Protein AF-A0A2H3KA25-F1 (afdb_monomer)

Structure (mmCIF, N/CA/C/O backbone):
data_AF-A0A2H3KA25-F1
#
_entry.id   AF-A0A2H3KA25-F1
#
loop_
_atom_site.group_PDB
_atom_site.id
_atom_site.type_symbol
_atom_site.label_atom_id
_atom_site.label_alt_id
_atom_site.label_comp_id
_atom_site.label_asym_id
_atom_site.label_entity_id
_atom_site.label_seq_id
_atom_site.pdbx_PDB_ins_code
_atom_site.Cartn_x
_atom_site.Cartn_y
_atom_site.Cartn_z
_atom_site.occupancy
_atom_site.B_iso_or_equiv
_atom_site.auth_seq_id
_atom_site.auth_comp_id
_atom_site.auth_asym_id
_atom_site.auth_atom_id
_atom_site.pdbx_PDB_model_num
ATOM 1 N N . MET A 1 1 ? 50.163 -12.123 65.342 1.00 26.95 1 MET A N 1
ATOM 2 C CA . MET A 1 1 ? 49.185 -12.701 64.394 1.00 26.95 1 MET A CA 1
ATOM 3 C C . MET A 1 1 ? 48.150 -13.406 65.258 1.00 26.95 1 MET A C 1
ATOM 5 O O . MET A 1 1 ? 48.529 -14.337 65.944 1.00 26.95 1 MET A O 1
ATOM 9 N N . SER A 1 2 ? 47.033 -12.755 65.606 1.00 26.22 2 SER A N 1
ATOM 10 C CA . SER A 1 2 ? 45.746 -12.767 64.872 1.00 26.22 2 SER A CA 1
ATOM 11 C C . SER A 1 2 ? 45.255 -14.187 64.590 1.00 26.22 2 SER A C 1
ATOM 13 O O . SER A 1 2 ? 46.005 -14.960 64.013 1.00 26.22 2 SER A O 1
ATOM 15 N N . LYS A 1 3 ? 44.013 -14.583 64.832 1.00 28.20 3 LYS A N 1
ATOM 16 C CA . LYS A 1 3 ? 42.799 -13.978 65.399 1.00 28.20 3 LYS A CA 1
ATOM 17 C C . LYS A 1 3 ? 41.888 -15.204 65.544 1.00 28.20 3 LYS A C 1
ATOM 19 O O . LYS A 1 3 ? 41.709 -15.907 64.551 1.00 28.20 3 LYS A O 1
ATOM 24 N N . GLU A 1 4 ? 41.353 -15.476 66.726 1.00 30.05 4 GLU A N 1
ATOM 25 C CA . GLU A 1 4 ? 40.310 -16.492 66.870 1.00 30.05 4 GLU A CA 1
ATOM 26 C C . GLU A 1 4 ? 38.924 -15.903 66.588 1.00 30.05 4 GLU A C 1
ATOM 28 O O . GLU A 1 4 ? 38.622 -14.763 66.935 1.00 30.05 4 GLU A O 1
ATOM 33 N N . SER A 1 5 ? 38.129 -16.751 65.930 1.00 29.91 5 SER A N 1
ATOM 34 C CA . SER A 1 5 ? 36.672 -16.906 65.995 1.00 29.91 5 SER A CA 1
ATOM 35 C C . SER A 1 5 ? 35.763 -15.701 65.728 1.00 29.91 5 SER A C 1
ATOM 37 O O . SER A 1 5 ? 35.548 -14.826 66.562 1.00 29.91 5 SER A O 1
ATOM 39 N N . TYR A 1 6 ? 35.092 -15.778 64.578 1.00 36.84 6 TYR A N 1
ATOM 40 C CA . TYR A 1 6 ? 33.730 -15.277 64.382 1.00 36.84 6 TYR A CA 1
ATOM 41 C C . TYR A 1 6 ? 32.750 -16.011 65.315 1.00 36.84 6 TYR A C 1
ATOM 43 O O . TYR A 1 6 ? 32.912 -17.214 65.486 1.00 36.84 6 TYR A O 1
ATOM 51 N N . ILE A 1 7 ? 31.722 -15.314 65.818 1.00 37.09 7 ILE A N 1
ATOM 52 C CA . ILE A 1 7 ? 30.284 -15.673 65.793 1.00 37.09 7 ILE A CA 1
ATOM 53 C C . ILE A 1 7 ? 29.523 -14.403 66.222 1.00 37.09 7 ILE A C 1
ATOM 55 O O . ILE A 1 7 ? 29.558 -13.995 67.378 1.00 37.09 7 ILE A O 1
ATOM 59 N N . GLY A 1 8 ? 28.849 -13.758 65.275 1.00 41.22 8 GLY A N 1
ATOM 60 C CA . GLY A 1 8 ? 27.829 -12.743 65.525 1.00 41.22 8 GLY A CA 1
ATOM 61 C C . GLY A 1 8 ? 26.686 -13.039 64.566 1.00 41.22 8 GLY A C 1
ATOM 62 O O . GLY A 1 8 ? 26.916 -13.096 63.360 1.00 41.22 8 GLY A O 1
ATOM 63 N N . GLY A 1 9 ? 25.503 -13.331 65.099 1.00 50.56 9 GLY A N 1
ATOM 64 C CA . GLY A 1 9 ? 24.301 -13.634 64.325 1.00 50.56 9 GLY A CA 1
ATOM 65 C C . GLY A 1 9 ? 23.227 -12.586 64.585 1.00 50.56 9 GLY A C 1
ATOM 66 O O . GLY A 1 9 ? 23.148 -12.036 65.684 1.00 50.56 9 GLY A O 1
ATOM 67 N N . ASP A 1 10 ? 22.413 -12.310 63.570 1.00 48.19 10 ASP A N 1
ATOM 68 C CA . ASP A 1 10 ? 21.216 -11.488 63.716 1.00 48.19 10 ASP A CA 1
ATOM 69 C C . ASP A 1 10 ? 20.107 -12.362 64.344 1.00 48.19 10 ASP A C 1
ATOM 71 O O . ASP A 1 10 ? 19.799 -13.438 63.829 1.00 48.19 10 ASP A O 1
ATOM 75 N N . TYR A 1 11 ? 19.536 -11.936 65.478 1.00 46.44 11 TYR A N 1
ATOM 76 C CA . TYR A 1 11 ? 18.377 -12.591 66.096 1.00 46.44 11 TYR A CA 1
ATOM 77 C C . TYR A 1 11 ? 17.110 -11.866 65.642 1.00 46.44 11 TYR A C 1
ATOM 79 O O . TYR A 1 11 ? 17.004 -10.648 65.802 1.00 46.44 11 TYR A O 1
ATOM 87 N N . ILE A 1 12 ? 16.168 -12.604 65.053 1.00 50.41 12 ILE A N 1
ATOM 88 C CA . ILE A 1 12 ? 14.887 -12.064 64.589 1.00 50.41 12 ILE A CA 1
ATOM 89 C C . ILE A 1 12 ? 13.797 -12.599 65.507 1.00 50.41 12 ILE A C 1
ATOM 91 O O . ILE A 1 12 ? 13.547 -13.803 65.548 1.00 50.41 12 ILE A O 1
ATOM 95 N N . GLU A 1 13 ? 13.156 -11.695 66.236 1.00 47.66 13 GLU A N 1
ATOM 96 C CA . GLU A 1 13 ? 11.988 -11.993 67.052 1.00 47.66 13 GLU A CA 1
ATOM 97 C C . GLU A 1 13 ? 10.739 -11.528 66.298 1.00 47.66 13 GLU A C 1
ATOM 99 O O . GLU A 1 13 ? 10.594 -10.345 65.980 1.00 47.66 13 GLU A O 1
ATOM 104 N N . TRP A 1 14 ? 9.856 -12.469 65.974 1.00 50.34 14 TRP A N 1
ATOM 105 C CA . TRP A 1 14 ? 8.558 -12.176 65.375 1.00 50.34 14 TRP A CA 1
ATOM 106 C C . TRP A 1 14 ? 7.535 -12.037 66.494 1.00 50.34 14 TRP A C 1
ATOM 108 O O . TRP A 1 14 ? 7.349 -12.960 67.287 1.00 50.34 14 TRP A O 1
ATOM 118 N N . THR A 1 15 ? 6.881 -10.883 66.572 1.00 54.34 15 THR A N 1
ATOM 119 C CA . THR A 1 15 ? 5.815 -10.642 67.551 1.00 54.34 15 THR A CA 1
ATOM 120 C C . THR A 1 15 ? 4.643 -9.973 66.855 1.00 54.34 15 THR A C 1
ATOM 122 O O . THR A 1 15 ? 4.823 -8.991 66.137 1.00 54.34 15 THR A O 1
ATOM 125 N N . GLY A 1 16 ? 3.451 -10.539 67.032 1.00 52.28 16 GLY A N 1
ATOM 126 C CA . GLY A 1 16 ? 2.266 -10.106 66.305 1.00 52.28 16 GLY A CA 1
ATOM 127 C C . GLY A 1 16 ? 1.125 -11.118 66.352 1.00 52.28 16 GLY A C 1
ATOM 128 O O . GLY A 1 16 ? 1.355 -12.317 66.501 1.00 52.28 16 GLY A O 1
ATOM 129 N N . GLY A 1 17 ? -0.113 -10.628 66.291 1.00 49.31 17 GLY A N 1
ATOM 130 C CA . GLY A 1 17 ? -1.318 -11.453 66.165 1.00 49.31 17 GLY A CA 1
ATOM 131 C C . GLY A 1 17 ? -1.694 -11.664 64.696 1.00 49.31 17 GLY A C 1
ATOM 132 O O . GLY A 1 17 ? -1.091 -11.068 63.815 1.00 49.31 17 GLY A O 1
ATOM 133 N N . LYS A 1 18 ? -2.737 -12.466 64.435 1.00 45.09 18 LYS A N 1
ATOM 134 C CA . LYS A 1 18 ? -3.166 -12.943 63.097 1.00 45.09 18 LYS A CA 1
ATOM 135 C C . LYS A 1 18 ? -3.265 -11.903 61.960 1.00 45.09 18 LYS A C 1
ATOM 137 O O . LYS A 1 18 ? -3.329 -12.332 60.816 1.00 45.09 18 LYS A O 1
ATOM 142 N N . ASN A 1 19 ? -3.291 -10.602 62.259 1.00 44.28 19 ASN A N 1
ATOM 143 C CA . ASN A 1 19 ? -3.457 -9.525 61.279 1.00 44.28 19 ASN A CA 1
ATOM 144 C C . ASN A 1 19 ? -2.358 -8.441 61.333 1.00 44.28 19 ASN A C 1
ATOM 146 O O . ASN A 1 19 ? -2.439 -7.488 60.570 1.00 44.28 19 ASN A O 1
ATOM 150 N N . GLU A 1 20 ? -1.352 -8.559 62.206 1.00 42.34 20 GLU A N 1
ATOM 151 C CA . GLU A 1 20 ? -0.220 -7.622 62.275 1.00 42.34 20 GLU A CA 1
ATOM 152 C C . GLU A 1 20 ? 1.018 -8.378 62.772 1.00 42.34 20 GLU A C 1
ATOM 154 O O . GLU A 1 20 ? 1.111 -8.682 63.962 1.00 42.34 20 GLU A O 1
ATOM 159 N N . GLU A 1 21 ? 1.958 -8.702 61.880 1.00 43.41 21 GLU A N 1
ATOM 160 C CA . GLU A 1 21 ? 3.262 -9.260 62.255 1.00 43.41 21 GLU A CA 1
ATOM 161 C C . GLU A 1 21 ? 4.353 -8.195 62.141 1.00 43.41 21 GLU A C 1
ATOM 163 O O . GLU A 1 21 ? 4.548 -7.588 61.088 1.00 43.41 21 GLU A O 1
ATOM 168 N N . TYR A 1 22 ? 5.103 -8.005 63.228 1.00 48.56 22 TYR A N 1
ATOM 169 C CA . TYR A 1 22 ? 6.274 -7.139 63.257 1.00 48.56 22 TYR A CA 1
ATOM 170 C C . TYR A 1 22 ? 7.535 -7.989 63.426 1.00 48.56 22 TYR A C 1
ATOM 172 O O . TYR A 1 22 ? 7.617 -8.842 64.317 1.00 48.56 22 TYR A O 1
ATOM 180 N N . ALA A 1 23 ? 8.542 -7.726 62.594 1.00 45.34 23 ALA A N 1
ATOM 181 C CA . ALA A 1 23 ? 9.869 -8.311 62.738 1.00 45.34 23 ALA A CA 1
ATOM 182 C C . ALA A 1 23 ? 10.763 -7.376 63.558 1.00 45.34 23 ALA A C 1
ATOM 184 O O . ALA A 1 23 ? 11.104 -6.277 63.109 1.00 45.34 23 ALA A O 1
ATOM 185 N N . LYS A 1 24 ? 11.187 -7.820 64.744 1.00 49.66 24 LYS A N 1
ATOM 186 C CA . LYS A 1 24 ? 12.211 -7.135 65.534 1.00 49.66 24 LYS A CA 1
ATOM 187 C C . LYS A 1 24 ? 13.562 -7.791 65.274 1.00 49.66 24 LYS A C 1
ATOM 189 O O . LYS A 1 24 ? 13.793 -8.932 65.663 1.00 49.66 24 LYS A O 1
ATOM 194 N N . VAL A 1 25 ? 14.472 -7.067 64.624 1.00 46.41 25 VAL A N 1
ATOM 195 C CA . VAL A 1 25 ? 15.845 -7.542 64.388 1.00 46.41 25 VAL A CA 1
ATOM 196 C C . VAL A 1 25 ? 16.764 -6.963 65.458 1.00 46.41 25 VAL A C 1
ATOM 198 O O . VAL A 1 25 ? 16.952 -5.749 65.529 1.00 46.41 25 VAL A O 1
ATOM 201 N N . ILE A 1 26 ? 17.350 -7.828 66.286 1.00 51.41 26 ILE A N 1
ATOM 202 C CA . ILE A 1 26 ? 18.306 -7.448 67.329 1.00 51.41 26 ILE A CA 1
ATOM 203 C C . ILE A 1 26 ? 19.692 -7.925 66.900 1.00 51.41 26 ILE A C 1
ATOM 205 O O . ILE A 1 26 ? 19.977 -9.123 66.859 1.00 51.41 26 ILE A O 1
ATOM 209 N N . ARG A 1 27 ? 20.576 -6.973 66.589 1.00 47.59 27 ARG A N 1
ATOM 210 C CA . ARG A 1 27 ? 21.976 -7.263 66.264 1.00 47.59 27 ARG A CA 1
ATOM 211 C C . ARG A 1 27 ? 22.815 -7.245 67.539 1.00 47.59 27 ARG A C 1
ATOM 213 O O . ARG A 1 27 ? 22.934 -6.207 68.193 1.00 47.59 27 ARG A O 1
ATOM 220 N N . ILE A 1 28 ? 23.403 -8.389 67.876 1.00 50.66 28 ILE A N 1
ATOM 221 C CA . ILE A 1 28 ? 24.228 -8.566 69.074 1.00 50.66 28 ILE A CA 1
ATOM 222 C C . ILE A 1 28 ? 25.700 -8.627 68.657 1.00 50.66 28 ILE A C 1
ATOM 224 O O . ILE A 1 28 ? 26.088 -9.463 67.844 1.00 50.66 28 ILE A O 1
ATOM 228 N N . SER A 1 29 ? 26.535 -7.759 69.230 1.00 48.84 29 SER A N 1
ATOM 229 C CA . SER A 1 29 ? 27.995 -7.829 69.096 1.00 48.84 29 SER A CA 1
ATOM 230 C C . SER A 1 29 ? 28.632 -8.024 70.467 1.00 48.84 29 SER A C 1
ATOM 232 O O . SER A 1 29 ? 28.323 -7.260 71.382 1.00 48.84 29 SER A O 1
ATOM 234 N N . SER A 1 30 ? 29.533 -8.998 70.611 1.00 44.59 30 SER A N 1
ATOM 235 C CA . SER A 1 30 ? 30.358 -9.136 71.813 1.00 44.59 30 SER A CA 1
ATOM 236 C C . SER A 1 30 ? 31.691 -8.404 71.642 1.00 44.59 30 SER A C 1
ATOM 238 O O . SER A 1 30 ? 32.256 -8.324 70.551 1.00 44.59 30 SER A O 1
ATOM 240 N N . ASN A 1 31 ? 32.205 -7.859 72.740 1.00 50.41 31 ASN A N 1
ATOM 241 C CA . ASN A 1 31 ? 33.616 -7.513 72.890 1.00 50.41 31 ASN A CA 1
ATOM 242 C C . ASN A 1 31 ? 34.270 -8.483 73.894 1.00 50.41 31 ASN A C 1
ATOM 244 O O . ASN A 1 31 ? 33.566 -9.223 74.581 1.00 50.41 31 ASN A O 1
ATOM 248 N N . GLU A 1 32 ? 35.609 -8.493 73.976 1.00 48.03 32 GLU A N 1
ATOM 249 C CA . GLU A 1 32 ? 36.456 -9.495 74.675 1.00 48.03 32 GLU A CA 1
ATOM 250 C C . GLU A 1 32 ? 36.167 -9.713 76.183 1.00 48.03 32 GLU A C 1
ATOM 252 O O . GLU A 1 32 ? 36.852 -10.487 76.845 1.00 48.03 32 GLU A O 1
ATOM 257 N N . LYS A 1 33 ? 35.149 -9.054 76.749 1.00 47.16 33 LYS A N 1
ATOM 258 C CA . LYS A 1 33 ? 34.696 -9.211 78.138 1.00 47.16 33 LYS A CA 1
ATOM 259 C C . LYS A 1 33 ? 33.272 -9.774 78.290 1.00 47.16 33 LYS A C 1
ATOM 261 O O . LYS A 1 33 ? 32.744 -9.720 79.393 1.00 47.16 33 LYS A O 1
ATOM 266 N N . ASN A 1 34 ? 32.653 -10.319 77.234 1.00 46.69 34 ASN A N 1
ATOM 267 C CA . ASN A 1 34 ? 31.312 -10.939 77.273 1.00 46.69 34 ASN A CA 1
ATOM 268 C C . ASN A 1 34 ? 30.188 -10.041 77.838 1.00 46.69 34 ASN A C 1
ATOM 270 O O . ASN A 1 34 ? 29.225 -10.535 78.423 1.00 46.69 34 ASN A O 1
ATOM 274 N N . ASN A 1 35 ? 30.267 -8.725 77.628 1.00 43.03 35 ASN A N 1
ATOM 275 C CA . ASN A 1 35 ? 29.150 -7.825 77.914 1.00 43.03 35 ASN A CA 1
ATOM 276 C C . ASN A 1 35 ? 28.329 -7.606 76.638 1.00 43.03 35 ASN A C 1
ATOM 278 O O . ASN A 1 35 ? 28.864 -7.173 75.618 1.00 43.03 35 ASN A O 1
ATOM 282 N N . PHE A 1 36 ? 27.031 -7.908 76.701 1.00 47.28 36 PHE A N 1
ATOM 283 C CA . PHE A 1 36 ? 26.095 -7.727 75.594 1.00 47.28 36 PHE A CA 1
ATOM 284 C C . PHE A 1 36 ? 25.434 -6.350 75.685 1.00 47.28 36 PHE A C 1
ATOM 286 O O . PHE A 1 36 ? 24.754 -6.048 76.664 1.00 47.28 36 PHE A O 1
ATOM 293 N N . THR A 1 37 ? 25.592 -5.527 74.652 1.00 46.28 37 THR A N 1
ATOM 294 C CA . THR A 1 37 ? 24.884 -4.245 74.523 1.00 46.28 37 THR A CA 1
ATOM 295 C C . THR A 1 37 ? 24.139 -4.213 73.193 1.00 46.28 37 THR A C 1
ATOM 297 O O . THR A 1 37 ? 24.719 -4.512 72.152 1.00 46.28 37 THR A O 1
ATOM 300 N N . ALA A 1 38 ? 22.849 -3.867 73.216 1.00 44.22 38 ALA A N 1
ATOM 301 C CA . ALA A 1 38 ? 22.039 -3.694 72.011 1.00 44.22 38 ALA A CA 1
ATOM 302 C C . ALA A 1 38 ? 22.422 -2.376 71.317 1.00 44.22 38 ALA A C 1
ATOM 304 O O . ALA A 1 38 ? 22.365 -1.319 71.942 1.00 44.22 38 ALA A O 1
ATOM 305 N N . VAL A 1 39 ? 22.845 -2.427 70.047 1.00 46.81 39 VAL A N 1
ATOM 306 C CA . VAL A 1 39 ? 23.446 -1.256 69.366 1.00 46.81 39 VAL A CA 1
ATOM 307 C C . VAL A 1 39 ? 22.511 -0.589 68.346 1.00 46.81 39 VAL A C 1
ATOM 309 O O . VAL A 1 39 ? 22.781 0.532 67.920 1.00 46.81 39 VAL A O 1
ATOM 312 N N . LYS A 1 40 ? 21.385 -1.199 67.954 1.00 44.75 40 LYS A N 1
ATOM 313 C CA . LYS A 1 40 ? 20.418 -0.524 67.071 1.00 44.75 40 LYS A CA 1
ATOM 314 C C . LYS A 1 40 ? 19.050 -1.192 67.092 1.00 44.75 40 LYS A C 1
ATOM 316 O O . LYS A 1 40 ? 18.955 -2.391 66.860 1.00 44.75 40 LYS A O 1
ATOM 321 N N . GLU A 1 41 ? 18.015 -0.395 67.324 1.00 42.94 41 GLU A N 1
ATOM 322 C CA . GLU A 1 41 ? 16.614 -0.792 67.197 1.00 42.94 41 GLU A CA 1
ATOM 323 C C . GLU A 1 41 ? 16.082 -0.166 65.900 1.00 42.94 41 GLU A C 1
ATOM 325 O O . GLU A 1 41 ? 16.221 1.040 65.687 1.00 42.94 41 GLU A O 1
ATOM 330 N N . GLN A 1 42 ? 15.578 -0.989 64.982 1.00 41.97 42 GLN A N 1
ATOM 331 C CA . GLN A 1 42 ? 15.063 -0.532 63.693 1.00 41.97 42 GLN A CA 1
ATOM 332 C C . GLN A 1 42 ? 13.723 -1.223 63.444 1.00 41.97 42 GLN A C 1
ATOM 334 O O . GLN A 1 42 ? 13.673 -2.426 63.201 1.00 41.97 42 GLN A O 1
ATOM 339 N N . THR A 1 43 ? 12.640 -0.459 63.562 1.00 40.88 43 THR A N 1
ATOM 340 C CA . THR A 1 43 ? 11.274 -0.932 63.322 1.00 40.88 43 THR A CA 1
ATOM 341 C C . THR A 1 43 ? 10.952 -0.741 61.845 1.00 40.88 43 THR A C 1
ATOM 343 O O . THR A 1 43 ? 10.989 0.386 61.349 1.00 40.88 43 THR A O 1
ATOM 346 N N . TYR A 1 44 ? 10.661 -1.827 61.131 1.00 44.56 44 TYR A N 1
ATOM 347 C CA . TYR A 1 44 ? 10.162 -1.761 59.758 1.00 44.56 44 TYR A CA 1
ATOM 348 C C . TYR A 1 44 ? 8.634 -1.655 59.802 1.00 44.56 44 TYR A C 1
ATOM 350 O O . TYR A 1 44 ? 7.973 -2.504 60.396 1.00 44.56 44 TYR A O 1
ATOM 358 N N . GLY A 1 45 ? 8.099 -0.566 59.246 1.00 41.59 45 GLY A N 1
ATOM 359 C CA . GLY A 1 45 ? 6.662 -0.305 59.168 1.00 41.59 45 GLY A CA 1
ATOM 360 C C . GLY A 1 45 ? 5.982 -1.090 58.045 1.00 41.59 45 GLY A C 1
ATOM 361 O O . GLY A 1 45 ? 6.603 -1.352 57.018 1.00 41.59 45 GLY A O 1
ATOM 362 N N . GLU A 1 46 ? 4.723 -1.448 58.308 1.00 39.50 46 GLU A N 1
ATOM 363 C CA . GLU A 1 46 ? 3.692 -2.048 57.446 1.00 39.50 46 GLU A CA 1
ATOM 364 C C . GLU A 1 46 ? 4.155 -2.631 56.100 1.00 39.50 46 GLU A C 1
ATOM 366 O O . GLU A 1 46 ? 4.213 -1.961 55.068 1.00 39.50 46 GLU A O 1
ATOM 371 N N . SER A 1 47 ? 4.357 -3.949 56.097 1.00 41.38 47 SER A N 1
ATOM 372 C CA . SER A 1 47 ? 4.134 -4.760 54.904 1.00 41.38 47 SER A CA 1
ATOM 373 C C . SER A 1 47 ? 2.638 -4.726 54.592 1.00 41.38 47 SER A C 1
ATOM 375 O O . SER A 1 47 ? 1.868 -5.459 55.212 1.00 41.38 47 SER A O 1
ATOM 377 N N . LYS A 1 48 ? 2.215 -3.882 53.645 1.00 38.34 48 LYS A N 1
ATOM 378 C CA . LYS A 1 48 ? 0.894 -4.043 53.031 1.00 38.34 48 LYS A CA 1
ATOM 379 C C . LYS A 1 48 ? 0.844 -5.416 52.367 1.00 38.34 48 LYS A C 1
ATOM 381 O O . LYS A 1 48 ? 1.710 -5.751 51.560 1.00 38.34 48 LYS A O 1
ATOM 386 N N . ASP A 1 49 ? -0.151 -6.197 52.757 1.00 35.97 49 ASP A N 1
ATOM 387 C CA . ASP A 1 49 ? -0.480 -7.479 52.149 1.00 35.97 49 ASP A CA 1
ATOM 388 C C . ASP A 1 49 ? -0.618 -7.294 50.617 1.00 35.97 49 ASP A C 1
ATOM 390 O O . ASP A 1 49 ? -1.260 -6.326 50.197 1.00 35.97 49 ASP A O 1
ATOM 394 N N . PRO A 1 50 ? -0.039 -8.147 49.747 1.00 40.88 50 PRO A N 1
ATOM 395 C CA . PRO A 1 50 ? -0.057 -7.950 48.291 1.00 40.88 50 PRO A CA 1
ATOM 396 C C . PRO A 1 50 ? -1.440 -8.160 47.646 1.00 40.88 50 PRO A C 1
ATOM 398 O O . PRO A 1 50 ? -1.533 -8.393 46.444 1.00 40.88 50 PRO A O 1
ATOM 401 N N . SER A 1 51 ? -2.517 -8.153 48.429 1.00 40.44 51 SER A N 1
ATOM 402 C CA . SER A 1 51 ? -3.822 -8.678 48.037 1.00 40.44 51 SER A CA 1
ATOM 403 C C . SER A 1 51 ? -4.846 -7.619 47.608 1.00 40.44 51 SER A C 1
ATOM 405 O O . SER A 1 51 ? -5.944 -7.998 47.212 1.00 40.44 51 SER A O 1
ATOM 407 N N . GLU A 1 52 ? -4.508 -6.323 47.585 1.00 41.81 52 GLU A N 1
ATOM 408 C CA . GLU A 1 52 ? -5.474 -5.263 47.223 1.00 41.81 52 GLU A CA 1
ATOM 409 C C . GLU A 1 52 ? -5.051 -4.308 46.089 1.00 41.81 52 GLU A C 1
ATOM 411 O O . GLU A 1 52 ? -5.792 -3.374 45.785 1.00 41.81 52 GLU A O 1
ATOM 416 N N . GLU A 1 53 ? -3.918 -4.524 45.404 1.00 44.00 53 GLU A N 1
ATOM 417 C CA . GLU A 1 53 ? -3.451 -3.582 44.362 1.00 44.00 53 GLU A CA 1
ATOM 418 C C . GLU A 1 53 ? -3.718 -3.984 42.897 1.00 44.00 53 GLU A C 1
ATOM 420 O O . GLU A 1 53 ? -3.384 -3.210 42.006 1.00 44.00 53 GLU A O 1
ATOM 425 N N . ASP A 1 54 ? -4.388 -5.108 42.601 1.00 44.84 54 ASP A N 1
ATOM 426 C CA . ASP A 1 54 ? -4.540 -5.559 41.198 1.00 44.84 54 ASP A CA 1
ATOM 427 C C . ASP A 1 54 ? -5.906 -6.142 40.793 1.00 44.84 54 ASP A C 1
ATOM 429 O O . ASP A 1 54 ? -6.021 -6.924 39.846 1.00 44.84 54 ASP A O 1
ATOM 433 N N . ASP A 1 55 ? -6.982 -5.677 41.426 1.00 43.91 55 ASP A N 1
ATOM 434 C CA . ASP A 1 55 ? -8.350 -5.902 40.937 1.00 43.91 55 ASP A CA 1
ATOM 435 C C . ASP A 1 55 ? -8.844 -4.722 40.080 1.00 43.91 55 ASP A C 1
ATOM 437 O O . ASP A 1 55 ? -9.967 -4.226 40.202 1.00 43.91 55 ASP A O 1
ATOM 441 N N . LYS A 1 56 ? -8.012 -4.271 39.125 1.00 52.38 56 LYS A N 1
ATOM 442 C CA . LYS A 1 56 ? -8.544 -3.527 37.973 1.00 52.38 56 LYS A CA 1
ATOM 443 C C . LYS A 1 56 ? -9.459 -4.473 37.198 1.00 52.38 56 LYS A C 1
ATOM 445 O O . LYS A 1 56 ? -9.001 -5.283 36.385 1.00 52.38 56 LYS A O 1
ATOM 450 N N . LEU A 1 57 ? -10.760 -4.354 37.475 1.00 57.16 57 LEU A N 1
ATOM 451 C CA . LEU A 1 57 ? -11.845 -5.022 36.766 1.00 57.16 57 LEU A CA 1
ATOM 452 C C . LEU A 1 57 ? -11.558 -4.952 35.256 1.00 57.16 57 LEU A C 1
ATOM 454 O O . LEU A 1 57 ? -11.421 -3.863 34.703 1.00 57.16 57 LEU A O 1
ATOM 458 N N . CYS A 1 58 ? -11.411 -6.105 34.600 1.00 66.62 58 CYS A N 1
ATOM 459 C CA . CYS A 1 58 ? -11.120 -6.208 33.166 1.00 66.62 58 CYS A CA 1
ATOM 460 C C . CYS A 1 58 ? -12.202 -5.454 32.369 1.00 66.62 58 CYS A C 1
ATOM 462 O O . CYS A 1 58 ? -13.318 -5.943 32.204 1.00 66.62 58 CYS A O 1
ATOM 464 N N . THR A 1 59 ? -11.879 -4.243 31.902 1.00 68.75 59 THR A N 1
ATOM 465 C CA . THR A 1 59 ? -12.808 -3.366 31.165 1.00 68.75 59 THR A CA 1
ATOM 466 C C . THR A 1 59 ? -12.944 -3.762 29.696 1.00 68.75 59 THR A C 1
ATOM 468 O O . THR A 1 59 ? -13.904 -3.377 29.030 1.00 68.75 59 THR A O 1
ATOM 471 N N . CYS A 1 60 ? -12.012 -4.567 29.186 1.00 73.12 60 CYS A N 1
ATOM 472 C CA . CYS A 1 60 ? -12.051 -5.082 27.826 1.00 73.12 60 CYS A CA 1
ATOM 473 C C . CYS A 1 60 ? -12.919 -6.324 27.696 1.00 73.12 60 CYS A C 1
ATOM 475 O O . CYS A 1 60 ? -12.827 -7.271 28.481 1.00 73.12 60 CYS A O 1
ATOM 477 N N . LYS A 1 61 ? -13.667 -6.390 26.596 1.00 79.31 61 LYS A N 1
ATOM 478 C CA . LYS A 1 61 ? -14.270 -7.646 26.157 1.00 79.31 61 LYS A CA 1
ATOM 479 C C . LYS A 1 61 ? -13.174 -8.581 25.648 1.00 79.31 61 LYS A C 1
ATOM 481 O O . LYS A 1 61 ? -12.172 -8.148 25.084 1.00 79.31 61 LYS A O 1
ATOM 486 N N . VAL A 1 62 ? -13.381 -9.887 25.805 1.00 80.06 62 VAL A N 1
ATOM 487 C CA . VAL A 1 62 ? -12.499 -10.882 25.183 1.00 80.06 62 VAL A CA 1
ATOM 488 C C . VAL A 1 62 ? -12.575 -10.723 23.665 1.00 80.06 62 VAL A C 1
ATOM 490 O O . VAL A 1 62 ? -13.625 -10.940 23.061 1.00 80.06 62 VAL A O 1
ATOM 493 N N . SER A 1 63 ? -11.454 -10.348 23.063 1.00 81.56 63 SER A N 1
ATOM 494 C CA . SER A 1 63 ? -11.295 -10.163 21.626 1.00 81.56 63 SER A CA 1
ATOM 495 C C . SER A 1 63 ? -10.674 -11.397 20.963 1.00 81.56 63 SER A C 1
ATOM 497 O O . SER A 1 63 ? -10.004 -12.215 21.598 1.00 81.56 63 SER A O 1
ATOM 499 N N . LYS A 1 64 ? -10.965 -11.559 19.670 1.00 88.06 64 LYS A N 1
ATOM 500 C CA . LYS A 1 64 ? -10.363 -12.548 18.766 1.00 88.06 64 LYS A CA 1
ATOM 501 C C . LYS A 1 64 ? -10.005 -11.842 17.460 1.00 88.06 64 LYS A C 1
ATOM 503 O O . LYS A 1 64 ? -10.459 -10.721 17.227 1.00 88.06 64 LYS A O 1
ATOM 508 N N . LYS A 1 65 ? -9.257 -12.532 16.593 1.00 94.25 65 LYS A N 1
ATOM 509 C CA . LYS A 1 65 ? -9.074 -12.134 15.191 1.00 94.25 65 LYS A CA 1
ATOM 510 C C . LYS A 1 65 ? -10.421 -11.745 14.566 1.00 94.25 65 LYS A C 1
ATOM 512 O O . LYS A 1 65 ? -11.383 -12.509 14.685 1.00 94.25 65 LYS A O 1
ATOM 517 N N . ALA A 1 66 ? -10.477 -10.600 13.889 1.00 96.12 66 ALA A N 1
ATOM 518 C CA . ALA A 1 66 ? -11.673 -10.211 13.152 1.00 96.12 66 ALA A CA 1
ATOM 519 C C . ALA A 1 66 ? -11.838 -11.073 11.892 1.00 96.12 66 ALA A C 1
ATOM 521 O O . ALA A 1 66 ? -10.874 -11.359 11.183 1.00 96.12 66 ALA A O 1
ATOM 522 N N . THR A 1 67 ? -13.071 -11.485 11.608 1.00 95.50 67 THR A N 1
ATOM 523 C CA . THR A 1 67 ? -13.405 -12.354 10.465 1.00 95.50 67 THR A CA 1
ATOM 524 C C . THR A 1 67 ? -14.323 -11.681 9.451 1.00 95.50 67 THR A C 1
ATOM 526 O O . THR A 1 67 ? -14.667 -12.300 8.458 1.00 95.50 67 THR A O 1
ATOM 529 N N . ASN A 1 68 ? -14.776 -10.462 9.735 1.00 97.50 68 ASN A N 1
ATOM 530 C CA . ASN A 1 68 ? -15.612 -9.623 8.875 1.00 97.50 68 ASN A CA 1
ATOM 531 C C . ASN A 1 68 ? -15.497 -8.155 9.319 1.00 97.50 68 ASN A C 1
ATOM 533 O O . ASN A 1 68 ? -14.968 -7.866 10.403 1.00 97.50 68 ASN A O 1
ATOM 537 N N . PHE A 1 69 ? -16.018 -7.223 8.526 1.00 97.94 69 PHE A N 1
ATOM 538 C CA . PHE A 1 69 ? -15.846 -5.787 8.762 1.00 97.94 69 PHE A CA 1
ATOM 539 C C . PHE A 1 69 ? -16.498 -5.319 10.062 1.00 97.94 69 PHE A C 1
ATOM 541 O O . PHE A 1 69 ? -15.920 -4.504 10.780 1.00 97.94 69 PHE A O 1
ATOM 548 N N . LYS A 1 70 ? -17.640 -5.899 10.449 1.00 97.69 70 LYS A N 1
ATOM 549 C CA . LYS A 1 70 ? -18.279 -5.598 11.739 1.00 97.69 70 LYS A CA 1
ATOM 550 C C . LYS A 1 70 ? -17.358 -5.928 12.918 1.00 97.69 70 LYS A C 1
ATOM 552 O O . LYS A 1 70 ? -17.221 -5.124 13.838 1.00 97.69 70 LYS A O 1
ATOM 557 N N . THR A 1 71 ? -16.732 -7.104 12.898 1.00 97.38 71 THR A N 1
ATOM 558 C CA . THR A 1 71 ? -15.796 -7.515 13.956 1.00 97.38 71 THR A CA 1
ATOM 559 C C . THR A 1 71 ? -14.492 -6.720 13.933 1.00 97.38 71 THR A C 1
ATOM 561 O O . THR A 1 71 ? -13.934 -6.481 14.999 1.00 97.38 71 THR A O 1
ATOM 564 N N . LEU A 1 72 ? -14.044 -6.246 12.762 1.00 98.31 72 LEU A N 1
ATOM 565 C CA . LEU A 1 72 ? -12.892 -5.346 12.652 1.00 98.31 72 LEU A CA 1
ATOM 566 C C . LEU A 1 72 ? -13.187 -3.991 13.304 1.00 98.31 72 LEU A C 1
ATOM 568 O O . LEU A 1 72 ? -12.401 -3.532 14.126 1.00 98.31 72 LEU A O 1
ATOM 572 N N . ILE A 1 73 ? -14.338 -3.385 12.991 1.00 98.38 73 ILE A N 1
ATOM 573 C CA . ILE A 1 73 ? -14.767 -2.106 13.579 1.00 98.38 73 ILE A CA 1
ATOM 574 C C . ILE A 1 73 ? -14.825 -2.211 15.108 1.00 98.38 73 ILE A C 1
ATOM 576 O O . ILE A 1 73 ? -14.295 -1.346 15.800 1.00 98.38 73 ILE A O 1
ATOM 580 N N . GLU A 1 74 ? -15.431 -3.272 15.649 1.00 96.75 74 GLU A N 1
ATOM 581 C CA . GLU A 1 74 ? -15.517 -3.476 17.103 1.00 96.75 74 GLU A CA 1
ATOM 582 C C . GLU A 1 74 ? -14.137 -3.715 17.737 1.00 96.75 74 GLU A C 1
ATOM 584 O O . GLU A 1 74 ? -13.870 -3.208 18.826 1.00 96.75 74 GLU A O 1
ATOM 589 N N . LEU A 1 75 ? -13.242 -4.450 17.068 1.00 96.56 75 LEU A N 1
ATOM 590 C CA . LEU A 1 75 ? -11.879 -4.674 17.556 1.00 96.56 75 LEU A CA 1
ATOM 591 C C . LEU A 1 75 ? -11.081 -3.364 17.616 1.00 96.56 75 LEU A C 1
ATOM 593 O O . LEU A 1 75 ? -10.433 -3.083 18.624 1.00 96.56 75 LEU A O 1
ATOM 597 N N . VAL A 1 76 ? -11.163 -2.545 16.564 1.00 97.62 76 VAL A N 1
ATOM 598 C CA . VAL A 1 76 ? -10.510 -1.230 16.511 1.00 97.62 76 VAL A CA 1
ATOM 599 C C . VAL A 1 76 ? -11.108 -0.287 17.549 1.00 97.62 76 VAL A C 1
ATOM 601 O O . VAL A 1 76 ? -10.357 0.404 18.227 1.00 97.62 76 VAL A O 1
ATOM 604 N N . LYS A 1 77 ? -12.431 -0.309 17.741 1.00 96.81 77 LYS A N 1
ATOM 605 C CA . LYS A 1 77 ? -13.103 0.464 18.790 1.00 96.81 77 LYS A CA 1
ATOM 606 C C . LYS A 1 77 ? -12.560 0.126 20.180 1.00 96.81 77 LYS A C 1
ATOM 608 O O . LYS A 1 77 ? -12.191 1.031 20.918 1.00 96.81 77 LYS A O 1
ATOM 613 N N . GLN A 1 78 ? -12.462 -1.159 20.522 1.00 94.75 78 GLN A N 1
ATOM 614 C CA . GLN A 1 78 ? -11.932 -1.580 21.825 1.00 94.75 78 GLN A CA 1
ATOM 615 C C . GLN A 1 78 ? -10.463 -1.186 22.010 1.00 94.75 78 GLN A C 1
ATOM 617 O O . GLN A 1 78 ? -10.074 -0.752 23.092 1.00 94.75 78 GLN A O 1
ATOM 622 N N . ALA A 1 79 ? -9.645 -1.314 20.960 1.00 95.69 79 ALA A N 1
ATOM 623 C CA . ALA A 1 79 ? -8.261 -0.854 20.996 1.00 95.69 79 ALA A CA 1
ATOM 624 C C . ALA A 1 79 ? -8.184 0.661 21.229 1.00 95.69 79 ALA A C 1
ATOM 626 O O . ALA A 1 79 ? -7.421 1.120 22.071 1.00 95.69 79 ALA A O 1
ATOM 627 N N . GLU A 1 80 ? -9.011 1.436 20.534 1.00 95.50 80 GLU A N 1
ATOM 628 C CA . GLU A 1 80 ? -9.063 2.887 20.661 1.00 95.50 80 GLU A CA 1
ATOM 629 C C . GLU A 1 80 ? -9.514 3.342 22.057 1.00 95.50 80 GLU A C 1
ATOM 631 O O . GLU A 1 80 ? -8.880 4.214 22.647 1.00 95.50 80 GLU A O 1
ATOM 636 N N . GLU A 1 81 ? -10.552 2.717 22.618 1.00 93.75 81 GLU A N 1
ATOM 637 C CA . GLU A 1 81 ? -11.017 2.962 23.990 1.00 93.75 81 GLU A CA 1
ATOM 638 C C . GLU A 1 81 ? -9.922 2.656 25.021 1.00 93.75 81 GLU A C 1
ATOM 640 O O . GLU A 1 81 ? -9.720 3.432 25.956 1.00 93.75 81 GLU A O 1
ATOM 645 N N . MET A 1 82 ? -9.170 1.568 24.828 1.00 92.94 82 MET A N 1
ATOM 646 C CA . MET A 1 82 ? -8.051 1.206 25.699 1.00 92.94 82 MET A CA 1
ATOM 647 C C . MET A 1 82 ? -6.906 2.215 25.624 1.00 92.94 82 MET A C 1
ATOM 649 O O . MET A 1 82 ? -6.336 2.586 26.646 1.00 92.94 82 MET A O 1
ATOM 653 N N . LEU A 1 83 ? -6.579 2.704 24.429 1.00 95.38 83 LEU A N 1
ATOM 654 C CA . LEU A 1 83 ? -5.542 3.720 24.270 1.00 95.38 83 LEU A CA 1
ATOM 655 C C . LEU A 1 83 ? -5.942 5.046 24.927 1.00 95.38 83 LEU A C 1
ATOM 657 O O . LEU A 1 83 ? -5.107 5.655 25.590 1.00 95.38 83 LEU A O 1
ATOM 661 N N . ILE A 1 84 ? -7.213 5.451 24.830 1.00 94.19 84 ILE A N 1
ATOM 662 C CA . ILE A 1 84 ? -7.731 6.632 25.543 1.00 94.19 84 ILE A CA 1
ATOM 663 C C . ILE A 1 84 ? -7.612 6.448 27.063 1.00 94.19 84 ILE A C 1
ATOM 665 O O . ILE A 1 84 ? -7.196 7.375 27.754 1.00 94.19 84 ILE A O 1
ATOM 669 N N . GLN A 1 85 ? -7.945 5.262 27.588 1.00 91.38 85 GLN A N 1
ATOM 670 C CA . GLN A 1 85 ? -7.791 4.947 29.017 1.00 91.38 85 GLN A CA 1
ATOM 671 C C . GLN A 1 85 ? -6.326 4.977 29.473 1.00 91.38 85 GLN A C 1
ATOM 673 O O . GLN A 1 85 ? -6.055 5.333 30.615 1.00 91.38 85 GLN A O 1
ATOM 678 N N . ASN A 1 86 ? -5.390 4.658 28.578 1.00 91.75 86 ASN A N 1
ATOM 679 C CA . ASN A 1 86 ? -3.948 4.778 28.798 1.00 91.75 86 ASN A CA 1
ATOM 680 C C . ASN A 1 86 ? -3.397 6.163 28.404 1.00 91.75 86 ASN A C 1
ATOM 682 O O . ASN A 1 86 ? -2.233 6.284 28.036 1.00 91.75 86 ASN A O 1
ATOM 686 N N . GLU A 1 87 ? -4.234 7.203 28.465 1.00 94.50 87 GLU A N 1
ATOM 687 C CA . GLU A 1 87 ? -3.876 8.618 28.276 1.00 94.50 87 GLU A CA 1
ATOM 688 C C . GLU A 1 87 ? -3.434 9.016 26.851 1.00 94.50 87 GLU A C 1
ATOM 690 O O . GLU A 1 87 ? -3.074 10.169 26.603 1.00 94.50 87 GLU A O 1
ATOM 695 N N . TYR A 1 88 ? -3.571 8.127 25.861 1.00 96.06 88 TYR A N 1
ATOM 696 C CA . TYR A 1 88 ? -3.360 8.443 24.443 1.00 96.06 88 TYR A CA 1
ATOM 697 C C . TYR A 1 88 ? -4.635 9.021 23.816 1.00 96.06 88 TYR A C 1
ATOM 699 O O . TYR A 1 88 ? -5.296 8.398 22.987 1.00 96.06 88 TYR A O 1
ATOM 707 N N . SER A 1 89 ? -5.003 10.230 24.241 1.00 93.12 89 SER A N 1
ATOM 708 C CA . SER A 1 89 ? -6.194 10.941 23.746 1.00 93.12 89 SER A CA 1
ATOM 709 C C . SER A 1 89 ? -6.027 11.511 22.329 1.00 93.12 89 SER A C 1
ATOM 711 O O . SER A 1 89 ? -7.006 11.600 21.578 1.00 93.12 89 SER A O 1
ATOM 713 N N . ASP A 1 90 ? -4.797 11.836 21.922 1.00 95.75 90 ASP A N 1
ATOM 714 C CA . ASP A 1 90 ? -4.497 12.297 20.567 1.00 95.75 90 ASP A CA 1
ATOM 715 C C . ASP A 1 90 ? -4.841 11.214 19.529 1.00 95.75 90 ASP A C 1
ATOM 717 O O . ASP A 1 90 ? -4.500 10.037 19.683 1.00 95.75 90 ASP A O 1
ATOM 721 N N . MET A 1 91 ? -5.560 11.592 18.466 1.00 96.25 91 MET A N 1
ATOM 722 C CA . MET A 1 91 ? -5.934 10.655 17.394 1.00 96.25 91 MET A CA 1
ATOM 723 C C . MET A 1 91 ? -4.697 10.080 16.712 1.00 96.25 91 MET A C 1
ATOM 725 O O . MET A 1 91 ? -4.630 8.912 16.328 1.00 96.25 91 MET A O 1
ATOM 729 N N . GLY A 1 92 ? -3.695 10.929 16.576 1.00 96.06 92 GLY A N 1
ATOM 730 C CA . GLY A 1 92 ? -2.474 10.592 15.919 1.00 96.06 92 GLY A CA 1
ATOM 731 C C . GLY A 1 92 ? -1.608 9.582 16.656 1.00 96.06 92 GLY A C 1
ATOM 732 O O . GLY A 1 92 ? -1.113 8.622 16.058 1.00 96.06 92 GLY A O 1
ATOM 733 N N . ASP A 1 93 ? -1.451 9.764 17.961 1.00 97.38 93 ASP A N 1
ATOM 734 C CA . ASP A 1 93 ? -0.798 8.784 18.818 1.00 97.38 93 ASP A CA 1
ATOM 735 C C . ASP A 1 93 ? -1.504 7.423 18.682 1.00 97.38 93 ASP A C 1
ATOM 737 O O . ASP A 1 93 ? -0.839 6.417 18.422 1.00 97.38 93 ASP A O 1
ATOM 741 N N . ARG A 1 94 ? -2.846 7.394 18.712 1.00 98.06 94 ARG A N 1
ATOM 742 C CA . ARG A 1 94 ? -3.642 6.162 18.551 1.00 98.06 94 ARG A CA 1
ATOM 743 C C . ARG A 1 94 ? -3.418 5.466 17.208 1.00 98.06 94 ARG A C 1
ATOM 745 O O . ARG A 1 94 ? -3.152 4.263 17.192 1.00 98.06 94 ARG A O 1
ATOM 752 N N . ILE A 1 95 ? -3.455 6.209 16.101 1.00 98.38 95 ILE A N 1
ATOM 753 C CA . ILE A 1 95 ? -3.155 5.680 14.759 1.00 98.38 95 ILE A CA 1
ATOM 754 C C . ILE A 1 95 ? -1.740 5.091 14.718 1.00 98.38 95 ILE A C 1
ATOM 756 O O . ILE A 1 95 ? -1.566 3.956 14.275 1.00 98.38 95 ILE A O 1
ATOM 760 N N . SER A 1 96 ? -0.739 5.817 15.225 1.00 98.00 96 SER A N 1
ATOM 761 C CA . SER A 1 96 ? 0.658 5.365 15.188 1.00 98.00 96 SER A CA 1
ATOM 762 C C . SER A 1 96 ? 0.899 4.106 16.034 1.00 98.00 96 SER A C 1
ATOM 764 O O . SER A 1 96 ? 1.663 3.229 15.629 1.00 98.00 96 SER A O 1
ATOM 766 N N . ILE A 1 97 ? 0.226 3.975 17.185 1.00 98.56 97 ILE A N 1
ATOM 767 C CA . ILE A 1 97 ? 0.331 2.803 18.066 1.00 98.56 97 ILE A CA 1
ATOM 768 C C . ILE A 1 97 ? -0.315 1.582 17.411 1.00 98.56 97 ILE A C 1
ATOM 770 O O . ILE A 1 97 ? 0.298 0.514 17.386 1.00 98.56 97 ILE A O 1
ATOM 774 N N . ILE A 1 98 ? -1.517 1.732 16.840 1.00 98.50 98 ILE A N 1
ATOM 775 C CA . ILE A 1 98 ? -2.200 0.639 16.131 1.00 98.50 98 ILE A CA 1
ATOM 776 C C . ILE A 1 98 ? -1.399 0.230 14.891 1.00 98.50 98 ILE A C 1
ATOM 778 O O . ILE A 1 98 ? -1.178 -0.962 14.682 1.00 98.50 98 ILE A O 1
ATOM 782 N N . ARG A 1 99 ? -0.875 1.190 14.115 1.00 98.19 99 ARG A N 1
ATOM 783 C CA . ARG A 1 99 ? 0.069 0.903 13.024 1.00 98.19 99 ARG A CA 1
ATOM 784 C C . ARG A 1 99 ? 1.267 0.097 13.518 1.00 98.19 99 ARG A C 1
ATOM 786 O O . ARG A 1 99 ? 1.681 -0.834 12.835 1.00 98.19 99 ARG A O 1
ATOM 793 N N . GLY A 1 100 ? 1.800 0.415 14.698 1.00 98.25 100 GLY A N 1
ATOM 794 C CA . GLY A 1 100 ? 2.937 -0.276 15.304 1.00 98.25 100 GLY A CA 1
ATOM 795 C C . GLY A 1 100 ? 2.735 -1.774 15.555 1.00 98.25 100 GLY A C 1
ATOM 796 O O . GLY A 1 100 ? 3.719 -2.472 15.800 1.00 98.25 100 GLY A O 1
ATOM 797 N N . VAL A 1 101 ? 1.499 -2.280 15.478 1.00 98.56 101 VAL A N 1
ATOM 798 C CA . VAL A 1 101 ? 1.188 -3.720 15.466 1.00 98.56 101 VAL A CA 1
ATOM 799 C C . VAL A 1 101 ? 1.581 -4.373 14.132 1.00 98.56 101 VAL A C 1
ATOM 801 O O . VAL A 1 101 ? 1.991 -5.530 14.121 1.00 98.56 101 VAL A O 1
ATOM 804 N N . TYR A 1 102 ? 1.517 -3.639 13.019 1.00 98.12 102 TYR A N 1
ATOM 805 C CA . TYR A 1 102 ? 1.735 -4.161 11.664 1.00 98.12 102 TYR A CA 1
ATOM 806 C C . TYR A 1 102 ? 3.068 -3.726 11.055 1.00 98.12 102 TYR A C 1
ATOM 808 O O . TYR A 1 102 ? 3.741 -4.555 10.448 1.00 98.12 102 TYR A O 1
ATOM 816 N N . TYR A 1 103 ? 3.501 -2.481 11.302 1.00 97.81 103 TYR A N 1
ATOM 817 C CA . TYR A 1 103 ? 4.666 -1.881 10.645 1.00 97.81 103 TYR A CA 1
ATOM 818 C C . TYR A 1 103 ? 5.483 -0.943 11.542 1.00 97.81 103 TYR A C 1
ATOM 820 O O . TYR A 1 103 ? 4.945 -0.217 12.379 1.00 97.81 103 TYR A O 1
ATOM 828 N N . GLY A 1 104 ? 6.793 -0.864 11.285 1.00 96.25 104 GLY A N 1
ATOM 829 C CA . GLY A 1 104 ? 7.663 0.186 11.832 1.00 96.25 104 GLY A CA 1
ATOM 830 C C . GLY A 1 104 ? 8.233 -0.088 13.225 1.00 96.25 104 GLY A C 1
ATOM 831 O O . GLY A 1 104 ? 8.831 0.813 13.814 1.00 96.25 104 GLY A O 1
ATOM 832 N N . THR A 1 105 ? 8.072 -1.304 13.752 1.00 97.81 105 THR A N 1
ATOM 833 C CA . THR A 1 105 ? 8.537 -1.707 15.091 1.00 97.81 105 THR A CA 1
ATOM 834 C C . THR A 1 105 ? 9.101 -3.126 15.082 1.00 97.81 105 THR A C 1
ATOM 836 O O . THR A 1 105 ? 8.795 -3.930 14.202 1.00 97.81 105 THR A O 1
ATOM 839 N N . GLU A 1 106 ? 9.911 -3.479 16.078 1.00 97.19 106 GLU A N 1
ATOM 840 C CA . GLU A 1 106 ? 10.480 -4.833 16.204 1.00 97.19 106 GLU A CA 1
ATOM 841 C C . GLU A 1 106 ? 9.466 -5.888 16.677 1.00 97.19 106 GLU A C 1
ATOM 843 O O . GLU A 1 106 ? 9.729 -7.086 16.612 1.00 97.19 106 GLU A O 1
ATOM 848 N N . TRP A 1 107 ? 8.294 -5.464 17.149 1.00 96.75 107 TRP A N 1
ATOM 849 C CA . TRP A 1 107 ? 7.194 -6.360 17.518 1.00 96.75 107 TRP A CA 1
ATOM 850 C C . TRP A 1 107 ? 6.090 -6.417 16.462 1.00 96.75 107 TRP A C 1
ATOM 852 O O . TRP A 1 107 ? 5.084 -7.089 16.675 1.00 96.75 107 TRP A O 1
ATOM 862 N N . SER A 1 108 ? 6.258 -5.700 15.354 1.00 97.88 108 SER A N 1
ATOM 863 C CA . SER A 1 108 ? 5.269 -5.642 14.288 1.00 97.88 108 SER A CA 1
ATOM 864 C C . SER A 1 108 ? 5.155 -6.956 13.515 1.00 97.88 108 SER A C 1
ATOM 866 O O . SER A 1 108 ? 6.092 -7.762 13.479 1.00 97.88 108 SER A O 1
ATOM 868 N N . LEU A 1 109 ? 4.011 -7.159 12.861 1.00 96.62 109 LEU A N 1
ATOM 869 C CA . LEU A 1 109 ? 3.790 -8.297 11.974 1.00 96.62 109 LEU A CA 1
ATOM 870 C C . LEU A 1 109 ? 4.824 -8.349 10.836 1.00 96.62 109 LEU A C 1
ATOM 872 O O . LEU A 1 109 ? 5.399 -9.418 10.611 1.00 96.62 109 LEU A O 1
ATOM 876 N N . ASP A 1 110 ? 5.129 -7.218 10.184 1.00 95.50 110 ASP A N 1
ATOM 877 C CA . ASP A 1 110 ? 6.167 -7.145 9.142 1.00 95.50 110 ASP A CA 1
ATOM 878 C C . ASP A 1 110 ? 7.515 -7.624 9.682 1.00 95.50 110 ASP A C 1
ATOM 880 O O . ASP A 1 110 ? 8.102 -8.561 9.142 1.00 95.50 110 ASP A O 1
ATOM 884 N N . TYR A 1 111 ? 7.971 -7.087 10.817 1.00 96.38 111 TYR A N 1
ATOM 885 C CA . TYR A 1 111 ? 9.249 -7.497 11.397 1.00 96.38 111 TYR A CA 1
ATOM 886 C C . TYR A 1 111 ? 9.246 -8.959 11.865 1.00 96.38 111 TYR A C 1
ATOM 888 O O . TYR A 1 111 ? 10.278 -9.632 11.815 1.00 96.38 111 TYR A O 1
ATOM 896 N N . SER A 1 112 ? 8.101 -9.495 12.297 1.00 96.06 112 SER A N 1
ATOM 897 C CA . SER A 1 112 ? 7.988 -10.910 12.663 1.00 96.06 112 SER A CA 1
ATOM 898 C C . SER A 1 112 ? 8.320 -11.853 11.498 1.00 96.06 112 SER A C 1
ATOM 900 O O . SER A 1 112 ? 8.850 -12.938 11.750 1.00 96.06 112 SER A O 1
ATOM 902 N N . THR A 1 113 ? 8.110 -11.390 10.261 1.00 91.81 113 THR A N 1
ATOM 903 C CA . THR A 1 113 ? 8.346 -12.124 9.010 1.00 91.81 113 THR A CA 1
ATOM 904 C C . THR A 1 113 ? 9.677 -11.734 8.359 1.00 91.81 113 THR A C 1
ATOM 906 O O . THR A 1 113 ? 10.503 -12.592 8.066 1.00 91.81 113 THR A O 1
ATOM 909 N N . GLU A 1 114 ? 9.913 -10.437 8.166 1.00 91.25 114 GLU A N 1
ATOM 910 C CA . GLU A 1 114 ? 11.037 -9.883 7.399 1.00 91.25 114 GLU A CA 1
ATOM 911 C C . GLU A 1 114 ? 12.304 -9.667 8.241 1.00 91.25 114 GLU A C 1
ATOM 913 O O . GLU A 1 114 ? 13.400 -9.569 7.691 1.00 91.25 114 GLU A O 1
ATOM 918 N N . LYS A 1 115 ? 12.176 -9.562 9.573 1.00 93.88 115 LYS A N 1
ATOM 919 C CA . LYS A 1 115 ? 13.287 -9.356 10.529 1.00 93.88 115 LYS A CA 1
ATOM 920 C C . LYS A 1 115 ? 14.230 -8.197 10.160 1.00 93.88 115 LYS A C 1
ATOM 922 O O . LYS A 1 115 ? 15.421 -8.234 10.462 1.00 93.88 115 LYS A O 1
ATOM 927 N N . SER A 1 116 ? 13.707 -7.147 9.521 1.00 92.31 116 SER A N 1
ATOM 928 C CA . SER A 1 116 ? 14.507 -6.041 8.983 1.00 92.31 116 SER A CA 1
ATOM 929 C C . SER A 1 116 ? 14.288 -4.731 9.741 1.00 92.31 116 SER A C 1
ATOM 931 O O . SER A 1 116 ? 13.258 -4.070 9.610 1.00 92.31 116 SER A O 1
ATOM 933 N N . SER A 1 117 ? 15.302 -4.297 10.494 1.00 93.75 117 SER A N 1
ATOM 934 C CA . SER A 1 117 ? 15.299 -2.983 11.158 1.00 93.75 117 SER A CA 1
ATOM 935 C C . SER A 1 117 ? 15.365 -1.821 10.158 1.00 93.75 117 SER A C 1
ATOM 937 O O . SER A 1 117 ? 14.836 -0.741 10.419 1.00 93.75 117 SER A O 1
ATOM 939 N N . ILE A 1 118 ? 15.961 -2.050 8.983 1.00 91.81 118 ILE A N 1
ATOM 940 C CA . ILE A 1 118 ? 16.022 -1.068 7.895 1.00 91.81 118 ILE A CA 1
ATOM 941 C C . ILE A 1 118 ? 14.618 -0.797 7.345 1.00 91.81 118 ILE A C 1
ATOM 943 O O . ILE A 1 118 ? 14.256 0.368 7.189 1.00 91.81 118 ILE A O 1
ATOM 947 N N . ARG A 1 119 ? 13.799 -1.838 7.121 1.00 91.94 119 ARG A N 1
ATOM 948 C CA . ARG A 1 119 ? 12.388 -1.666 6.721 1.00 91.94 119 ARG A CA 1
ATOM 949 C C . ARG A 1 119 ? 11.616 -0.852 7.754 1.00 91.94 119 ARG A C 1
ATOM 951 O O . ARG A 1 119 ? 10.981 0.130 7.390 1.00 91.94 119 ARG A O 1
ATOM 958 N N . ASN A 1 120 ? 11.765 -1.172 9.042 1.00 95.25 120 ASN A N 1
ATOM 959 C CA . ASN A 1 120 ? 11.140 -0.397 10.118 1.00 95.25 120 ASN A CA 1
ATOM 960 C C . ASN A 1 120 ? 11.519 1.087 10.078 1.00 95.25 120 ASN A C 1
ATOM 962 O O . ASN A 1 120 ? 10.659 1.954 10.239 1.00 95.25 120 ASN A O 1
ATOM 966 N N . LYS A 1 121 ? 12.800 1.389 9.842 1.00 94.31 121 LYS A N 1
ATOM 967 C CA . LYS A 1 121 ? 13.270 2.768 9.695 1.00 94.31 121 LYS A CA 1
ATOM 968 C C . LYS A 1 121 ? 12.596 3.461 8.510 1.00 94.31 121 LYS A C 1
ATOM 970 O O . LYS A 1 121 ? 12.131 4.585 8.675 1.00 94.31 121 LYS A O 1
ATOM 975 N N . PHE A 1 122 ? 12.516 2.803 7.354 1.00 94.00 122 PHE A N 1
ATOM 976 C CA . PHE A 1 122 ? 11.867 3.370 6.173 1.00 94.00 122 PHE A CA 1
ATOM 977 C C . PHE A 1 122 ? 10.369 3.592 6.372 1.00 94.00 122 PHE A C 1
ATOM 979 O O . PHE A 1 122 ? 9.914 4.689 6.076 1.00 94.00 122 PHE A O 1
ATOM 986 N N . PHE A 1 123 ? 9.634 2.652 6.974 1.00 96.88 123 PHE A N 1
ATOM 987 C CA . PHE A 1 123 ? 8.216 2.862 7.290 1.00 96.88 123 PHE A CA 1
ATOM 988 C C . PHE A 1 123 ? 7.997 4.131 8.122 1.00 96.88 123 PHE A C 1
ATOM 990 O O . PHE A 1 123 ? 7.149 4.943 7.772 1.00 96.88 123 PHE A O 1
ATOM 997 N N . ASN A 1 124 ? 8.799 4.355 9.169 1.00 96.81 124 ASN A N 1
ATOM 998 C CA . ASN A 1 124 ? 8.68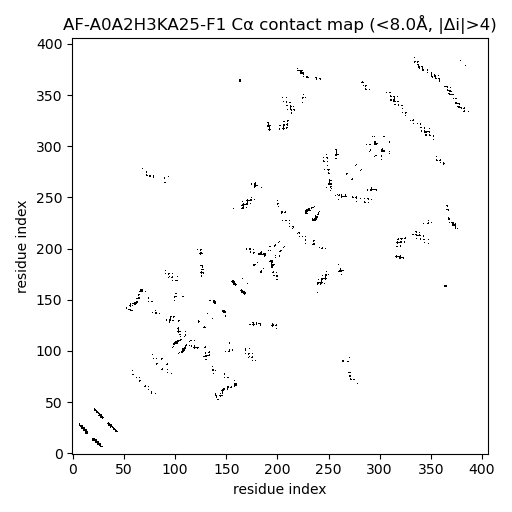3 5.561 10.001 1.00 96.81 124 ASN A CA 1
ATOM 999 C C . ASN A 1 124 ? 9.124 6.850 9.271 1.00 96.81 124 ASN A C 1
ATOM 1001 O O . ASN A 1 124 ? 8.574 7.925 9.506 1.00 96.81 124 ASN A O 1
ATOM 1005 N N . ILE A 1 125 ? 10.107 6.765 8.364 1.00 95.25 125 ILE A N 1
ATOM 1006 C CA . ILE A 1 125 ? 10.486 7.896 7.497 1.00 95.25 125 ILE A CA 1
ATOM 1007 C C . ILE A 1 125 ? 9.327 8.247 6.561 1.00 95.25 125 ILE A C 1
ATOM 1009 O O . ILE A 1 125 ? 8.964 9.415 6.444 1.00 95.25 125 ILE A O 1
ATOM 1013 N N . TYR A 1 126 ? 8.737 7.243 5.918 1.00 96.94 126 TYR A N 1
ATOM 1014 C CA . TYR A 1 126 ? 7.663 7.414 4.951 1.00 96.94 126 TYR A CA 1
ATOM 1015 C C . TYR A 1 126 ? 6.346 7.832 5.601 1.00 96.94 126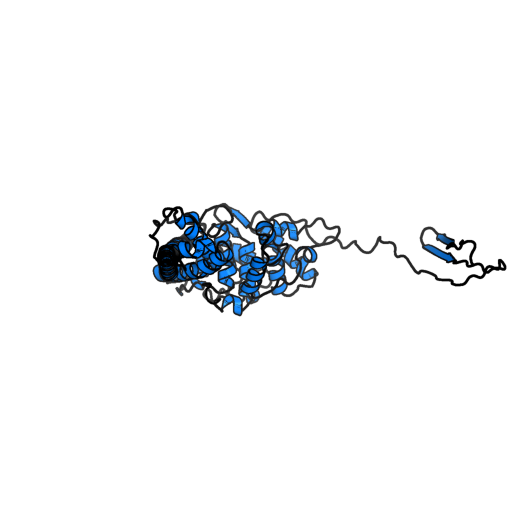 TYR A C 1
ATOM 1017 O O . TYR A 1 126 ? 5.613 8.607 5.001 1.00 96.94 126 TYR A O 1
ATOM 1025 N N . THR A 1 127 ? 6.055 7.426 6.841 1.00 97.19 127 THR A N 1
ATOM 1026 C CA . THR A 1 127 ? 4.920 8.004 7.579 1.00 97.19 127 THR A CA 1
ATOM 1027 C C . THR A 1 127 ? 5.202 9.436 8.035 1.00 97.19 127 THR A C 1
ATOM 1029 O O . THR A 1 127 ? 4.278 10.182 8.349 1.00 97.19 127 THR A O 1
ATOM 1032 N N . GLY A 1 128 ? 6.476 9.840 8.103 1.00 94.00 128 GLY A N 1
ATOM 1033 C CA . GLY A 1 128 ? 6.891 11.081 8.750 1.00 94.00 128 GLY A CA 1
ATOM 1034 C C . GLY A 1 128 ? 6.564 11.093 10.247 1.00 94.00 128 GLY A C 1
ATOM 1035 O O . GLY A 1 128 ? 6.364 12.164 10.818 1.00 94.00 128 GLY A O 1
ATOM 1036 N N . SER A 1 129 ? 6.466 9.912 10.865 1.00 92.81 129 SER A N 1
ATOM 1037 C CA . SER A 1 129 ? 6.088 9.719 12.264 1.00 92.81 129 SER A CA 1
ATOM 1038 C C . SER A 1 129 ? 6.804 8.502 12.858 1.00 92.81 129 SER A C 1
ATOM 1040 O O . SER A 1 129 ? 7.027 7.491 12.192 1.00 92.81 129 SER A O 1
ATOM 1042 N N . SER A 1 130 ? 7.129 8.566 14.146 1.00 92.81 130 SER A N 1
ATOM 1043 C CA . SER A 1 130 ? 7.575 7.394 14.907 1.00 92.81 130 SER A CA 1
ATOM 1044 C C . SER A 1 130 ? 6.394 6.776 15.645 1.00 92.81 130 SER A C 1
ATOM 1046 O O . SER A 1 130 ? 5.489 7.491 16.075 1.00 92.81 130 SER A O 1
ATOM 1048 N N . VAL A 1 131 ? 6.416 5.455 15.840 1.00 95.12 131 VAL A N 1
ATOM 1049 C CA . VAL A 1 131 ? 5.419 4.783 16.684 1.00 95.12 131 VAL A CA 1
ATOM 1050 C C . VAL A 1 131 ? 5.538 5.295 18.115 1.00 95.12 131 VAL A C 1
ATOM 1052 O O . VAL A 1 131 ? 6.604 5.210 18.725 1.00 95.12 131 VAL A O 1
ATOM 1055 N N . LYS A 1 132 ? 4.432 5.827 18.644 1.00 96.81 132 LYS A N 1
ATOM 1056 C CA . LYS A 1 132 ? 4.419 6.537 19.924 1.00 96.81 132 LYS A CA 1
ATOM 1057 C C . LYS A 1 132 ? 4.719 5.648 21.130 1.00 96.81 132 LYS A C 1
ATOM 1059 O O . LYS A 1 132 ? 5.365 6.099 22.074 1.00 96.81 132 LYS A O 1
ATOM 1064 N N . ALA A 1 133 ? 4.222 4.413 21.124 1.00 97.19 133 ALA A N 1
ATOM 1065 C CA . ALA A 1 133 ? 4.320 3.510 22.263 1.00 97.19 133 ALA A CA 1
ATOM 1066 C C . ALA A 1 133 ? 4.305 2.036 21.846 1.00 97.19 133 ALA A C 1
ATOM 1068 O O . ALA A 1 133 ? 3.841 1.675 20.764 1.00 97.19 133 ALA A O 1
ATOM 1069 N N . ASP A 1 134 ? 4.797 1.174 22.738 1.00 97.31 134 ASP A N 1
ATOM 1070 C CA . ASP A 1 134 ? 4.755 -0.277 22.559 1.00 97.31 134 ASP A CA 1
ATOM 1071 C C . ASP A 1 134 ? 3.325 -0.799 22.726 1.00 97.31 134 ASP A C 1
ATOM 1073 O O . ASP A 1 134 ? 2.821 -0.924 23.846 1.00 97.31 134 ASP A O 1
ATOM 1077 N N . ALA A 1 135 ? 2.689 -1.128 21.601 1.00 96.31 135 ALA A N 1
ATOM 1078 C CA . ALA A 1 135 ? 1.319 -1.627 21.538 1.00 96.31 135 ALA A CA 1
ATOM 1079 C C . ALA A 1 135 ? 1.087 -2.871 22.415 1.00 96.31 135 ALA A C 1
ATOM 1081 O O . ALA A 1 135 ? -0.014 -3.050 22.927 1.00 96.31 135 ALA A O 1
ATOM 1082 N N . ARG A 1 136 ? 2.114 -3.699 22.663 1.00 94.44 136 ARG A N 1
ATOM 1083 C CA . ARG A 1 136 ? 2.003 -4.875 23.550 1.00 94.44 136 ARG A CA 1
ATOM 1084 C C . ARG A 1 136 ? 1.740 -4.484 25.001 1.00 94.44 136 ARG A C 1
ATOM 1086 O O . ARG A 1 136 ? 1.154 -5.257 25.751 1.00 94.44 136 ARG A O 1
ATOM 1093 N N . LYS A 1 137 ? 2.205 -3.298 25.401 1.00 93.31 137 LYS A N 1
ATOM 1094 C CA . LYS A 1 137 ? 2.050 -2.768 26.758 1.00 93.31 137 LYS A CA 1
ATOM 1095 C C . LYS A 1 137 ? 0.765 -1.963 26.882 1.00 93.31 137 LYS A C 1
ATOM 1097 O O . LYS A 1 137 ? -0.028 -2.223 27.774 1.00 93.31 137 LYS A O 1
ATOM 1102 N N . VAL A 1 138 ? 0.543 -1.021 25.968 1.00 93.75 138 VAL A N 1
A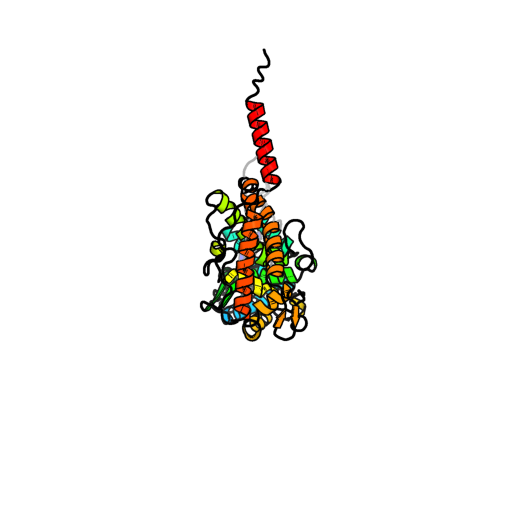TOM 1103 C CA . VAL A 1 138 ? -0.547 -0.035 26.091 1.00 93.75 138 VAL A CA 1
ATOM 1104 C C . VAL A 1 138 ? -1.912 -0.554 25.630 1.00 93.75 138 VAL A C 1
ATOM 1106 O O . VAL A 1 138 ? -2.926 0.072 25.903 1.00 93.75 138 VAL A O 1
ATOM 1109 N N . LEU A 1 139 ? -1.962 -1.704 24.949 1.00 93.00 139 LEU A N 1
ATOM 1110 C CA . LEU A 1 139 ? -3.215 -2.417 24.663 1.00 93.00 139 LEU A CA 1
ATOM 1111 C C . LEU A 1 139 ? -3.511 -3.526 25.686 1.00 93.00 139 LEU A C 1
ATOM 1113 O O . LEU A 1 139 ? -4.475 -4.276 25.514 1.00 93.00 139 LEU A O 1
ATOM 1117 N N . LYS A 1 140 ? -2.691 -3.664 26.738 1.00 87.12 140 LYS A N 1
ATOM 1118 C CA . LYS A 1 140 ? -2.952 -4.597 27.837 1.00 87.12 140 LYS A CA 1
ATOM 1119 C C . LYS A 1 140 ? -4.047 -4.005 28.724 1.00 87.12 140 LYS A C 1
ATOM 1121 O O . LYS A 1 140 ? -3.877 -2.933 29.290 1.00 87.12 140 LYS A O 1
ATOM 1126 N N . CYS A 1 141 ? -5.161 -4.717 28.854 1.00 75.94 141 CYS A N 1
ATOM 1127 C CA . CYS A 1 141 ? -6.321 -4.226 29.598 1.00 75.94 141 CYS A CA 1
ATOM 1128 C C . CYS A 1 141 ? -6.140 -4.322 31.124 1.00 75.94 141 CYS A C 1
ATOM 1130 O O . CYS A 1 141 ? -6.425 -3.372 31.841 1.00 75.94 141 CYS A O 1
ATOM 1132 N N . SER A 1 142 ? -5.651 -5.462 31.622 1.00 74.19 142 SER A N 1
ATOM 1133 C CA . SER A 1 142 ? -5.088 -5.624 32.972 1.00 74.19 142 SER A CA 1
ATOM 1134 C C . SER A 1 142 ? -4.256 -6.911 33.033 1.00 74.19 142 SER A C 1
ATOM 1136 O O . SER A 1 142 ? -4.338 -7.739 32.122 1.00 74.19 142 SER A O 1
ATOM 1138 N N . GLU A 1 143 ? -3.438 -7.077 34.076 1.00 69.62 143 GLU A N 1
ATOM 1139 C CA . GLU A 1 143 ? -2.629 -8.282 34.346 1.00 69.62 143 GLU A CA 1
ATOM 1140 C C . GLU A 1 143 ? -3.465 -9.570 34.269 1.00 69.62 143 GLU A C 1
ATOM 1142 O O . GLU A 1 143 ? -3.054 -10.551 33.650 1.00 69.62 143 GLU A O 1
ATOM 1147 N N . ASN A 1 144 ? -4.683 -9.507 34.813 1.00 69.62 144 ASN A N 1
ATOM 1148 C CA . ASN A 1 144 ? -5.599 -10.636 34.969 1.00 69.62 144 ASN A CA 1
ATOM 1149 C C . ASN A 1 144 ? -6.677 -10.714 33.867 1.00 69.62 144 ASN A C 1
ATOM 1151 O O . ASN A 1 144 ? -7.531 -11.607 33.875 1.00 69.62 144 ASN A O 1
ATOM 1155 N N . CYS A 1 145 ? -6.676 -9.789 32.900 1.00 71.12 145 CYS A N 1
ATOM 1156 C CA . CYS A 1 145 ? -7.699 -9.729 31.858 1.00 71.12 145 CYS A CA 1
ATOM 1157 C C . CYS A 1 145 ? -7.441 -10.767 30.758 1.00 71.12 145 CYS A C 1
ATOM 1159 O O . CYS A 1 145 ? -6.355 -10.864 30.192 1.00 71.12 145 CYS A O 1
ATOM 1161 N N . LYS A 1 146 ? -8.483 -11.523 30.390 1.00 72.00 146 LYS A N 1
ATOM 1162 C CA . LYS A 1 146 ? -8.416 -12.501 29.286 1.00 72.00 146 LYS A CA 1
ATOM 1163 C C . LYS A 1 146 ? -8.403 -11.853 27.898 1.00 72.00 146 LYS A C 1
ATOM 1165 O O . LYS A 1 146 ? -8.171 -12.552 26.913 1.00 72.00 146 LYS A O 1
ATOM 1170 N N . ALA A 1 147 ? -8.715 -10.561 27.801 1.00 77.19 147 ALA A N 1
ATOM 1171 C CA . ALA A 1 147 ? -8.706 -9.839 26.538 1.00 77.19 147 ALA A CA 1
ATOM 1172 C C . ALA A 1 147 ? -7.271 -9.656 26.032 1.00 77.19 147 ALA A C 1
ATOM 1174 O O . ALA A 1 147 ? -6.394 -9.207 26.763 1.00 77.19 147 ALA A O 1
ATOM 1175 N N . LYS A 1 148 ? -7.053 -9.997 24.761 1.00 86.69 148 LYS A N 1
ATOM 1176 C CA . LYS A 1 148 ? -5.747 -9.984 24.099 1.00 86.69 148 LYS A CA 1
ATOM 1177 C C . LYS A 1 148 ? -5.808 -9.072 22.882 1.00 86.69 148 LYS A C 1
ATOM 1179 O O . LYS A 1 148 ? -5.878 -9.545 21.748 1.00 86.69 148 LYS A O 1
ATOM 1184 N N . LEU A 1 149 ? -5.926 -7.763 23.120 1.00 92.81 149 LEU A N 1
ATOM 1185 C CA . LEU A 1 149 ? -6.158 -6.783 22.052 1.00 92.81 149 LEU A CA 1
ATOM 1186 C C . LEU A 1 149 ? -4.981 -6.710 21.077 1.00 92.81 149 LEU A C 1
ATOM 1188 O O . LEU A 1 149 ? -5.214 -6.741 19.870 1.00 92.81 149 LEU A O 1
ATOM 1192 N N . PHE A 1 150 ? -3.743 -6.685 21.584 1.00 95.00 150 PHE A N 1
ATOM 1193 C CA . PHE A 1 150 ? -2.550 -6.720 20.738 1.00 95.00 150 PHE A CA 1
ATOM 1194 C C . PHE A 1 150 ? -2.548 -7.966 19.848 1.00 95.00 150 PHE A C 1
ATOM 1196 O O . PHE A 1 150 ? -2.462 -7.840 18.634 1.00 95.00 150 PHE A O 1
ATOM 1203 N N . GLU A 1 151 ? -2.705 -9.160 20.421 1.00 95.12 151 GLU A N 1
ATOM 1204 C CA . GLU A 1 151 ? -2.668 -10.415 19.667 1.00 95.12 151 GLU A CA 1
ATOM 1205 C C . GLU A 1 151 ? -3.844 -10.538 18.693 1.00 95.12 151 GLU A C 1
ATOM 1207 O O . GLU A 1 151 ? -3.692 -11.084 17.602 1.00 95.12 151 GLU A O 1
ATOM 1212 N N . SER A 1 152 ? -5.015 -10.018 19.064 1.00 95.75 152 SER A N 1
ATOM 1213 C CA . SER A 1 152 ? -6.188 -10.002 18.188 1.00 95.75 152 SER A CA 1
ATOM 1214 C C . SER A 1 152 ? -5.965 -9.103 16.976 1.00 95.75 152 SER A C 1
ATOM 1216 O O . SER A 1 152 ? -6.277 -9.524 15.864 1.00 95.75 152 SER A O 1
ATOM 1218 N N . LEU A 1 153 ? -5.391 -7.908 17.161 1.00 97.06 153 LEU A N 1
ATOM 1219 C CA . LEU A 1 153 ? -4.989 -7.033 16.055 1.00 97.06 153 LEU A CA 1
ATOM 1220 C C . LEU A 1 153 ? -3.857 -7.664 15.238 1.00 97.06 153 LEU A C 1
ATOM 1222 O O . LEU A 1 153 ? -3.969 -7.770 14.027 1.00 97.06 153 LEU A O 1
ATOM 1226 N N . PHE A 1 154 ? -2.818 -8.186 15.887 1.00 96.88 154 PHE A N 1
ATOM 1227 C CA . PHE A 1 154 ? -1.684 -8.838 15.227 1.00 96.88 154 PHE A CA 1
ATOM 1228 C C . PHE A 1 154 ? -2.122 -9.996 14.315 1.00 96.88 154 PHE A C 1
ATOM 1230 O O . PHE A 1 154 ? -1.559 -10.204 13.245 1.00 96.88 154 PHE A O 1
ATOM 1237 N N . ALA A 1 155 ? -3.171 -10.727 14.702 1.00 95.69 155 ALA A N 1
ATOM 1238 C CA . ALA A 1 155 ? -3.771 -11.788 13.895 1.00 95.69 155 ALA A CA 1
ATOM 1239 C C . ALA A 1 155 ? -4.754 -11.291 12.809 1.00 95.69 155 ALA A C 1
ATOM 1241 O O . ALA A 1 155 ? -5.269 -12.109 12.041 1.00 95.69 155 ALA A O 1
ATOM 1242 N N . THR A 1 156 ? -5.019 -9.984 12.734 1.00 95.75 156 THR A N 1
ATOM 1243 C CA . THR A 1 156 ? -5.981 -9.318 11.838 1.00 95.75 156 THR A CA 1
ATOM 1244 C C . THR A 1 156 ? -5.291 -8.332 10.871 1.00 95.75 156 THR A C 1
ATOM 1246 O O . THR A 1 156 ? -5.689 -7.171 10.804 1.00 95.75 156 THR A O 1
ATOM 1249 N N . PRO A 1 157 ? -4.264 -8.738 10.096 1.00 92.69 157 PRO A N 1
ATOM 1250 C CA . PRO A 1 157 ? -3.770 -7.878 9.019 1.00 92.69 157 PRO A CA 1
ATOM 1251 C C . PRO A 1 157 ? -4.818 -7.724 7.916 1.00 92.69 157 PRO A C 1
ATOM 1253 O O . PRO A 1 157 ? -5.003 -6.642 7.385 1.00 92.69 157 PRO A O 1
ATOM 1256 N N . GLU A 1 158 ? -5.572 -8.787 7.636 1.00 94.69 158 GLU A N 1
ATOM 1257 C CA . GLU A 1 158 ? -6.533 -8.846 6.540 1.00 94.69 158 GLU A CA 1
ATOM 1258 C C . GLU A 1 158 ? -7.887 -9.348 7.015 1.00 94.69 158 GLU A C 1
ATOM 1260 O O . GLU A 1 158 ? -7.982 -10.290 7.817 1.00 94.69 158 GLU A O 1
ATOM 1265 N N . VAL A 1 159 ? -8.942 -8.749 6.470 1.00 96.19 159 VAL A N 1
ATOM 1266 C CA . VAL A 1 159 ? -10.325 -9.091 6.795 1.00 96.19 159 VAL A CA 1
ATOM 1267 C C . VAL A 1 159 ? -11.125 -9.245 5.514 1.00 96.19 159 VAL A C 1
ATOM 1269 O O . VAL A 1 159 ? -11.151 -8.347 4.679 1.00 96.19 159 VAL A O 1
ATOM 1272 N N . PHE A 1 160 ? -11.808 -10.379 5.380 1.00 95.62 160 PHE A N 1
ATOM 1273 C CA . PHE A 1 160 ? -12.663 -10.700 4.241 1.00 95.62 160 PHE A CA 1
ATOM 1274 C C . PHE A 1 160 ? -14.119 -10.677 4.703 1.00 95.62 160 PHE A C 1
ATOM 1276 O O . PHE A 1 160 ? -14.500 -11.445 5.580 1.00 95.62 160 PHE A O 1
ATOM 1283 N N . GLU A 1 161 ? -14.940 -9.811 4.116 1.00 95.12 161 GLU A N 1
ATOM 1284 C CA . GLU A 1 161 ? -16.398 -9.880 4.272 1.00 95.12 161 GLU A CA 1
ATOM 1285 C C . GLU A 1 161 ? -16.963 -11.001 3.389 1.00 95.12 161 GLU A C 1
ATOM 1287 O O . GLU A 1 161 ? -17.861 -11.743 3.781 1.00 95.12 161 GLU A O 1
ATOM 1292 N N . ASN A 1 162 ? -16.408 -11.135 2.182 1.00 92.94 162 ASN A N 1
ATOM 1293 C CA . ASN A 1 162 ? -16.651 -12.225 1.244 1.00 92.94 162 ASN A CA 1
ATOM 1294 C C . ASN A 1 162 ? -15.483 -12.316 0.237 1.00 92.94 162 ASN A C 1
ATOM 1296 O O . ASN A 1 162 ? -14.486 -11.610 0.367 1.00 92.94 162 ASN A O 1
ATOM 1300 N N . SER A 1 163 ? -15.599 -13.169 -0.785 1.00 88.88 163 SER A N 1
ATOM 1301 C CA . SER A 1 163 ? -14.544 -13.385 -1.788 1.00 88.88 163 SER A CA 1
ATOM 1302 C C . SER A 1 163 ? -14.217 -12.172 -2.672 1.00 88.88 163 SER A C 1
ATOM 1304 O O . SER A 1 163 ? -13.186 -12.190 -3.335 1.00 88.88 163 SER A O 1
ATOM 1306 N N . TYR A 1 164 ? -15.080 -11.153 -2.717 1.00 89.50 164 TYR A N 1
ATOM 1307 C CA . TYR A 1 164 ? -14.931 -9.950 -3.550 1.00 89.50 164 TYR A CA 1
ATOM 1308 C C . TYR A 1 164 ? -14.741 -8.667 -2.730 1.00 89.50 164 TYR A C 1
ATOM 1310 O O . TYR A 1 164 ? -14.431 -7.618 -3.286 1.00 89.50 164 TYR A O 1
ATOM 1318 N N . LYS A 1 165 ? -14.941 -8.7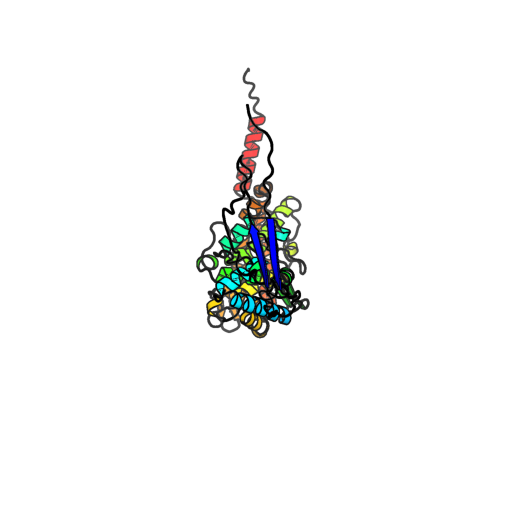41 -1.410 1.00 93.62 165 LYS A N 1
ATOM 1319 C CA . LYS A 1 165 ? -14.896 -7.606 -0.487 1.00 93.62 165 LYS A CA 1
ATOM 1320 C C . LYS A 1 165 ? -13.975 -7.941 0.676 1.00 93.62 165 LYS A C 1
ATOM 1322 O O . LYS A 1 165 ? -14.351 -8.690 1.579 1.00 93.62 165 LYS A O 1
ATOM 1327 N N . ALA A 1 166 ? -12.773 -7.384 0.629 1.00 95.06 166 ALA A N 1
ATOM 1328 C CA . ALA A 1 166 ? -11.721 -7.591 1.612 1.00 95.06 166 ALA A CA 1
ATOM 1329 C C . ALA A 1 166 ? -10.937 -6.298 1.842 1.00 95.06 166 ALA A C 1
ATOM 1331 O O . ALA A 1 166 ? -11.055 -5.358 1.064 1.00 95.06 166 ALA A O 1
ATOM 1332 N N . VAL A 1 167 ? -10.155 -6.237 2.912 1.00 96.44 167 VAL A N 1
ATOM 1333 C CA . VAL A 1 167 ? -9.260 -5.109 3.178 1.00 96.44 167 VAL A CA 1
ATOM 1334 C C . VAL A 1 167 ? -8.025 -5.586 3.931 1.00 96.44 167 VAL A C 1
ATOM 1336 O O . VAL A 1 167 ? -8.149 -6.351 4.894 1.00 96.44 167 VAL A O 1
ATOM 1339 N N . ASP A 1 168 ? -6.851 -5.117 3.514 1.00 97.38 168 ASP A N 1
ATOM 1340 C CA . ASP A 1 168 ? -5.649 -5.130 4.343 1.00 97.38 168 ASP A CA 1
ATOM 1341 C C . ASP A 1 168 ? -5.705 -3.926 5.298 1.00 97.38 168 ASP A C 1
ATOM 1343 O O . ASP A 1 168 ? -5.553 -2.762 4.913 1.00 97.38 168 ASP A O 1
ATOM 1347 N N . PHE A 1 169 ? -5.987 -4.208 6.567 1.00 98.19 169 PHE A N 1
ATOM 1348 C CA . PHE A 1 169 ? -6.057 -3.202 7.616 1.00 98.19 169 PHE A CA 1
ATOM 1349 C C . PHE A 1 169 ? -4.672 -2.662 8.002 1.00 98.19 169 PHE A C 1
ATOM 1351 O O . PHE A 1 169 ? -4.572 -1.508 8.423 1.00 98.19 169 PHE A O 1
ATOM 1358 N N . GLY A 1 170 ? -3.610 -3.452 7.830 1.00 97.19 170 GLY A N 1
ATOM 1359 C CA . GLY A 1 170 ? -2.232 -3.007 8.014 1.00 97.19 170 GLY A CA 1
ATOM 1360 C C . GLY A 1 170 ? -1.863 -1.893 7.031 1.00 97.19 170 GLY A C 1
ATOM 1361 O O . GLY A 1 170 ? -1.379 -0.843 7.460 1.00 97.19 170 GLY A O 1
ATOM 1362 N N . HIS A 1 171 ? -2.134 -2.095 5.739 1.00 97.69 171 HIS A N 1
ATOM 1363 C CA . HIS A 1 171 ? -1.914 -1.105 4.670 1.00 97.69 171 HIS A CA 1
ATOM 1364 C C . HIS A 1 171 ? -2.779 0.141 4.869 1.00 97.69 171 HIS A C 1
ATOM 1366 O O . HIS A 1 171 ? -2.295 1.275 4.804 1.00 97.69 171 HIS A O 1
ATOM 1372 N N . LEU A 1 172 ? -4.047 -0.065 5.228 1.00 98.56 172 LEU A N 1
ATOM 1373 C CA . LEU A 1 172 ? -4.966 1.019 5.558 1.00 98.56 172 LEU A CA 1
ATOM 1374 C C . LEU A 1 172 ? -4.398 1.906 6.678 1.00 98.56 172 LEU A C 1
ATOM 1376 O O . LEU A 1 172 ? -4.327 3.127 6.521 1.00 98.56 172 LEU A O 1
ATOM 1380 N N . ILE A 1 173 ? -3.981 1.323 7.811 1.00 98.56 173 ILE A N 1
ATOM 1381 C CA . ILE A 1 173 ? -3.572 2.114 8.981 1.00 98.56 173 ILE A CA 1
ATOM 1382 C C . ILE A 1 173 ? -2.215 2.807 8.789 1.00 98.56 173 ILE A C 1
ATOM 1384 O O . ILE A 1 173 ? -2.042 3.927 9.273 1.00 98.56 173 ILE A O 1
ATOM 1388 N N . ILE A 1 174 ? -1.261 2.209 8.059 1.00 98.44 174 ILE A N 1
ATOM 1389 C CA . ILE A 1 174 ? 0.008 2.891 7.748 1.00 98.44 174 ILE A CA 1
ATOM 1390 C C . ILE A 1 174 ? -0.189 4.055 6.776 1.00 98.44 174 ILE A C 1
ATOM 1392 O O . ILE A 1 174 ? 0.433 5.112 6.939 1.00 98.44 174 ILE A O 1
ATOM 1396 N N . GLY A 1 175 ? -1.089 3.910 5.805 1.00 98.12 175 GLY A N 1
ATOM 1397 C CA . GLY A 1 175 ? -1.435 5.001 4.905 1.00 98.12 175 GLY A CA 1
ATOM 1398 C C . GLY A 1 175 ? -2.205 6.123 5.612 1.00 98.12 175 GLY A C 1
ATOM 1399 O O . GLY A 1 175 ? -1.894 7.296 5.402 1.00 98.12 175 GLY A O 1
ATOM 1400 N N . LEU A 1 176 ? -3.115 5.793 6.540 1.00 97.56 176 LEU A N 1
ATOM 1401 C CA . LEU A 1 176 ? -3.741 6.790 7.421 1.00 97.56 176 LEU A CA 1
ATOM 1402 C C . LEU A 1 176 ? -2.706 7.563 8.245 1.00 97.56 176 LEU A C 1
ATOM 1404 O O . LEU A 1 176 ? -2.812 8.784 8.353 1.00 97.56 176 LEU A O 1
ATOM 1408 N N . ASP A 1 177 ? -1.698 6.882 8.799 1.00 98.00 177 ASP A N 1
ATOM 1409 C CA . ASP A 1 177 ? -0.631 7.552 9.549 1.00 98.00 177 ASP A CA 1
ATOM 1410 C C . ASP A 1 177 ? 0.186 8.490 8.647 1.00 98.00 177 ASP A C 1
ATOM 1412 O O . ASP A 1 177 ? 0.431 9.645 8.990 1.00 98.00 177 ASP A O 1
ATOM 1416 N N . SER A 1 178 ? 0.523 8.033 7.438 1.00 98.12 178 SER A N 1
ATOM 1417 C CA . SER A 1 178 ? 1.266 8.830 6.454 1.00 98.12 178 SER A CA 1
ATOM 1418 C C . SER A 1 178 ? 0.495 10.080 6.013 1.00 98.12 178 SER A C 1
ATOM 1420 O O . SER A 1 178 ? 1.079 11.154 5.882 1.00 98.12 178 SER A O 1
ATOM 1422 N N . ARG A 1 179 ? -0.832 9.996 5.846 1.00 96.19 179 ARG A N 1
ATOM 1423 C CA . ARG A 1 179 ? -1.681 11.141 5.455 1.00 96.19 179 ARG A CA 1
ATOM 1424 C C . ARG A 1 179 ? -1.726 12.275 6.475 1.00 96.19 179 ARG A C 1
ATOM 1426 O O . ARG A 1 179 ? -2.074 13.402 6.114 1.00 96.19 179 ARG A O 1
ATOM 1433 N N . ARG A 1 180 ? -1.377 12.012 7.732 1.00 95.19 180 ARG A N 1
ATOM 1434 C CA . ARG A 1 180 ? -1.308 13.051 8.768 1.00 95.19 180 ARG A CA 1
ATOM 1435 C C . ARG A 1 180 ? -0.111 13.969 8.572 1.00 95.19 180 ARG A C 1
ATOM 1437 O O . ARG A 1 180 ? -0.193 15.183 8.739 1.00 95.19 180 ARG A O 1
ATOM 1444 N N . SER A 1 181 ? 1.019 13.405 8.158 1.00 95.25 181 SER A N 1
ATOM 1445 C CA . SER A 1 181 ? 2.222 14.191 7.929 1.00 95.25 181 SER A CA 1
ATOM 1446 C C . SER A 1 181 ? 2.128 14.957 6.609 1.00 95.25 181 SER A C 1
ATOM 1448 O O . SER A 1 181 ? 2.042 14.381 5.524 1.00 95.25 181 SER A O 1
ATOM 1450 N N . SER A 1 182 ? 2.195 16.291 6.690 1.00 92.31 182 SER A N 1
ATOM 1451 C CA . SER A 1 182 ? 2.241 17.155 5.500 1.00 92.31 182 SER A CA 1
ATOM 1452 C C . SER A 1 182 ? 3.433 16.825 4.596 1.00 92.31 182 SER A C 1
ATOM 1454 O O . SER A 1 182 ? 3.315 16.878 3.377 1.00 92.31 182 SER A O 1
ATOM 1456 N N . VAL A 1 183 ? 4.565 16.421 5.180 1.00 92.56 183 VAL A N 1
ATOM 1457 C CA . VAL A 1 183 ? 5.744 15.985 4.421 1.00 92.56 183 VAL A CA 1
ATOM 1458 C C . VAL A 1 183 ? 5.465 14.658 3.725 1.00 92.56 183 VAL A C 1
ATOM 1460 O O . VAL A 1 183 ? 5.657 14.551 2.518 1.00 92.56 183 VAL A O 1
ATOM 1463 N N . ALA A 1 184 ? 4.970 13.663 4.463 1.00 95.88 184 ALA A N 1
ATOM 1464 C CA . ALA A 1 184 ? 4.741 12.327 3.925 1.00 95.88 184 ALA A CA 1
ATOM 1465 C C . ALA A 1 184 ? 3.700 12.297 2.802 1.00 95.88 184 ALA A C 1
ATOM 1467 O O . ALA A 1 184 ? 3.833 11.477 1.904 1.00 95.88 184 ALA A O 1
ATOM 1468 N N . LYS A 1 185 ? 2.690 13.176 2.828 1.00 94.81 185 LYS A N 1
ATOM 1469 C CA . LYS A 1 185 ? 1.631 13.200 1.807 1.00 94.81 185 LYS A CA 1
ATOM 1470 C C . LYS A 1 185 ? 1.902 14.119 0.614 1.00 94.81 185 LYS A C 1
ATOM 1472 O O . LYS A 1 185 ? 1.317 13.899 -0.436 1.00 94.81 185 LYS A O 1
ATOM 1477 N N . ASN A 1 186 ? 2.754 15.140 0.766 1.00 92.62 186 ASN A N 1
ATOM 1478 C CA . ASN A 1 186 ? 2.953 16.163 -0.271 1.00 92.62 186 ASN A CA 1
ATOM 1479 C C . ASN A 1 186 ? 4.354 16.167 -0.893 1.00 92.62 186 ASN A C 1
ATOM 1481 O O . ASN A 1 186 ? 4.529 16.722 -1.974 1.00 92.62 186 ASN A O 1
ATOM 1485 N N . ILE A 1 187 ? 5.369 15.621 -0.214 1.00 92.75 187 ILE A N 1
ATOM 1486 C CA . ILE A 1 187 ? 6.760 15.715 -0.668 1.00 92.75 187 ILE A CA 1
ATOM 1487 C C . ILE A 1 187 ? 7.204 14.376 -1.246 1.00 92.75 187 ILE A C 1
ATOM 1489 O O . ILE A 1 187 ? 7.368 13.393 -0.519 1.00 92.75 187 ILE A O 1
ATOM 1493 N N . THR A 1 188 ? 7.430 14.360 -2.560 1.00 93.44 188 THR A N 1
ATOM 1494 C CA . THR A 1 188 ? 8.029 13.223 -3.264 1.00 93.44 188 THR A CA 1
ATOM 1495 C C . THR A 1 188 ? 9.431 12.963 -2.727 1.00 93.44 188 THR A C 1
ATOM 1497 O O . THR A 1 188 ? 10.260 13.871 -2.651 1.00 93.44 188 THR A O 1
ATOM 1500 N N . GLN A 1 189 ? 9.707 11.713 -2.367 1.00 91.50 189 GLN A N 1
ATOM 1501 C CA . GLN A 1 189 ? 11.030 11.277 -1.949 1.00 91.50 189 GLN A CA 1
ATOM 1502 C C . GLN A 1 189 ? 11.942 11.198 -3.181 1.00 91.50 189 GLN A C 1
ATOM 1504 O O . GLN A 1 189 ? 11.631 10.455 -4.120 1.00 91.50 189 GLN A O 1
ATOM 1509 N N . PRO A 1 190 ? 13.063 11.943 -3.210 1.00 88.69 190 PRO A N 1
ATOM 1510 C CA . PRO A 1 190 ? 13.940 11.977 -4.373 1.00 88.69 190 PRO A CA 1
ATOM 1511 C C . PRO A 1 190 ? 14.395 10.577 -4.803 1.00 88.69 190 PRO A C 1
ATOM 1513 O O . PRO A 1 190 ? 14.946 9.825 -3.997 1.00 88.69 190 PRO A O 1
ATOM 1516 N N . GLY A 1 191 ? 14.173 10.247 -6.079 1.00 86.06 191 GLY A N 1
ATOM 1517 C CA . GLY A 1 191 ? 14.599 8.982 -6.686 1.00 86.06 191 GLY A CA 1
ATOM 1518 C C . GLY A 1 191 ? 13.823 7.743 -6.231 1.00 86.06 191 GLY A C 1
ATOM 1519 O O . GLY A 1 191 ? 14.365 6.646 -6.315 1.00 86.06 191 GLY A O 1
ATOM 1520 N N . GLN A 1 192 ? 12.605 7.901 -5.700 1.00 92.56 192 GLN A N 1
ATOM 1521 C CA . GLN A 1 192 ? 11.765 6.773 -5.266 1.00 92.56 192 GLN A CA 1
ATOM 1522 C C . GLN A 1 192 ? 10.362 6.777 -5.895 1.00 92.56 192 GLN A C 1
ATOM 1524 O O . GLN A 1 192 ? 9.540 5.946 -5.534 1.00 92.56 192 GLN A O 1
ATOM 1529 N N . GLY A 1 193 ? 10.057 7.714 -6.797 1.00 90.25 193 GLY A N 1
ATOM 1530 C CA . GLY A 1 193 ? 8.788 7.763 -7.539 1.00 90.25 193 GLY A CA 1
ATOM 1531 C C . GLY A 1 193 ? 7.570 8.255 -6.745 1.00 90.25 193 GLY A C 1
ATOM 1532 O O . GLY A 1 193 ? 6.543 8.598 -7.324 1.00 90.25 193 GLY A O 1
ATOM 1533 N N . GLY A 1 194 ? 7.652 8.347 -5.417 1.00 95.19 194 GLY A N 1
ATOM 1534 C CA . GLY A 1 194 ? 6.486 8.616 -4.577 1.00 95.19 194 GLY A CA 1
ATOM 1535 C C . GLY A 1 194 ? 6.748 9.507 -3.377 1.00 95.19 194 GLY A C 1
ATOM 1536 O O . GLY A 1 194 ? 7.873 9.663 -2.906 1.00 95.19 194 GLY A O 1
ATOM 1537 N N . THR A 1 195 ? 5.671 10.078 -2.861 1.00 97.31 195 THR A N 1
ATOM 1538 C CA . THR A 1 195 ? 5.571 10.615 -1.504 1.00 97.31 195 THR A CA 1
ATOM 1539 C C . THR A 1 195 ? 5.629 9.480 -0.478 1.00 97.31 195 THR A C 1
ATOM 1541 O O . THR A 1 195 ? 5.420 8.315 -0.809 1.00 97.31 195 THR A O 1
ATOM 1544 N N . GLY A 1 196 ? 5.886 9.793 0.792 1.00 97.56 196 GLY A N 1
ATOM 1545 C CA . GLY A 1 196 ? 5.900 8.782 1.854 1.00 97.56 196 GLY A CA 1
ATOM 1546 C C . GLY A 1 196 ? 4.591 7.979 1.965 1.00 97.56 196 GLY A C 1
ATOM 1547 O O . GLY A 1 196 ? 4.628 6.770 2.177 1.00 97.56 196 GLY A O 1
ATOM 1548 N N . LEU A 1 197 ? 3.442 8.618 1.723 1.00 97.88 197 LEU A N 1
ATOM 1549 C CA . LEU A 1 197 ? 2.142 7.951 1.637 1.00 97.88 197 LEU A CA 1
ATOM 1550 C C . LEU A 1 197 ? 2.111 6.881 0.540 1.00 97.88 197 LEU A C 1
ATOM 1552 O O . LEU A 1 197 ? 1.738 5.739 0.802 1.00 97.88 197 LEU A O 1
ATOM 1556 N N . GLU A 1 198 ? 2.505 7.241 -0.678 1.00 98.00 198 GLU A N 1
ATOM 1557 C CA . GLU A 1 198 ? 2.462 6.313 -1.807 1.00 98.00 198 GLU A CA 1
ATOM 1558 C C . GLU A 1 198 ? 3.474 5.165 -1.629 1.00 98.00 198 GLU A C 1
ATOM 1560 O O . GLU A 1 198 ? 3.185 4.018 -1.969 1.00 98.00 198 GLU A O 1
ATOM 1565 N N . LEU A 1 199 ? 4.641 5.451 -1.041 1.00 97.56 199 LEU A N 1
ATOM 1566 C CA . LEU A 1 199 ? 5.693 4.463 -0.762 1.00 97.56 199 LEU A CA 1
ATOM 1567 C C . LEU A 1 199 ? 5.316 3.464 0.338 1.00 97.56 199 LEU A C 1
ATOM 1569 O O . LEU A 1 199 ? 5.798 2.336 0.327 1.00 97.56 199 LEU A O 1
ATOM 1573 N N . ASN A 1 200 ? 4.460 3.867 1.276 1.00 97.06 200 ASN A N 1
ATOM 1574 C CA . ASN A 1 200 ? 3.888 2.985 2.295 1.00 97.06 200 ASN A CA 1
ATOM 1575 C C . ASN A 1 200 ? 2.658 2.204 1.811 1.00 97.06 200 ASN A C 1
ATOM 1577 O O . ASN A 1 200 ? 2.125 1.405 2.576 1.00 97.06 200 ASN A O 1
ATOM 1581 N N . THR A 1 201 ? 2.184 2.475 0.595 1.00 96.75 201 THR A N 1
ATOM 1582 C CA . THR A 1 201 ? 0.980 1.869 0.020 1.00 96.75 201 THR A CA 1
ATOM 1583 C C . THR A 1 201 ? 1.287 1.356 -1.396 1.00 96.75 201 THR A C 1
ATOM 1585 O O . THR A 1 201 ? 2.213 0.566 -1.595 1.00 96.75 201 THR A O 1
ATOM 1588 N N . TRP A 1 202 ? 0.578 1.849 -2.409 1.00 96.94 202 TRP A N 1
ATOM 1589 C CA . TRP A 1 202 ? 0.520 1.249 -3.738 1.00 96.94 202 TRP A CA 1
ATOM 1590 C C . TRP A 1 202 ? 1.810 1.372 -4.565 1.00 96.94 202 TRP A C 1
ATOM 1592 O O . TRP A 1 202 ? 2.092 0.475 -5.358 1.00 96.94 202 TRP A O 1
ATOM 1602 N N . ILE A 1 203 ? 2.628 2.425 -4.403 1.00 97.69 203 ILE A N 1
ATOM 1603 C CA . ILE A 1 203 ? 3.939 2.499 -5.087 1.00 97.69 203 ILE A CA 1
ATOM 1604 C C . ILE A 1 203 ? 4.923 1.528 -4.437 1.00 97.69 203 ILE A C 1
ATOM 1606 O O . ILE A 1 203 ? 5.667 0.851 -5.149 1.00 97.69 203 ILE A O 1
ATOM 1610 N N . GLY A 1 204 ? 4.913 1.426 -3.104 1.00 96.12 204 GLY A N 1
ATOM 1611 C CA . GLY A 1 204 ? 5.746 0.470 -2.372 1.00 96.12 204 GLY A CA 1
ATOM 1612 C C . GLY A 1 204 ? 5.510 -0.968 -2.837 1.00 96.12 204 GLY A C 1
ATOM 1613 O O . GLY A 1 204 ? 6.458 -1.706 -3.133 1.00 96.12 204 GLY A O 1
ATOM 1614 N N . ASP A 1 205 ? 4.238 -1.329 -2.989 1.00 96.25 205 ASP A N 1
ATOM 1615 C CA . ASP A 1 205 ? 3.822 -2.654 -3.431 1.00 96.25 205 ASP A CA 1
ATOM 1616 C C . ASP A 1 205 ? 4.049 -2.875 -4.926 1.00 96.25 205 ASP A C 1
ATOM 1618 O O . ASP A 1 205 ? 4.770 -3.798 -5.315 1.00 96.25 205 ASP A O 1
ATOM 1622 N N . LEU A 1 206 ? 3.492 -2.032 -5.796 1.00 98.06 206 LEU A N 1
ATOM 1623 C CA . LEU A 1 206 ? 3.546 -2.254 -7.245 1.00 98.06 206 LEU A CA 1
ATOM 1624 C C . LEU A 1 206 ? 4.922 -1.941 -7.844 1.00 98.06 206 LEU A C 1
ATOM 1626 O O . LEU A 1 206 ? 5.366 -2.641 -8.760 1.00 98.06 206 LEU A O 1
ATOM 1630 N N . GLY A 1 207 ? 5.652 -0.971 -7.295 1.00 97.75 207 GLY A N 1
ATOM 1631 C CA . GLY A 1 207 ? 7.057 -0.736 -7.630 1.00 97.75 207 GLY A CA 1
ATOM 1632 C C . GLY A 1 207 ? 7.964 -1.864 -7.119 1.00 97.75 207 GLY A C 1
ATOM 1633 O O . GLY A 1 207 ? 8.845 -2.337 -7.840 1.00 97.75 207 GLY A O 1
ATOM 1634 N N . GLY A 1 208 ? 7.705 -2.394 -5.916 1.00 96.25 208 GLY A N 1
ATOM 1635 C CA . GLY A 1 208 ? 8.395 -3.583 -5.402 1.00 96.25 208 GLY A CA 1
ATOM 1636 C C . GLY A 1 208 ? 8.123 -4.840 -6.241 1.00 96.25 208 GLY A C 1
ATOM 1637 O O . GLY A 1 208 ? 9.035 -5.630 -6.513 1.00 96.25 208 GLY A O 1
ATOM 1638 N N . GLY A 1 209 ? 6.884 -5.002 -6.711 1.00 97.25 209 GLY A N 1
ATOM 1639 C CA . GLY A 1 209 ? 6.474 -6.059 -7.633 1.00 97.25 209 GLY A CA 1
ATOM 1640 C C . GLY A 1 209 ? 7.159 -5.928 -8.992 1.00 97.25 209 GLY A C 1
ATOM 1641 O O . GLY A 1 209 ? 7.708 -6.907 -9.504 1.00 97.25 209 GLY A O 1
ATOM 1642 N N . THR A 1 210 ? 7.219 -4.706 -9.524 1.00 98.19 210 THR A N 1
ATOM 1643 C CA . THR A 1 210 ? 7.950 -4.349 -10.750 1.00 98.19 210 THR A CA 1
ATOM 1644 C C . THR A 1 210 ? 9.422 -4.738 -10.650 1.00 98.19 210 THR A C 1
ATOM 1646 O O . THR A 1 210 ? 9.950 -5.432 -11.526 1.00 98.19 210 THR A O 1
ATOM 1649 N N . ALA A 1 211 ? 10.082 -4.364 -9.554 1.00 97.56 211 ALA A N 1
ATOM 1650 C CA . ALA A 1 211 ? 11.455 -4.752 -9.259 1.00 97.56 211 ALA A CA 1
ATOM 1651 C C . ALA A 1 211 ? 11.641 -6.275 -9.247 1.00 97.56 211 ALA A C 1
ATOM 1653 O O . ALA A 1 211 ? 12.524 -6.813 -9.926 1.00 97.56 211 ALA A O 1
ATOM 1654 N N . ASN A 1 212 ? 10.809 -6.992 -8.487 1.00 96.81 212 ASN A N 1
ATOM 1655 C CA . ASN A 1 212 ? 10.940 -8.440 -8.352 1.00 96.81 212 ASN A CA 1
ATOM 1656 C C . ASN A 1 212 ? 10.724 -9.155 -9.693 1.00 96.81 212 ASN A C 1
ATOM 1658 O O . ASN A 1 212 ? 11.523 -10.018 -10.058 1.00 96.81 212 ASN A O 1
ATOM 1662 N N . LEU A 1 213 ? 9.711 -8.765 -10.470 1.00 97.69 213 LEU A N 1
ATOM 1663 C CA . LEU A 1 213 ? 9.484 -9.338 -11.795 1.00 97.69 213 LEU A CA 1
ATOM 1664 C C . LEU A 1 213 ? 10.621 -9.010 -12.769 1.00 97.69 213 LEU A C 1
ATOM 1666 O O . LEU A 1 213 ? 11.068 -9.893 -13.500 1.00 97.69 213 LEU A O 1
ATOM 1670 N N . SER A 1 214 ? 11.151 -7.788 -12.739 1.00 98.12 214 SER A N 1
ATOM 1671 C CA . SER A 1 214 ? 12.315 -7.400 -13.546 1.00 98.12 214 SER A CA 1
ATOM 1672 C C . SER A 1 214 ? 13.517 -8.305 -13.272 1.00 98.12 214 SER A C 1
ATOM 1674 O O . SER A 1 214 ? 14.157 -8.803 -14.199 1.00 98.12 214 SER A O 1
ATOM 1676 N N . ARG A 1 215 ? 13.771 -8.616 -11.995 1.00 97.31 215 ARG A N 1
ATOM 1677 C CA . ARG A 1 215 ? 14.804 -9.574 -11.580 1.00 97.31 215 ARG A CA 1
ATOM 1678 C C . ARG A 1 215 ? 14.514 -10.994 -12.074 1.00 97.31 215 ARG A C 1
ATOM 1680 O O . ARG A 1 215 ?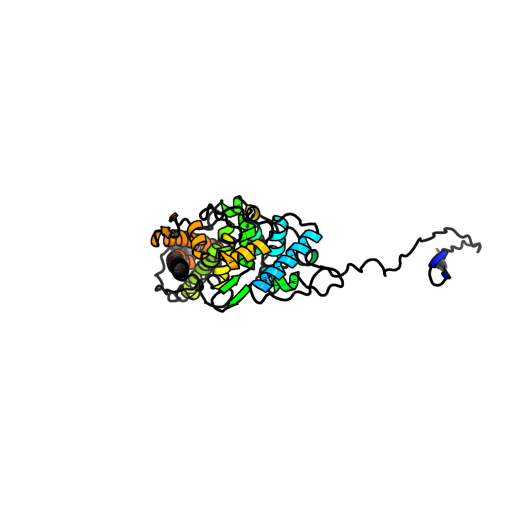 15.414 -11.680 -12.552 1.00 97.31 215 ARG A O 1
ATOM 1687 N N . GLN A 1 216 ? 13.265 -11.451 -11.996 1.00 96.94 216 GLN A N 1
ATOM 1688 C CA . GLN A 1 216 ? 12.881 -12.771 -12.511 1.00 96.94 216 GLN A CA 1
ATOM 1689 C C . GLN A 1 216 ? 13.069 -12.867 -14.035 1.00 96.94 216 GLN A C 1
ATOM 1691 O O . GLN A 1 216 ? 13.533 -13.897 -14.537 1.00 96.94 216 GLN A O 1
ATOM 1696 N N . ARG A 1 217 ? 12.802 -11.777 -14.766 1.00 97.88 217 ARG A N 1
ATOM 1697 C CA . ARG A 1 217 ? 12.974 -11.691 -16.224 1.00 97.88 217 ARG A CA 1
ATOM 1698 C C . ARG A 1 217 ? 14.422 -11.725 -16.704 1.00 97.88 217 ARG A C 1
ATOM 1700 O O . ARG A 1 217 ? 14.650 -12.036 -17.872 1.00 97.88 217 ARG A O 1
ATOM 1707 N N . ILE A 1 218 ? 15.403 -11.527 -15.820 1.00 96.12 218 ILE A N 1
ATOM 1708 C CA . ILE A 1 218 ? 16.813 -11.831 -16.124 1.00 96.12 218 ILE A CA 1
ATOM 1709 C C . ILE A 1 218 ? 16.963 -13.310 -16.505 1.00 96.12 218 ILE A C 1
ATOM 1711 O O . ILE A 1 218 ? 17.682 -13.640 -17.444 1.00 96.12 218 ILE A O 1
ATOM 1715 N N . LYS A 1 219 ? 16.270 -14.203 -15.784 1.00 95.69 219 LYS A N 1
ATOM 1716 C CA . LYS A 1 219 ? 16.345 -15.659 -15.983 1.00 95.69 219 LYS A CA 1
ATOM 1717 C C . LYS A 1 219 ? 15.321 -16.164 -16.993 1.00 95.69 219 LYS A C 1
ATOM 1719 O O . LYS A 1 219 ? 15.616 -17.082 -17.750 1.00 95.69 219 LYS A O 1
ATOM 1724 N N . ASN A 1 220 ? 14.120 -15.590 -16.993 1.00 97.06 220 ASN A N 1
ATOM 1725 C CA . ASN A 1 220 ? 13.058 -15.955 -17.924 1.00 97.06 220 ASN A CA 1
ATOM 1726 C C . ASN A 1 220 ? 12.263 -14.717 -18.355 1.00 97.06 220 ASN A C 1
ATOM 1728 O O . ASN A 1 220 ? 11.343 -14.281 -17.663 1.00 97.06 220 ASN A O 1
ATOM 1732 N N . SER A 1 221 ? 12.580 -14.188 -19.535 1.00 96.31 221 SER A N 1
ATOM 1733 C CA . SER A 1 221 ? 11.961 -12.977 -20.089 1.00 96.31 221 SER A CA 1
ATOM 1734 C C . SER A 1 221 ? 10.466 -13.112 -20.408 1.00 96.31 221 SER A C 1
ATOM 1736 O O . SER A 1 221 ? 9.811 -12.107 -20.664 1.00 96.31 221 SER A O 1
ATOM 1738 N N . THR A 1 222 ? 9.907 -14.326 -20.377 1.00 96.88 222 THR A N 1
ATOM 1739 C CA . THR A 1 222 ? 8.504 -14.592 -20.739 1.00 96.88 222 THR A CA 1
ATOM 1740 C C . THR A 1 222 ? 7.525 -14.516 -19.564 1.00 96.88 222 THR A C 1
ATOM 1742 O O . THR A 1 222 ? 6.316 -14.622 -19.772 1.00 96.88 222 THR A O 1
ATOM 1745 N N . ILE A 1 223 ? 8.009 -14.325 -18.329 1.00 97.81 223 ILE A N 1
ATOM 1746 C CA . ILE A 1 223 ? 7.136 -14.204 -17.151 1.00 97.81 223 ILE A CA 1
ATOM 1747 C C . ILE A 1 223 ? 6.253 -12.961 -17.308 1.00 97.81 223 ILE A C 1
ATOM 1749 O O . ILE A 1 223 ? 6.758 -11.865 -17.541 1.00 97.81 223 ILE A O 1
ATOM 1753 N N . ARG A 1 224 ? 4.934 -13.124 -17.188 1.00 97.44 224 ARG A N 1
ATOM 1754 C CA . ARG A 1 224 ? 3.921 -12.080 -17.424 1.00 97.44 224 ARG A CA 1
ATOM 1755 C C . ARG A 1 224 ? 3.716 -11.179 -16.207 1.00 97.44 224 ARG A C 1
ATOM 1757 O O . ARG A 1 224 ? 3.706 -11.676 -15.088 1.00 97.44 224 ARG A O 1
ATOM 1764 N N . ALA A 1 225 ? 3.454 -9.886 -16.418 1.00 97.31 225 ALA A N 1
ATOM 1765 C CA . ALA A 1 225 ? 3.175 -8.938 -15.329 1.00 97.31 225 ALA A CA 1
ATOM 1766 C C . ALA A 1 225 ? 1.972 -9.320 -14.459 1.00 97.31 225 ALA A C 1
ATOM 1768 O O . ALA A 1 225 ? 1.963 -9.041 -13.262 1.00 97.31 225 ALA A O 1
ATOM 1769 N N . LYS A 1 226 ? 1.002 -10.055 -15.017 1.00 96.00 226 LYS A N 1
ATOM 1770 C CA . LYS A 1 226 ? -0.147 -10.577 -14.270 1.00 96.00 226 LYS A CA 1
ATOM 1771 C C . LYS A 1 226 ? 0.240 -11.418 -13.046 1.00 96.00 226 LYS A C 1
ATOM 1773 O O . LYS A 1 226 ? -0.540 -11.485 -12.103 1.00 96.00 226 LYS A O 1
ATOM 1778 N N . THR A 1 227 ? 1.435 -12.018 -13.000 1.00 94.69 227 THR A N 1
ATOM 1779 C CA . THR A 1 227 ? 1.885 -12.788 -11.826 1.00 94.69 227 THR A CA 1
ATOM 1780 C C . THR A 1 227 ? 2.092 -11.933 -10.571 1.00 94.69 227 THR A C 1
ATOM 1782 O O . THR A 1 227 ? 2.143 -12.491 -9.482 1.00 94.69 227 THR A O 1
ATOM 1785 N N . ILE A 1 228 ? 2.207 -10.604 -10.704 1.00 95.75 228 ILE A N 1
ATOM 1786 C CA . ILE A 1 228 ? 2.257 -9.653 -9.576 1.00 95.75 228 ILE A CA 1
ATOM 1787 C C . ILE A 1 228 ? 0.873 -9.468 -8.932 1.00 95.75 228 ILE A C 1
ATOM 1789 O O . ILE A 1 228 ? 0.797 -9.033 -7.787 1.00 95.75 228 ILE A O 1
ATOM 1793 N N . PHE A 1 229 ? -0.204 -9.831 -9.636 1.00 95.88 229 PHE A N 1
ATOM 1794 C CA . PHE A 1 229 ? -1.591 -9.576 -9.245 1.00 95.88 229 PHE A CA 1
ATOM 1795 C C . PHE A 1 229 ? -2.367 -10.868 -8.936 1.00 95.88 229 PHE A C 1
ATOM 1797 O O . PHE A 1 229 ? -3.346 -11.187 -9.626 1.00 95.88 229 PHE A O 1
ATOM 1804 N N . PRO A 1 230 ? -1.944 -11.675 -7.946 1.00 92.38 230 PRO A N 1
ATOM 1805 C CA . PRO A 1 230 ? -2.714 -12.842 -7.556 1.00 92.38 230 PRO A CA 1
ATOM 1806 C C . PRO A 1 230 ? -4.018 -12.417 -6.860 1.00 92.38 230 PRO A C 1
ATOM 1808 O O . PRO A 1 230 ? -4.080 -11.420 -6.148 1.00 92.38 230 PRO A O 1
ATOM 1811 N N . VAL A 1 231 ? -5.082 -13.203 -7.029 1.00 86.62 231 VAL A N 1
ATOM 1812 C CA . VAL A 1 231 ? -6.357 -12.949 -6.328 1.00 86.62 231 VAL A CA 1
ATOM 1813 C C . VAL A 1 231 ? -6.268 -13.306 -4.836 1.00 86.62 231 VAL A C 1
ATOM 1815 O O . VAL A 1 231 ? -6.998 -12.745 -4.028 1.00 86.62 231 VAL A O 1
ATOM 1818 N N . GLY A 1 232 ? -5.371 -14.221 -4.459 1.00 79.25 232 GLY A N 1
ATOM 1819 C CA . GLY A 1 232 ? -5.134 -14.611 -3.068 1.00 79.25 232 GLY A CA 1
ATOM 1820 C C . GLY A 1 232 ? -3.656 -14.552 -2.685 1.00 79.25 232 GLY A C 1
ATOM 1821 O O . GLY A 1 232 ? -2.783 -14.650 -3.546 1.00 79.25 232 GLY A O 1
ATOM 1822 N N . GLY A 1 233 ? -3.393 -14.440 -1.382 1.00 77.44 233 GLY A N 1
ATOM 1823 C CA . GLY A 1 233 ? -2.054 -14.263 -0.810 1.00 77.44 233 GLY A CA 1
ATOM 1824 C C . GLY A 1 233 ? -1.745 -12.805 -0.454 1.00 77.44 233 GLY A C 1
ATOM 1825 O O . GLY A 1 233 ? -2.577 -11.932 -0.659 1.00 77.44 233 GLY A O 1
ATOM 1826 N N . HIS A 1 234 ? -0.535 -12.578 0.063 1.00 67.44 234 HIS A N 1
ATOM 1827 C CA . HIS A 1 234 ? -0.089 -11.321 0.696 1.00 67.44 234 HIS A CA 1
ATOM 1828 C C . HIS A 1 234 ? 1.036 -10.630 -0.105 1.00 67.44 234 HIS A C 1
ATOM 1830 O O . HIS A 1 234 ? 2.027 -10.164 0.454 1.00 67.44 234 HIS A O 1
ATOM 1836 N N . SER A 1 235 ? 0.996 -10.717 -1.436 1.00 73.00 235 SER A N 1
ATOM 1837 C CA . SER A 1 235 ? 2.085 -10.249 -2.311 1.00 73.00 235 SER A CA 1
ATOM 1838 C C . SER A 1 235 ? 1.708 -8.930 -2.968 1.00 73.00 235 SER A C 1
ATOM 1840 O O . SER A 1 235 ? 0.592 -8.852 -3.433 1.00 73.00 235 SER A O 1
ATOM 1842 N N . TYR A 1 236 ? 2.629 -7.972 -3.108 1.00 84.06 236 TYR A N 1
ATOM 1843 C CA . TYR A 1 236 ? 2.549 -6.784 -3.983 1.00 84.06 236 TYR A CA 1
ATOM 1844 C C . TYR A 1 236 ? 1.129 -6.394 -4.469 1.00 84.06 236 TYR A C 1
ATOM 1846 O O . TYR A 1 236 ? 0.347 -5.838 -3.718 1.00 84.06 236 TYR A O 1
ATOM 1854 N N . GLY A 1 237 ? 0.760 -6.725 -5.715 1.00 78.44 237 GLY A N 1
ATOM 1855 C CA . GLY A 1 237 ? -0.535 -6.389 -6.317 1.00 78.44 237 GLY A CA 1
ATOM 1856 C C . GLY A 1 237 ? -1.666 -7.366 -5.985 1.00 78.44 237 GLY A C 1
ATOM 1857 O O . GLY A 1 237 ? -2.610 -7.489 -6.770 1.00 78.44 237 GLY A O 1
ATOM 1858 N N . ALA A 1 238 ? -1.561 -8.115 -4.889 1.00 89.88 238 ALA A N 1
ATOM 1859 C CA . ALA A 1 238 ? -2.625 -8.986 -4.425 1.00 89.88 238 ALA A CA 1
ATOM 1860 C C . ALA A 1 238 ? -3.869 -8.156 -4.131 1.00 89.88 238 ALA A C 1
ATOM 1862 O O . ALA A 1 238 ? -3.790 -7.035 -3.633 1.00 89.88 238 ALA A O 1
ATOM 1863 N N . MET A 1 239 ? -5.031 -8.732 -4.431 1.00 94.00 239 MET A N 1
ATOM 1864 C CA . MET A 1 239 ? -6.302 -8.016 -4.338 1.00 94.00 239 MET A CA 1
ATOM 1865 C C . MET A 1 239 ? -6.504 -7.340 -2.974 1.00 94.00 239 MET A C 1
ATOM 1867 O O . MET A 1 239 ? -6.842 -6.163 -2.919 1.00 94.00 239 MET A O 1
ATOM 1871 N N . VAL A 1 240 ? -6.244 -8.055 -1.879 1.00 94.75 240 VAL A N 1
ATOM 1872 C CA . VAL A 1 240 ? -6.464 -7.543 -0.518 1.00 94.75 240 VAL A CA 1
ATOM 1873 C C . VAL A 1 240 ? -5.512 -6.398 -0.143 1.00 94.75 240 VAL A C 1
ATOM 1875 O O . VAL A 1 240 ? -5.964 -5.440 0.487 1.00 94.75 240 VAL A O 1
ATOM 1878 N N . ASN A 1 241 ? -4.254 -6.443 -0.601 1.00 94.50 241 ASN A N 1
ATOM 1879 C CA . ASN A 1 241 ? -3.286 -5.353 -0.447 1.00 94.50 241 ASN A CA 1
ATOM 1880 C C . ASN A 1 241 ? -3.773 -4.096 -1.173 1.00 94.50 241 ASN A C 1
ATOM 1882 O O . ASN A 1 241 ? -3.877 -3.037 -0.560 1.00 94.50 241 ASN A O 1
ATOM 1886 N N . LEU A 1 242 ? -4.175 -4.229 -2.445 1.00 97.25 242 LEU A N 1
ATOM 1887 C CA . LEU A 1 242 ? -4.684 -3.103 -3.238 1.00 97.25 242 LEU A CA 1
ATOM 1888 C C . LEU A 1 242 ? -5.948 -2.486 -2.624 1.00 97.25 242 LEU A C 1
ATOM 1890 O O . LEU A 1 242 ? -6.119 -1.269 -2.650 1.00 97.25 242 LEU A O 1
ATOM 1894 N N . GLU A 1 243 ? -6.832 -3.303 -2.048 1.00 97.75 243 GLU A N 1
ATOM 1895 C CA . GLU A 1 243 ? -7.995 -2.803 -1.307 1.00 97.75 243 GLU A CA 1
ATOM 1896 C C . GLU A 1 243 ? -7.585 -2.037 -0.035 1.00 97.75 243 GLU A C 1
ATOM 1898 O O . GLU A 1 243 ? -8.210 -1.028 0.302 1.00 97.75 243 GLU A O 1
ATOM 1903 N N . GLY A 1 244 ? -6.526 -2.471 0.658 1.00 97.69 244 GLY A N 1
ATOM 1904 C CA . GLY A 1 244 ? -5.929 -1.749 1.787 1.00 97.69 244 GLY A CA 1
ATOM 1905 C C . GLY A 1 244 ? -5.285 -0.422 1.379 1.00 97.69 244 GLY A C 1
ATOM 1906 O O . GLY A 1 244 ? -5.537 0.604 2.017 1.00 97.69 244 GLY A O 1
ATOM 1907 N N . ASP A 1 245 ? -4.533 -0.416 0.276 1.00 98.00 245 ASP A N 1
ATOM 1908 C CA . ASP A 1 245 ? -3.920 0.782 -0.304 1.00 98.00 245 ASP A CA 1
ATOM 1909 C C . ASP A 1 245 ? -4.977 1.813 -0.705 1.00 98.00 245 ASP A C 1
ATOM 1911 O O . ASP A 1 245 ? -4.862 2.991 -0.379 1.00 98.00 245 ASP A O 1
ATOM 1915 N N . VAL A 1 246 ? -6.057 1.380 -1.360 1.00 98.50 246 VAL A N 1
ATOM 1916 C CA . VAL A 1 246 ? -7.189 2.256 -1.689 1.00 98.50 246 VAL A CA 1
ATOM 1917 C C . VAL A 1 246 ? -7.869 2.764 -0.415 1.00 98.50 246 VAL A C 1
ATOM 1919 O O . VAL A 1 246 ? -8.175 3.955 -0.300 1.00 98.50 246 VAL A O 1
ATOM 1922 N N . ALA A 1 247 ? -8.084 1.897 0.577 1.00 98.50 247 ALA A N 1
ATOM 1923 C CA . ALA A 1 247 ? -8.728 2.287 1.826 1.00 98.50 247 ALA A CA 1
ATOM 1924 C C . ALA A 1 247 ? -7.922 3.341 2.607 1.00 98.50 247 ALA A C 1
ATOM 1926 O O . ALA A 1 247 ? -8.527 4.241 3.191 1.00 98.50 247 ALA A O 1
ATOM 1927 N N . ALA A 1 248 ? -6.585 3.300 2.565 1.00 98.12 248 ALA A N 1
ATOM 1928 C CA . ALA A 1 248 ? -5.725 4.322 3.171 1.00 98.12 248 ALA A CA 1
ATOM 1929 C C . ALA A 1 248 ? -6.042 5.753 2.690 1.00 98.12 248 ALA A C 1
ATOM 1931 O O . ALA A 1 248 ? -5.928 6.719 3.451 1.00 98.12 248 ALA A O 1
ATOM 1932 N N . TYR A 1 249 ? -6.474 5.902 1.439 1.00 98.19 249 TYR A N 1
ATOM 1933 C CA . TYR A 1 249 ? -6.823 7.192 0.842 1.00 98.19 249 TYR A CA 1
ATOM 1934 C C . TYR A 1 249 ? -8.278 7.588 1.111 1.00 98.19 249 TYR A C 1
ATOM 1936 O O . TYR A 1 249 ? -8.578 8.762 1.322 1.00 98.19 249 TYR A O 1
ATOM 1944 N N . VAL A 1 250 ? -9.190 6.616 1.132 1.00 98.12 250 VAL A N 1
ATOM 1945 C CA . VAL A 1 250 ? -10.636 6.881 1.181 1.00 98.12 250 VAL A CA 1
ATOM 1946 C C . VAL A 1 250 ? -11.167 6.985 2.615 1.00 98.12 250 VAL A C 1
ATOM 1948 O O . VAL A 1 250 ? -12.083 7.765 2.887 1.00 98.12 250 VAL A O 1
ATOM 1951 N N . VAL A 1 251 ? -10.602 6.241 3.570 1.00 98.31 251 VAL A N 1
ATOM 1952 C CA . VAL A 1 251 ? -10.988 6.351 4.986 1.00 98.31 251 VAL A CA 1
ATOM 1953 C C . VAL A 1 251 ? -10.628 7.746 5.499 1.00 98.31 251 VAL A C 1
ATOM 1955 O O . VAL A 1 251 ? -9.496 8.203 5.355 1.00 98.31 251 VAL A O 1
ATOM 1958 N N . GLY A 1 252 ? -11.597 8.460 6.078 1.00 96.38 252 GLY A N 1
ATOM 1959 C CA . GLY A 1 252 ? -11.376 9.827 6.565 1.00 96.38 252 GLY A CA 1
ATOM 1960 C C . GLY A 1 252 ? -11.022 10.840 5.467 1.00 96.38 252 GLY A C 1
ATOM 1961 O O . GLY A 1 252 ? -10.309 11.806 5.728 1.00 96.38 252 GLY A O 1
ATOM 1962 N N . MET A 1 253 ? -11.435 10.613 4.217 1.00 95.88 253 MET A N 1
ATOM 1963 C CA . MET A 1 253 ? -11.306 11.618 3.155 1.00 95.88 253 MET A CA 1
ATOM 1964 C C . MET A 1 253 ? -12.240 12.822 3.366 1.00 95.88 253 MET A C 1
ATOM 1966 O O . MET A 1 253 ? -13.245 12.720 4.070 1.00 95.88 253 MET A O 1
ATOM 1970 N N . ASN A 1 254 ? -11.947 13.943 2.699 1.00 93.19 254 ASN A N 1
ATOM 1971 C CA . ASN A 1 254 ? -12.853 15.090 2.644 1.00 93.19 254 ASN A CA 1
ATOM 1972 C C . ASN A 1 254 ? -13.898 14.893 1.536 1.00 93.19 254 ASN A C 1
ATOM 1974 O O . ASN A 1 254 ? -13.602 15.057 0.352 1.00 93.19 254 ASN A O 1
ATOM 1978 N N . ASP A 1 255 ? -15.139 14.604 1.925 1.00 88.94 255 ASP A N 1
ATOM 1979 C CA . ASP A 1 255 ? -16.246 14.352 0.992 1.00 88.94 255 ASP A CA 1
ATOM 1980 C C . ASP A 1 255 ? -16.549 15.539 0.062 1.00 88.94 255 ASP A C 1
ATOM 1982 O O . ASP A 1 255 ? -17.026 15.349 -1.057 1.00 88.94 255 ASP A O 1
ATOM 1986 N N . ASN A 1 256 ? -16.235 16.765 0.492 1.00 88.88 256 ASN A N 1
ATOM 1987 C CA . ASN A 1 256 ? -16.456 17.972 -0.305 1.00 88.88 256 ASN A CA 1
ATOM 1988 C C . ASN A 1 256 ? -15.330 18.234 -1.316 1.00 88.88 256 ASN A C 1
ATOM 1990 O O . ASN A 1 256 ? -15.510 19.029 -2.238 1.00 88.88 256 ASN A O 1
ATOM 1994 N N . LYS A 1 257 ? -14.163 17.606 -1.132 1.00 88.88 257 LYS A N 1
ATOM 1995 C CA . LYS A 1 257 ? -12.977 17.778 -1.979 1.00 88.88 257 LYS A CA 1
ATOM 1996 C C . LYS A 1 257 ? -12.321 16.421 -2.261 1.00 88.88 257 LYS A C 1
ATOM 1998 O O . LYS A 1 257 ? -11.238 16.147 -1.752 1.00 88.88 257 LYS A O 1
ATOM 2003 N N . PRO A 1 258 ? -12.958 15.565 -3.0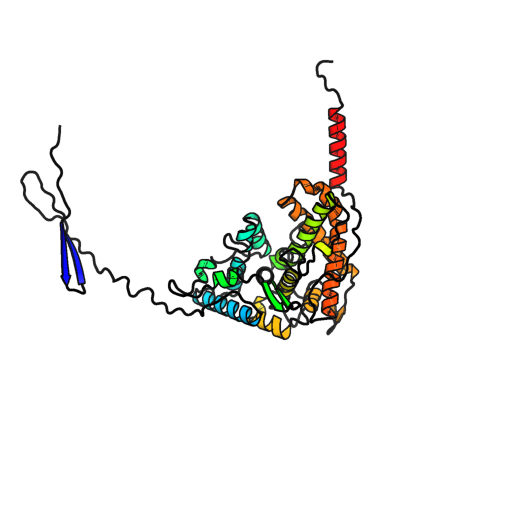77 1.00 86.81 258 PRO A N 1
ATOM 2004 C CA . PRO A 1 258 ? -12.518 14.184 -3.277 1.00 86.81 258 PRO A CA 1
ATOM 2005 C C . PRO A 1 258 ? -11.155 14.037 -3.969 1.00 86.81 258 PRO A C 1
ATOM 2007 O O . PRO A 1 258 ? -10.575 12.961 -3.899 1.00 86.81 258 PRO A O 1
ATOM 2010 N N . ASN A 1 259 ? -10.643 15.091 -4.612 1.00 88.50 259 ASN A N 1
ATOM 2011 C CA . ASN A 1 259 ? -9.318 15.087 -5.240 1.00 88.50 259 ASN A CA 1
ATOM 2012 C C . ASN A 1 259 ? -8.193 15.418 -4.239 1.00 88.50 259 ASN A C 1
ATOM 2014 O O . ASN A 1 259 ? -7.023 15.225 -4.555 1.00 88.50 259 ASN A O 1
ATOM 2018 N N . ASP A 1 260 ? -8.524 15.944 -3.054 1.00 90.12 260 ASP A N 1
ATOM 2019 C CA . ASP A 1 260 ? -7.532 16.448 -2.107 1.00 90.12 260 ASP A CA 1
ATOM 2020 C C . ASP A 1 260 ? -7.101 15.341 -1.136 1.00 90.12 260 ASP A C 1
ATOM 2022 O O . ASP A 1 260 ? -7.909 14.789 -0.380 1.00 90.12 260 ASP A O 1
ATOM 2026 N N . ILE A 1 261 ? -5.795 15.078 -1.076 1.00 94.50 261 ILE A N 1
ATOM 2027 C CA . ILE A 1 261 ? -5.201 14.216 -0.048 1.00 94.50 261 ILE A CA 1
ATOM 2028 C C . ILE A 1 261 ? -5.007 15.042 1.232 1.00 94.50 261 ILE A C 1
ATOM 2030 O O . ILE A 1 261 ? -3.994 15.711 1.448 1.00 94.50 261 ILE A O 1
ATOM 2034 N N . VAL A 1 262 ? -6.018 15.009 2.097 1.00 92.75 262 VAL A N 1
ATOM 2035 C CA . VAL A 1 262 ? -6.045 15.749 3.371 1.00 92.75 262 VAL A CA 1
ATOM 2036 C C . VAL A 1 262 ? -5.495 14.932 4.542 1.00 92.75 262 VAL A C 1
ATOM 2038 O O . VAL A 1 262 ? -5.394 13.703 4.457 1.00 92.75 262 VAL A O 1
ATOM 2041 N N . ASP A 1 263 ? -5.184 15.617 5.652 1.00 94.94 263 ASP A N 1
ATOM 2042 C CA . ASP A 1 263 ? -5.042 14.937 6.946 1.00 94.94 263 ASP A CA 1
ATOM 2043 C C . ASP A 1 263 ? -6.377 14.268 7.282 1.00 94.94 263 ASP A C 1
ATOM 2045 O O . ASP A 1 263 ? -7.432 14.904 7.296 1.00 94.94 263 ASP A O 1
ATOM 2049 N N . ALA A 1 264 ? -6.345 12.952 7.468 1.00 91.88 264 ALA A N 1
ATOM 2050 C CA . ALA A 1 264 ? -7.559 12.184 7.677 1.00 91.88 264 ALA A CA 1
ATOM 2051 C C . ALA A 1 264 ? -8.227 12.524 9.022 1.00 91.88 264 ALA A C 1
ATOM 2053 O O . ALA A 1 264 ? -9.453 12.484 9.120 1.00 91.88 264 ALA A O 1
ATOM 2054 N N . THR A 1 265 ? -7.443 12.907 10.036 1.00 93.44 265 THR A N 1
ATOM 2055 C CA . THR A 1 265 ? -7.932 13.169 11.399 1.00 93.44 265 THR A CA 1
ATOM 2056 C C . THR A 1 265 ? -8.765 14.444 11.513 1.00 93.44 265 THR A C 1
ATOM 2058 O O . THR A 1 265 ? -9.551 14.571 12.448 1.00 93.44 265 THR A O 1
ATOM 2061 N N . ASP A 1 266 ? -8.705 15.325 10.511 1.00 93.81 266 ASP A N 1
ATOM 2062 C CA . ASP A 1 266 ? -9.580 16.499 10.417 1.00 93.81 266 ASP A CA 1
ATOM 2063 C C . ASP A 1 266 ? -11.040 16.118 10.101 1.00 93.81 266 ASP A C 1
ATOM 2065 O O . ASP A 1 266 ? -11.951 16.930 10.269 1.00 93.81 266 ASP A O 1
ATOM 2069 N N . ASN A 1 267 ? -11.283 14.888 9.627 1.00 93.69 267 ASN A N 1
ATOM 2070 C CA . ASN A 1 267 ? -12.572 14.467 9.065 1.00 93.69 267 ASN A CA 1
ATOM 2071 C C . ASN A 1 267 ? -13.287 13.382 9.885 1.00 93.69 267 ASN A C 1
ATOM 2073 O O . ASN A 1 267 ? -14.389 12.969 9.521 1.00 93.69 267 ASN A O 1
ATOM 2077 N N . PHE A 1 268 ? -12.705 12.909 10.990 1.00 94.12 268 PHE A N 1
ATOM 2078 C CA . PHE A 1 268 ? -13.356 11.945 11.880 1.00 94.12 268 PHE A CA 1
ATOM 2079 C C . PHE A 1 268 ? -12.908 12.101 13.334 1.00 94.12 268 PHE A C 1
ATOM 2081 O O . PHE A 1 268 ? -11.825 12.594 13.622 1.00 94.12 268 PHE A O 1
ATOM 2088 N N . LYS A 1 269 ? -13.748 11.645 14.271 1.00 92.56 269 LYS A N 1
ATOM 2089 C CA . LYS A 1 269 ? -13.463 11.713 15.715 1.00 92.56 269 LYS A CA 1
ATOM 2090 C C . LYS A 1 269 ? -12.832 10.447 16.271 1.00 92.56 269 LYS A C 1
ATOM 2092 O O . LYS A 1 269 ? -12.120 10.512 17.272 1.00 92.56 269 LYS A O 1
ATOM 2097 N N . THR A 1 270 ? -13.126 9.309 15.648 1.00 96.81 270 THR A N 1
ATOM 2098 C CA . THR A 1 270 ? -12.640 7.992 16.053 1.00 96.81 270 THR A CA 1
ATOM 2099 C C . THR A 1 270 ? -12.317 7.120 14.839 1.00 96.81 270 THR A C 1
ATOM 2101 O O . THR A 1 270 ? -12.975 7.222 13.798 1.00 96.81 270 THR A O 1
ATOM 2104 N N . ILE A 1 271 ? -11.300 6.263 14.951 1.00 98.25 271 ILE A N 1
ATOM 2105 C CA . ILE A 1 271 ? -10.850 5.402 13.841 1.00 98.25 271 ILE A CA 1
ATOM 2106 C C . ILE A 1 271 ? -11.971 4.436 13.444 1.00 98.25 271 ILE A C 1
ATOM 2108 O O . ILE A 1 271 ? -12.241 4.227 12.261 1.00 98.25 271 ILE A O 1
ATOM 2112 N N . HIS A 1 272 ? -12.663 3.862 14.430 1.00 98.00 272 HIS A N 1
ATOM 2113 C CA . HIS A 1 272 ? -13.726 2.893 14.174 1.00 98.00 272 HIS A CA 1
ATOM 2114 C C . HIS A 1 272 ? -14.949 3.513 13.471 1.00 98.00 272 HIS A C 1
ATOM 2116 O O . HIS A 1 272 ? -15.564 2.848 12.635 1.00 98.00 272 HIS A O 1
ATOM 2122 N N . GLU A 1 273 ? -15.287 4.781 13.737 1.00 97.44 273 GLU A N 1
ATOM 2123 C CA . GLU A 1 273 ? -16.328 5.504 12.989 1.00 97.44 273 GLU A CA 1
ATOM 2124 C C . GLU A 1 273 ? -15.915 5.754 11.537 1.00 97.44 273 GLU A C 1
ATOM 2126 O O . GLU A 1 273 ? -16.736 5.579 10.636 1.00 97.44 273 GLU A O 1
ATOM 2131 N N . ALA A 1 274 ? -14.646 6.101 11.294 1.00 98.12 274 ALA A N 1
ATOM 2132 C CA . ALA A 1 274 ? -14.123 6.290 9.942 1.00 98.12 274 ALA A CA 1
ATOM 2133 C C . ALA A 1 274 ? -14.157 4.985 9.128 1.00 98.12 274 ALA A C 1
ATOM 2135 O O . ALA A 1 274 ? -14.558 4.988 7.963 1.00 98.12 274 ALA A O 1
ATOM 2136 N N . LEU A 1 275 ? -13.802 3.856 9.754 1.00 98.69 275 LEU A N 1
ATOM 2137 C CA . LEU A 1 275 ? -13.927 2.526 9.149 1.00 98.69 275 LEU A CA 1
ATOM 2138 C C . LEU A 1 275 ? -15.383 2.183 8.836 1.00 98.69 275 LEU A C 1
ATOM 2140 O O . LEU A 1 275 ? -15.692 1.730 7.735 1.00 98.69 275 LEU A O 1
ATOM 2144 N N . LYS A 1 276 ? -16.291 2.422 9.788 1.00 98.44 276 LYS A N 1
ATOM 2145 C CA . LYS A 1 276 ? -17.720 2.177 9.589 1.00 98.44 276 LYS A CA 1
ATOM 2146 C C . LYS A 1 276 ? -18.262 2.986 8.410 1.00 98.44 276 LYS A C 1
ATOM 2148 O O . LYS A 1 276 ? -18.946 2.432 7.557 1.00 98.44 276 LYS A O 1
ATOM 2153 N N . ASP A 1 277 ? -17.940 4.274 8.341 1.00 98.12 277 ASP A N 1
ATOM 2154 C CA . ASP A 1 277 ? -18.351 5.132 7.231 1.00 98.12 277 ASP A CA 1
ATOM 2155 C C . ASP A 1 277 ? -17.797 4.642 5.883 1.00 98.12 277 ASP A C 1
ATOM 2157 O O . ASP A 1 277 ? -18.539 4.561 4.900 1.00 98.12 277 ASP A O 1
ATOM 2161 N N . TYR A 1 278 ? -16.530 4.218 5.855 1.00 98.38 278 TYR A N 1
ATOM 2162 C CA . TYR A 1 278 ? -15.920 3.638 4.664 1.00 98.38 278 TYR A CA 1
ATOM 2163 C C . TYR A 1 278 ? -16.666 2.390 4.175 1.00 98.38 278 TYR A C 1
ATOM 2165 O O . TYR A 1 278 ? -17.108 2.346 3.023 1.00 98.38 278 TYR A O 1
ATOM 2173 N N . PHE A 1 279 ? -16.857 1.396 5.046 1.00 98.00 279 PHE A N 1
ATOM 2174 C CA . PHE A 1 279 ? -17.466 0.122 4.662 1.00 98.00 279 PHE A CA 1
ATOM 2175 C C . PHE A 1 279 ? -18.955 0.234 4.315 1.00 98.00 279 PHE A C 1
ATOM 2177 O O . PHE A 1 279 ? -19.408 -0.483 3.415 1.00 98.00 279 PHE A O 1
ATOM 2184 N N . ASP A 1 280 ? -19.688 1.125 4.992 1.00 96.62 280 ASP A N 1
ATOM 2185 C CA . ASP A 1 280 ? -21.133 1.293 4.813 1.00 96.62 280 ASP A CA 1
ATOM 2186 C C . ASP A 1 280 ? -21.483 2.218 3.642 1.00 96.62 280 ASP A C 1
ATOM 2188 O O . ASP A 1 280 ? -22.489 1.995 2.968 1.00 96.62 280 ASP A O 1
ATOM 2192 N N . LYS A 1 281 ? -20.695 3.278 3.404 1.00 96.31 281 LYS A N 1
ATOM 2193 C CA . LYS A 1 281 ? -21.076 4.351 2.465 1.00 96.31 281 LYS A CA 1
ATOM 2194 C C . LYS A 1 281 ? -20.111 4.550 1.306 1.00 96.31 281 LYS A C 1
ATOM 2196 O O . LYS A 1 281 ? -20.550 4.937 0.223 1.00 96.31 281 LYS A O 1
ATOM 2201 N N . LYS A 1 282 ? -18.811 4.325 1.511 1.00 96.19 282 LYS A N 1
ATOM 2202 C CA . LYS A 1 282 ? -17.778 4.667 0.516 1.00 96.19 282 LYS A CA 1
ATOM 2203 C C . LYS A 1 282 ? -17.268 3.470 -0.280 1.00 96.19 282 LYS A C 1
ATOM 2205 O O . LYS A 1 282 ? -16.710 3.677 -1.353 1.00 96.19 282 LYS A O 1
ATOM 2210 N N . TRP A 1 283 ? -17.513 2.238 0.173 1.00 97.19 283 TRP A N 1
ATOM 2211 C CA . TRP A 1 283 ? -17.038 1.009 -0.477 1.00 97.19 283 TRP A CA 1
ATOM 2212 C C . TRP A 1 283 ? -17.313 0.976 -1.991 1.00 97.19 283 TRP A C 1
ATOM 2214 O O . TRP A 1 283 ? -16.405 0.753 -2.791 1.00 97.19 283 TRP A O 1
ATOM 2224 N N . ASN A 1 284 ? -18.538 1.308 -2.404 1.00 96.50 284 ASN A N 1
ATOM 2225 C CA . ASN A 1 284 ? -18.953 1.288 -3.814 1.00 96.50 284 ASN A CA 1
ATOM 2226 C C . ASN A 1 284 ? -18.419 2.462 -4.652 1.00 96.50 284 ASN A C 1
ATOM 2228 O O . ASN A 1 284 ? -18.699 2.569 -5.842 1.00 96.50 284 ASN A O 1
ATOM 2232 N N . LYS A 1 285 ? -17.667 3.377 -4.046 1.00 95.25 285 LYS A N 1
ATOM 2233 C CA . LYS A 1 285 ? -17.008 4.493 -4.731 1.00 95.25 285 LYS A CA 1
ATOM 2234 C C . LYS A 1 285 ? -15.514 4.553 -4.419 1.00 95.25 285 LYS A C 1
ATOM 2236 O O . LYS A 1 285 ? -14.859 5.527 -4.767 1.00 95.25 285 LYS A O 1
ATOM 2241 N N . ARG A 1 286 ? -14.950 3.524 -3.781 1.00 96.88 286 ARG A N 1
ATOM 2242 C CA . ARG A 1 286 ? -13.570 3.548 -3.279 1.00 96.88 286 ARG A CA 1
ATOM 2243 C C . ARG A 1 286 ? -12.540 3.785 -4.386 1.00 96.88 286 ARG A C 1
ATOM 2245 O O . ARG A 1 286 ? -11.733 4.698 -4.269 1.00 96.88 286 ARG A O 1
ATOM 2252 N N . THR A 1 287 ? -12.631 3.065 -5.507 1.00 96.38 287 THR A N 1
ATOM 2253 C CA . THR A 1 287 ? -11.717 3.268 -6.643 1.00 96.38 287 THR A CA 1
ATOM 2254 C C . THR A 1 287 ? -12.004 4.564 -7.386 1.00 96.38 287 THR A C 1
ATOM 2256 O O . THR A 1 287 ? -11.081 5.168 -7.919 1.00 96.38 287 THR A O 1
ATOM 2259 N N . PHE A 1 288 ? -13.254 5.038 -7.368 1.00 95.25 288 PHE A N 1
ATOM 2260 C CA . PHE A 1 288 ? -13.605 6.351 -7.901 1.00 95.25 288 PHE A CA 1
ATOM 2261 C C . PHE A 1 288 ? -12.878 7.463 -7.125 1.00 95.25 288 PHE A C 1
ATOM 2263 O O . PHE A 1 288 ? -12.189 8.291 -7.716 1.00 95.25 288 PHE A O 1
ATOM 2270 N N . TYR A 1 289 ? -12.976 7.457 -5.796 1.00 95.62 289 TYR A N 1
ATOM 2271 C CA . TYR A 1 289 ? -12.307 8.449 -4.954 1.00 95.62 289 TYR A CA 1
ATOM 2272 C C . TYR A 1 289 ? -10.787 8.326 -5.016 1.00 95.62 289 TYR A C 1
ATOM 2274 O O . TYR A 1 289 ? -10.090 9.332 -5.076 1.00 95.62 289 TYR A O 1
ATOM 2282 N N . PHE A 1 290 ? -10.269 7.103 -5.062 1.00 97.12 290 PHE A N 1
ATOM 2283 C CA . PHE A 1 290 ? -8.837 6.888 -5.189 1.00 97.12 290 PHE A CA 1
ATOM 2284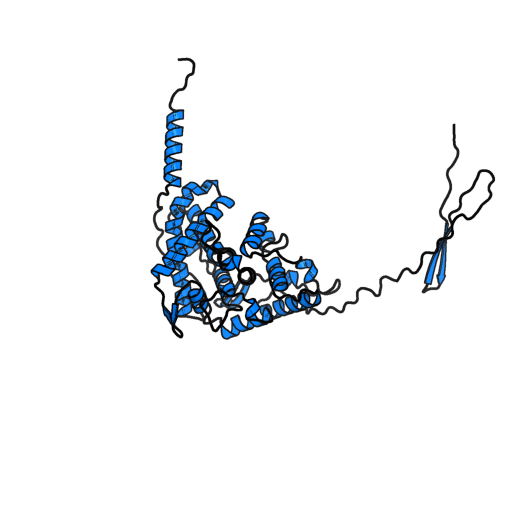 C C . PHE A 1 290 ? -8.286 7.419 -6.516 1.00 97.12 290 PHE A C 1
ATOM 2286 O O . PHE A 1 290 ? -7.332 8.186 -6.504 1.00 97.12 290 PHE A O 1
ATOM 2293 N N . LEU A 1 291 ? -8.928 7.120 -7.652 1.00 95.12 291 LEU A N 1
ATOM 2294 C CA . LEU A 1 291 ? -8.532 7.672 -8.954 1.00 95.12 291 LEU A CA 1
ATOM 2295 C C . LEU A 1 291 ? -8.583 9.205 -8.975 1.00 95.12 291 LEU A C 1
ATOM 2297 O O . LEU A 1 291 ? -7.714 9.836 -9.571 1.00 95.12 291 LEU A O 1
ATOM 2301 N N . ALA A 1 292 ? -9.568 9.806 -8.305 1.00 92.69 292 ALA A N 1
ATOM 2302 C CA . ALA A 1 292 ? -9.647 11.254 -8.146 1.00 92.69 292 ALA A CA 1
ATOM 2303 C C . ALA A 1 292 ? -8.413 11.826 -7.419 1.00 92.69 292 ALA A C 1
ATOM 2305 O O . ALA A 1 292 ? -7.842 12.827 -7.852 1.00 92.69 292 ALA A O 1
ATOM 2306 N N . MET A 1 293 ? -7.950 11.152 -6.363 1.00 93.31 293 MET A N 1
ATOM 2307 C CA . MET A 1 293 ? -6.729 11.515 -5.630 1.00 93.31 293 MET A CA 1
ATOM 2308 C C . MET A 1 293 ? -5.435 11.203 -6.392 1.00 93.31 293 MET A C 1
ATOM 2310 O O . MET A 1 293 ? -4.409 11.813 -6.109 1.00 93.31 293 MET A O 1
ATOM 2314 N N . LEU A 1 294 ? -5.477 10.303 -7.377 1.00 91.19 294 LEU A N 1
ATOM 2315 C CA . LEU A 1 294 ? -4.373 10.072 -8.315 1.00 91.19 294 LEU A CA 1
ATOM 2316 C C . LEU A 1 294 ? -4.296 11.128 -9.432 1.00 91.19 294 LEU A C 1
ATOM 2318 O O . LEU A 1 294 ? -3.447 11.019 -10.305 1.00 91.19 294 LEU A O 1
ATOM 2322 N N . GLY A 1 295 ? -5.161 12.148 -9.420 1.00 86.00 295 GLY A N 1
ATOM 2323 C CA . GLY A 1 295 ? -5.126 13.257 -10.380 1.00 86.00 295 GLY A CA 1
ATOM 2324 C C . GLY A 1 295 ? -6.214 13.208 -11.453 1.00 86.00 295 GLY A C 1
ATOM 2325 O O . GLY A 1 295 ? -6.306 14.115 -12.285 1.00 86.00 295 GLY A O 1
ATOM 2326 N N . ALA A 1 296 ? -7.091 12.204 -11.429 1.00 86.62 296 ALA A N 1
ATOM 2327 C CA . ALA A 1 296 ? -8.224 12.159 -12.337 1.00 86.62 296 ALA A CA 1
ATOM 2328 C C . ALA A 1 296 ? -9.261 13.248 -11.991 1.00 86.62 296 ALA A C 1
ATOM 2330 O O . ALA A 1 296 ? -9.604 13.473 -10.831 1.00 86.62 296 ALA A O 1
ATOM 2331 N N . LYS A 1 297 ? -9.799 13.951 -12.996 1.00 82.81 297 LYS A N 1
ATOM 2332 C CA . LYS A 1 297 ? -10.702 15.089 -12.757 1.00 82.81 297 LYS A CA 1
ATOM 2333 C C . LYS A 1 297 ? -12.119 14.609 -12.473 1.00 82.81 297 LYS A C 1
ATOM 2335 O O . LYS A 1 297 ? -12.734 13.957 -13.309 1.00 82.81 297 LYS A O 1
ATOM 2340 N N . VAL A 1 298 ? -12.690 15.002 -11.341 1.00 79.19 298 VAL A N 1
ATOM 2341 C CA . VAL A 1 298 ? -14.089 14.697 -11.006 1.00 79.19 298 VAL A CA 1
ATOM 2342 C C . VAL A 1 298 ? -15.044 15.733 -11.612 1.00 79.19 298 VAL A C 1
ATOM 2344 O O . VAL A 1 298 ? -14.882 16.935 -11.414 1.00 79.19 298 VAL A O 1
ATOM 2347 N N . SER A 1 299 ? -16.073 15.267 -12.327 1.00 75.81 299 SER A N 1
ATOM 2348 C CA . SER A 1 299 ? -17.199 16.072 -12.815 1.00 75.81 299 SER A CA 1
ATOM 2349 C C . SER A 1 299 ? -18.521 15.388 -12.454 1.00 75.81 299 SER A C 1
ATOM 2351 O O . SER A 1 299 ? -18.945 14.417 -13.087 1.00 75.81 299 SER A O 1
ATOM 2353 N N . GLY A 1 300 ? -19.169 15.864 -11.387 1.00 77.81 300 GLY A N 1
ATOM 2354 C CA . GLY A 1 300 ? -20.339 15.197 -10.812 1.00 77.81 300 GLY A CA 1
ATOM 2355 C C . GLY A 1 300 ? -19.994 13.783 -10.329 1.00 77.81 300 GLY A C 1
ATOM 2356 O O . GLY A 1 300 ? -19.090 13.609 -9.520 1.00 77.81 300 GLY A O 1
ATOM 2357 N N . ASN A 1 301 ? -20.699 12.774 -10.846 1.00 76.56 301 ASN A N 1
ATOM 2358 C CA . ASN A 1 301 ? -20.428 11.355 -10.566 1.00 76.56 301 ASN A CA 1
ATOM 2359 C C . ASN A 1 301 ? -19.492 10.698 -11.597 1.00 76.56 301 ASN A C 1
ATOM 2361 O O . ASN A 1 301 ? -19.366 9.476 -11.606 1.00 76.56 301 ASN A O 1
ATOM 2365 N N . ASN A 1 302 ? -18.865 11.480 -12.477 1.00 80.25 302 ASN A N 1
ATOM 2366 C CA . ASN A 1 302 ? -17.969 10.971 -13.509 1.00 80.25 302 ASN A CA 1
ATOM 2367 C C . ASN A 1 302 ? -16.522 11.351 -13.203 1.00 80.25 302 ASN A C 1
ATOM 2369 O O . ASN A 1 302 ? -16.248 12.445 -12.706 1.00 80.25 302 ASN A O 1
ATOM 2373 N N . ILE A 1 303 ? -15.601 10.461 -13.562 1.00 80.38 303 ILE A N 1
ATOM 2374 C CA . ILE A 1 303 ? -14.174 10.766 -13.627 1.00 80.38 303 ILE A CA 1
ATOM 2375 C C . ILE A 1 303 ? -13.818 11.018 -15.083 1.00 80.38 303 ILE A C 1
ATOM 2377 O O . ILE A 1 303 ? -14.092 10.193 -15.952 1.00 80.38 303 ILE A O 1
ATOM 2381 N N . ILE A 1 304 ? -13.197 12.160 -15.335 1.00 82.31 304 ILE A N 1
ATOM 2382 C CA . ILE A 1 304 ? -12.598 12.529 -16.606 1.00 82.31 304 ILE A CA 1
ATOM 2383 C C . ILE A 1 304 ? -11.099 12.287 -16.471 1.00 82.31 304 ILE A C 1
ATOM 2385 O O . ILE A 1 304 ? -10.419 12.931 -15.671 1.00 82.31 304 ILE A O 1
ATOM 2389 N N . TYR A 1 305 ? -10.594 11.345 -17.255 1.00 81.88 305 TYR A N 1
ATOM 2390 C CA . TYR A 1 305 ? -9.194 10.954 -17.261 1.00 81.88 305 TYR A CA 1
ATOM 2391 C C . TYR A 1 305 ? -8.776 10.552 -18.669 1.00 81.88 305 TYR A C 1
ATOM 2393 O O . TYR A 1 305 ? -9.600 10.105 -19.472 1.00 81.88 305 TYR A O 1
ATOM 2401 N N . THR A 1 306 ? -7.481 10.649 -18.938 1.00 85.56 306 THR A N 1
ATOM 2402 C CA . THR A 1 306 ? -6.875 9.990 -20.089 1.00 85.56 306 THR A CA 1
ATOM 2403 C C . THR A 1 306 ? -6.212 8.720 -19.580 1.00 85.56 306 THR A C 1
ATOM 2405 O O . THR A 1 306 ? -5.252 8.790 -18.815 1.00 85.56 306 THR A O 1
ATOM 2408 N N . LYS A 1 307 ? -6.722 7.547 -19.981 1.00 90.00 307 LYS A N 1
ATOM 2409 C CA . LYS A 1 307 ? -6.198 6.247 -19.514 1.00 90.00 307 LYS A CA 1
ATOM 2410 C C . LYS A 1 307 ? -4.677 6.160 -19.676 1.00 90.00 307 LYS A C 1
ATOM 2412 O O . LYS A 1 307 ? -3.990 5.798 -18.733 1.00 90.00 307 LYS A O 1
ATOM 2417 N N . SER A 1 308 ? -4.169 6.578 -20.834 1.00 92.44 308 SER A N 1
ATOM 2418 C CA . SER A 1 308 ? -2.739 6.552 -21.142 1.00 92.44 308 SER A CA 1
ATOM 2419 C C . SER A 1 308 ? -1.900 7.519 -20.303 1.00 92.44 308 SER A C 1
ATOM 2421 O O . SER A 1 308 ? -0.737 7.226 -20.057 1.00 92.44 308 SER A O 1
ATOM 2423 N N . GLU A 1 309 ? -2.453 8.662 -19.874 1.00 92.69 309 GLU A N 1
ATOM 2424 C CA . GLU A 1 309 ? -1.731 9.596 -18.994 1.00 92.69 309 GLU A CA 1
ATOM 2425 C C . GLU A 1 309 ? -1.580 8.978 -17.601 1.00 92.69 309 GLU A C 1
ATOM 2427 O O . GLU A 1 309 ? -0.460 8.870 -17.116 1.00 92.69 309 GLU A O 1
ATOM 2432 N N . LEU A 1 310 ? -2.667 8.444 -17.025 1.00 92.38 310 LEU A N 1
ATOM 2433 C CA . LEU A 1 310 ? -2.615 7.746 -15.733 1.00 92.38 310 LEU A CA 1
ATOM 2434 C C . LEU A 1 310 ? -1.689 6.522 -15.766 1.00 92.38 310 LEU A C 1
ATOM 2436 O O . LEU A 1 310 ? -0.928 6.292 -14.828 1.00 92.38 310 LEU A O 1
ATOM 2440 N N . GLU A 1 311 ? -1.743 5.732 -16.842 1.00 95.94 311 GLU A N 1
ATOM 2441 C CA . GLU A 1 311 ? -0.840 4.593 -17.035 1.00 95.94 311 GLU A CA 1
ATOM 2442 C C . GLU A 1 311 ? 0.622 5.044 -17.112 1.00 95.94 311 GLU A C 1
ATOM 2444 O O . GLU A 1 311 ? 1.479 4.418 -16.493 1.00 95.94 311 GLU A O 1
ATOM 2449 N N . SER A 1 312 ? 0.911 6.132 -17.833 1.00 96.50 312 SER A N 1
ATOM 2450 C CA . SER A 1 312 ? 2.269 6.671 -17.954 1.00 96.50 312 SER A CA 1
ATOM 2451 C C . SER A 1 312 ? 2.793 7.205 -16.621 1.00 96.50 312 SER A C 1
ATOM 2453 O O . SER A 1 312 ? 3.918 6.886 -16.247 1.00 96.50 312 SER A O 1
ATOM 2455 N N . GLU A 1 313 ? 1.982 7.973 -15.892 1.00 95.06 313 GLU A N 1
ATOM 2456 C CA . GLU A 1 313 ? 2.346 8.514 -14.578 1.00 95.06 313 GLU A CA 1
ATOM 2457 C C . GLU A 1 313 ? 2.601 7.388 -13.569 1.00 95.06 313 GLU A C 1
ATOM 2459 O O . GLU A 1 313 ? 3.609 7.393 -12.866 1.00 95.06 313 GLU A O 1
ATOM 2464 N N . CYS A 1 314 ? 1.738 6.368 -13.528 1.00 97.06 314 CYS A N 1
ATOM 2465 C CA . CYS A 1 314 ? 1.958 5.208 -12.665 1.00 97.06 314 CYS A CA 1
ATOM 2466 C C . CYS A 1 314 ? 3.209 4.417 -13.074 1.00 97.06 314 CYS A C 1
ATOM 2468 O O . CYS A 1 314 ? 3.965 3.981 -12.208 1.00 97.06 314 CYS A O 1
ATOM 2470 N N . ALA A 1 315 ? 3.451 4.233 -14.376 1.00 98.06 315 ALA A N 1
ATOM 2471 C CA . ALA A 1 315 ? 4.619 3.504 -14.862 1.00 98.06 315 ALA A CA 1
ATOM 2472 C C . ALA A 1 315 ? 5.933 4.189 -14.457 1.00 98.06 315 ALA A C 1
ATOM 2474 O O . ALA A 1 315 ? 6.841 3.511 -13.979 1.00 98.06 315 ALA A O 1
ATOM 2475 N N . GLU A 1 316 ? 6.020 5.515 -14.583 1.00 97.06 316 GLU A N 1
ATOM 2476 C CA . GLU A 1 316 ? 7.188 6.290 -14.144 1.00 97.06 316 GLU A CA 1
ATOM 2477 C C . GLU A 1 316 ? 7.443 6.098 -12.643 1.00 97.06 316 GLU A C 1
ATOM 2479 O O . GLU A 1 316 ? 8.542 5.735 -12.224 1.00 97.06 316 GLU A O 1
ATOM 2484 N N . LYS A 1 317 ? 6.388 6.208 -11.831 1.00 97.75 317 LYS A N 1
ATOM 2485 C CA . LYS A 1 317 ? 6.453 6.005 -10.379 1.00 97.75 317 LYS A CA 1
ATOM 2486 C C . LYS A 1 317 ? 6.933 4.601 -9.987 1.00 97.75 317 LYS A C 1
ATOM 2488 O O . LYS A 1 317 ? 7.745 4.452 -9.072 1.00 97.75 317 LYS A O 1
ATOM 2493 N N . PHE A 1 318 ? 6.448 3.563 -10.671 1.00 98.44 318 PHE A N 1
ATOM 2494 C CA . PHE A 1 318 ? 6.863 2.179 -10.418 1.00 98.44 318 PHE A CA 1
ATOM 2495 C C . PHE A 1 318 ? 8.295 1.901 -10.875 1.00 98.44 318 PHE A C 1
ATOM 2497 O O . PHE A 1 318 ? 9.010 1.160 -10.200 1.00 98.44 318 PHE A O 1
ATOM 2504 N N . GLU A 1 319 ? 8.717 2.490 -11.999 1.00 97.38 319 GLU A N 1
ATOM 2505 C CA . GLU A 1 319 ? 10.095 2.406 -12.492 1.00 97.38 319 GLU A CA 1
ATOM 2506 C C . GLU A 1 319 ? 11.068 3.025 -11.486 1.00 97.38 319 GLU A C 1
ATOM 2508 O O . GLU A 1 319 ? 12.030 2.366 -11.082 1.00 97.38 319 GLU A O 1
ATOM 2513 N N . ASP A 1 320 ? 10.767 4.235 -11.017 1.00 96.69 320 ASP A N 1
ATOM 2514 C CA . ASP A 1 320 ? 11.600 4.956 -10.058 1.00 96.69 320 ASP A CA 1
ATOM 2515 C C . ASP A 1 320 ? 11.752 4.206 -8.732 1.00 96.69 320 ASP A C 1
ATOM 2517 O O . ASP A 1 320 ? 12.842 4.173 -8.162 1.00 96.69 320 ASP A O 1
ATOM 2521 N N . PHE A 1 321 ? 10.689 3.566 -8.230 1.00 97.44 321 PHE A N 1
ATOM 2522 C CA . PHE A 1 321 ? 10.776 2.792 -6.990 1.00 97.44 321 PHE A CA 1
ATOM 2523 C C . PHE A 1 321 ? 11.483 1.435 -7.161 1.00 97.44 321 PHE A C 1
ATOM 2525 O O . PHE A 1 321 ? 12.050 0.896 -6.202 1.00 97.44 321 PHE A O 1
ATOM 2532 N N . ALA A 1 322 ? 11.500 0.864 -8.369 1.00 97.12 322 ALA A N 1
ATOM 2533 C CA . ALA A 1 322 ? 12.100 -0.448 -8.604 1.00 97.12 322 ALA A CA 1
ATOM 2534 C C . ALA A 1 322 ? 13.616 -0.465 -8.322 1.00 97.12 322 ALA A C 1
ATOM 2536 O O . ALA A 1 322 ? 14.157 -1.449 -7.802 1.00 97.12 322 ALA A O 1
ATOM 2537 N N . GLU A 1 323 ? 14.313 0.633 -8.618 1.00 93.19 323 GLU A N 1
ATOM 2538 C CA . GLU A 1 323 ? 15.750 0.770 -8.379 1.00 93.19 323 GLU A CA 1
ATOM 2539 C C . GLU A 1 323 ? 16.152 0.719 -6.892 1.00 93.19 323 GLU A C 1
ATOM 2541 O O . GLU A 1 323 ? 16.948 -0.164 -6.534 1.00 93.19 323 GLU A O 1
ATOM 2546 N N . PRO A 1 324 ? 15.663 1.610 -6.005 1.00 93.38 324 PRO A N 1
ATOM 2547 C CA . PRO A 1 324 ? 16.017 1.566 -4.590 1.00 93.38 324 PRO A CA 1
ATOM 2548 C C . PRO A 1 324 ? 15.604 0.234 -3.953 1.00 93.38 324 PRO A C 1
ATOM 2550 O O . PRO A 1 324 ? 16.344 -0.310 -3.129 1.00 93.38 324 PRO A O 1
ATOM 2553 N N . TYR A 1 325 ? 14.492 -0.359 -4.397 1.00 93.81 325 TYR A N 1
ATOM 2554 C CA . TYR A 1 325 ? 14.048 -1.668 -3.929 1.00 93.81 325 TYR A CA 1
ATOM 2555 C C . TYR A 1 325 ? 15.054 -2.790 -4.241 1.00 93.81 325 TYR A C 1
ATOM 2557 O O . TYR A 1 325 ? 15.454 -3.543 -3.344 1.00 93.81 325 TYR A O 1
ATOM 2565 N N . ILE A 1 326 ? 15.497 -2.911 -5.501 1.00 94.19 326 ILE A N 1
ATOM 2566 C CA . ILE A 1 326 ? 16.504 -3.914 -5.886 1.00 94.19 326 ILE A CA 1
ATOM 2567 C C . ILE A 1 326 ? 17.852 -3.613 -5.242 1.00 94.19 326 ILE A C 1
ATOM 2569 O O . ILE A 1 326 ? 18.513 -4.542 -4.788 1.00 94.19 326 ILE A O 1
ATOM 2573 N N . THR A 1 327 ? 18.240 -2.344 -5.139 1.00 92.06 327 THR A N 1
ATOM 2574 C CA . THR A 1 327 ? 19.506 -1.945 -4.509 1.00 92.06 327 THR A CA 1
ATOM 2575 C C . THR A 1 327 ? 19.598 -2.440 -3.065 1.00 92.06 327 THR A C 1
ATOM 2577 O O . THR A 1 327 ? 20.640 -2.946 -2.654 1.00 92.06 327 THR A O 1
ATOM 2580 N N . LEU A 1 328 ? 18.502 -2.360 -2.305 1.00 87.94 328 LEU A N 1
ATOM 2581 C CA . LEU A 1 328 ? 18.471 -2.814 -0.914 1.00 87.94 328 LEU A CA 1
ATOM 2582 C C . LEU A 1 328 ? 18.372 -4.337 -0.769 1.00 87.94 328 LEU A C 1
ATOM 2584 O O . LEU A 1 328 ? 18.930 -4.891 0.176 1.00 87.94 328 LEU A O 1
ATOM 2588 N N . ARG A 1 329 ? 17.649 -5.024 -1.664 1.00 86.69 329 ARG A N 1
ATOM 2589 C CA . ARG A 1 329 ? 17.359 -6.463 -1.508 1.00 86.69 329 ARG A CA 1
ATOM 2590 C C . ARG A 1 329 ? 18.281 -7.384 -2.311 1.00 86.69 329 ARG A C 1
ATOM 2592 O O . ARG A 1 329 ? 18.579 -8.481 -1.857 1.00 86.69 329 ARG A O 1
ATOM 2599 N N . ASN A 1 330 ? 18.665 -6.992 -3.525 1.00 90.06 330 ASN A N 1
ATOM 2600 C CA . ASN A 1 330 ? 19.391 -7.824 -4.497 1.00 90.06 330 ASN A CA 1
ATOM 2601 C C . ASN A 1 330 ? 20.355 -6.967 -5.357 1.00 90.06 330 ASN A C 1
ATOM 2603 O O . ASN A 1 330 ? 20.221 -6.943 -6.584 1.00 90.06 330 ASN A O 1
ATOM 2607 N N . PRO A 1 331 ? 21.333 -6.257 -4.762 1.00 91.38 331 PRO A N 1
ATOM 2608 C CA . PRO A 1 331 ? 22.171 -5.293 -5.488 1.00 91.38 331 PRO A CA 1
ATOM 2609 C C . PRO A 1 331 ? 22.981 -5.914 -6.637 1.00 91.38 331 PRO A C 1
ATOM 2611 O O . PRO A 1 331 ? 23.287 -5.229 -7.610 1.00 91.38 331 PRO A O 1
ATOM 2614 N N . THR A 1 332 ? 23.298 -7.210 -6.563 1.00 92.88 332 THR A N 1
ATOM 2615 C CA . THR A 1 332 ? 24.021 -7.941 -7.618 1.00 92.88 332 THR A CA 1
ATOM 2616 C C . THR A 1 332 ? 23.250 -8.006 -8.933 1.00 92.88 332 THR A C 1
ATOM 2618 O O . THR A 1 332 ? 23.858 -8.017 -10.000 1.00 92.88 332 THR A O 1
ATOM 2621 N N . ASP A 1 333 ? 21.919 -8.017 -8.861 1.00 94.31 333 ASP A N 1
ATOM 2622 C CA . ASP A 1 333 ? 21.049 -8.169 -10.025 1.00 94.31 333 ASP A CA 1
ATOM 2623 C C . ASP A 1 333 ? 20.668 -6.810 -10.634 1.00 94.31 333 ASP A C 1
ATOM 2625 O O . ASP A 1 333 ? 20.099 -6.768 -11.723 1.00 94.31 333 ASP A O 1
ATOM 2629 N N . LEU A 1 334 ? 20.998 -5.692 -9.969 1.00 94.62 334 LEU A N 1
ATOM 2630 C CA . LEU A 1 334 ? 20.544 -4.343 -10.327 1.00 94.62 334 LEU A CA 1
ATOM 2631 C C . LEU A 1 334 ? 20.846 -3.968 -11.781 1.00 94.62 334 LEU A C 1
ATOM 2633 O O . LEU A 1 334 ? 19.989 -3.417 -12.470 1.00 94.62 334 LEU A O 1
ATOM 2637 N N . ILE A 1 335 ? 22.060 -4.254 -12.253 1.00 94.31 335 ILE A N 1
ATOM 2638 C CA . ILE A 1 335 ? 22.503 -3.861 -13.596 1.00 94.31 335 ILE A CA 1
ATOM 2639 C C . ILE A 1 335 ? 21.647 -4.547 -14.668 1.00 94.31 335 ILE A C 1
ATOM 2641 O O . ILE A 1 335 ? 21.143 -3.875 -15.566 1.00 94.31 335 ILE A O 1
ATOM 2645 N N . GLU A 1 336 ? 21.441 -5.859 -14.559 1.00 95.69 336 GLU A N 1
ATOM 2646 C CA . GLU A 1 336 ? 20.647 -6.625 -15.526 1.00 95.69 336 GLU A CA 1
ATOM 2647 C C . GLU A 1 336 ? 19.142 -6.376 -15.361 1.00 95.69 336 GLU A C 1
ATOM 2649 O O . GLU A 1 336 ? 18.441 -6.191 -16.357 1.00 95.69 336 GLU A O 1
ATOM 2654 N N . ALA A 1 337 ? 18.649 -6.302 -14.117 1.00 96.88 337 ALA A N 1
ATOM 2655 C CA . ALA A 1 337 ? 17.247 -6.015 -13.812 1.00 96.88 337 ALA A CA 1
ATOM 2656 C C . ALA A 1 337 ? 16.821 -4.645 -14.350 1.00 96.88 337 ALA A C 1
ATOM 2658 O O . ALA A 1 337 ? 15.698 -4.514 -14.829 1.00 96.88 337 ALA A O 1
ATOM 2659 N N . SER A 1 338 ? 17.721 -3.651 -14.333 1.00 96.75 338 SER A N 1
ATOM 2660 C CA . SER A 1 338 ? 17.415 -2.295 -14.805 1.00 96.75 338 SER A CA 1
ATOM 2661 C C . SER A 1 338 ? 16.947 -2.247 -16.259 1.00 96.75 338 SER A C 1
ATOM 2663 O O . SER A 1 338 ? 16.146 -1.390 -16.613 1.00 96.75 338 SER A O 1
ATOM 2665 N N . ASN A 1 339 ? 17.364 -3.208 -17.092 1.00 97.44 339 ASN A N 1
ATOM 2666 C CA . ASN A 1 339 ? 16.898 -3.300 -18.477 1.00 97.44 339 ASN A CA 1
ATOM 2667 C C . ASN A 1 339 ? 15.406 -3.658 -18.592 1.00 97.44 339 ASN A C 1
ATOM 2669 O O . ASN A 1 339 ? 14.827 -3.548 -19.673 1.00 97.44 339 ASN A O 1
ATOM 2673 N N . TYR A 1 340 ? 14.792 -4.130 -17.507 1.00 98.19 340 TYR A N 1
ATOM 2674 C CA . TYR A 1 340 ? 13.391 -4.522 -17.454 1.00 98.19 340 TYR A CA 1
ATOM 2675 C C . TYR A 1 340 ? 12.502 -3.549 -16.673 1.00 98.19 340 TYR A C 1
ATOM 2677 O O . TYR A 1 340 ? 11.290 -3.710 -16.762 1.00 98.19 340 TYR A O 1
ATOM 2685 N N . PHE A 1 341 ? 13.048 -2.544 -15.971 1.00 97.88 341 PHE A N 1
ATOM 2686 C CA . PHE A 1 341 ? 12.239 -1.645 -15.134 1.00 97.88 341 PHE A CA 1
ATOM 2687 C C . PHE A 1 341 ? 11.148 -0.951 -15.947 1.00 97.88 341 PHE A C 1
ATOM 2689 O O . PHE A 1 341 ? 9.981 -1.277 -15.764 1.00 97.88 341 PHE A O 1
ATOM 2696 N N . LYS A 1 342 ? 11.513 -0.130 -16.936 1.00 98.00 342 LYS A N 1
ATOM 2697 C CA . LYS A 1 342 ? 10.550 0.512 -17.839 1.00 98.00 342 LYS A CA 1
ATOM 2698 C C . LYS A 1 342 ? 9.503 -0.442 -18.448 1.00 98.00 342 LYS A C 1
ATOM 2700 O O . LYS A 1 342 ? 8.310 -0.210 -18.254 1.00 98.00 342 LYS A O 1
ATOM 2705 N N . PRO A 1 343 ? 9.879 -1.516 -19.181 1.00 98.06 343 PRO A N 1
ATOM 2706 C CA . PRO A 1 343 ? 8.882 -2.378 -19.817 1.00 98.06 343 PRO A CA 1
ATOM 2707 C C . PRO A 1 343 ? 7.952 -3.061 -18.806 1.00 98.06 343 PRO A C 1
ATOM 2709 O O . PRO A 1 343 ? 6.756 -3.167 -19.070 1.00 98.06 343 PRO A O 1
ATOM 2712 N N . VAL A 1 344 ? 8.466 -3.495 -17.648 1.00 98.56 344 VAL A N 1
ATOM 2713 C CA . VAL A 1 344 ? 7.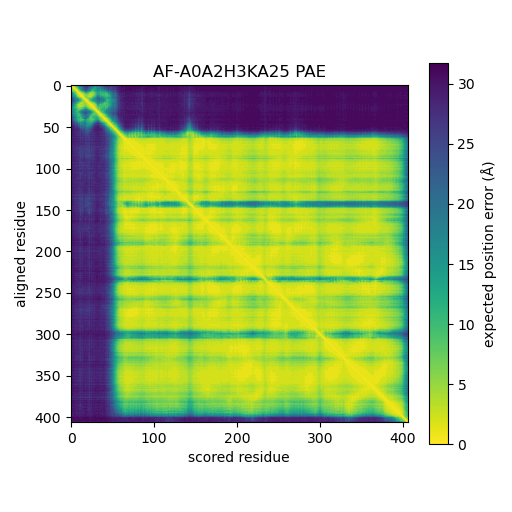637 -4.100 -16.597 1.00 98.56 344 VAL A CA 1
ATOM 2714 C C . VAL A 1 344 ? 6.714 -3.061 -15.963 1.00 98.56 344 VAL A C 1
ATOM 2716 O O . VAL A 1 344 ? 5.531 -3.349 -15.803 1.00 98.56 344 VAL A O 1
ATOM 2719 N N . SER A 1 345 ? 7.210 -1.863 -15.652 1.00 98.50 345 SER A N 1
ATOM 2720 C CA . SER A 1 345 ? 6.407 -0.787 -15.066 1.00 98.50 345 SER A CA 1
ATOM 2721 C C . SER A 1 345 ? 5.218 -0.415 -15.942 1.00 98.50 345 SER A C 1
ATOM 2723 O O . SER A 1 345 ? 4.105 -0.287 -15.440 1.00 98.50 345 SER A O 1
ATOM 2725 N N . GLU A 1 346 ? 5.423 -0.305 -17.258 1.00 98.62 346 GLU A N 1
ATOM 2726 C CA . GLU A 1 346 ? 4.342 -0.020 -18.205 1.00 98.62 346 GLU A CA 1
ATOM 2727 C C . GLU A 1 346 ? 3.271 -1.128 -18.197 1.00 98.62 346 GLU A C 1
ATOM 2729 O O . GLU A 1 346 ? 2.074 -0.845 -18.224 1.00 98.62 346 GLU A O 1
ATOM 2734 N N . GLU A 1 347 ? 3.674 -2.402 -18.143 1.00 98.62 347 GLU A N 1
ATOM 2735 C CA . GLU A 1 347 ? 2.734 -3.528 -18.061 1.00 98.62 347 GLU A CA 1
ATOM 2736 C C . GLU A 1 347 ? 1.960 -3.548 -16.733 1.00 98.62 347 GLU A C 1
ATOM 2738 O O . GLU A 1 347 ? 0.746 -3.760 -16.734 1.00 98.62 347 GLU A O 1
ATOM 2743 N N . VAL A 1 348 ? 2.646 -3.312 -15.609 1.00 98.50 348 VAL A N 1
ATOM 2744 C CA . VAL A 1 348 ? 2.053 -3.264 -14.262 1.00 98.50 348 VAL A CA 1
ATOM 2745 C C . VAL A 1 348 ? 1.064 -2.106 -14.150 1.00 98.50 348 VAL A C 1
ATOM 2747 O O . VAL A 1 348 ? -0.059 -2.316 -13.692 1.00 98.50 348 VAL A O 1
ATOM 2750 N N . ALA A 1 349 ? 1.429 -0.916 -14.633 1.00 98.25 349 ALA A N 1
ATOM 2751 C CA . ALA A 1 349 ? 0.550 0.249 -14.661 1.00 98.25 349 ALA A CA 1
ATOM 2752 C C . ALA A 1 349 ? -0.704 0.011 -15.506 1.00 98.25 349 ALA A C 1
ATOM 2754 O O . ALA A 1 349 ? -1.805 0.326 -15.058 1.00 98.25 349 ALA A O 1
ATOM 2755 N N . THR A 1 350 ? -0.561 -0.628 -16.673 1.00 98.19 350 THR A N 1
ATOM 2756 C CA . THR A 1 350 ? -1.713 -0.984 -17.518 1.00 98.19 350 THR A CA 1
ATOM 2757 C C . THR A 1 350 ? -2.687 -1.890 -16.755 1.00 98.19 350 THR A C 1
ATOM 2759 O O . THR A 1 350 ? -3.889 -1.632 -16.739 1.00 98.19 350 THR A O 1
ATOM 2762 N N . ILE A 1 351 ? -2.192 -2.943 -16.087 1.00 98.38 351 ILE A N 1
ATOM 2763 C CA . ILE A 1 351 ? -3.041 -3.865 -15.309 1.00 98.38 351 ILE A CA 1
ATOM 2764 C C . ILE A 1 351 ? -3.716 -3.138 -14.140 1.00 98.38 351 ILE A C 1
ATOM 2766 O O . ILE A 1 351 ? -4.910 -3.332 -13.908 1.00 98.38 351 ILE A O 1
ATOM 2770 N N . PHE A 1 352 ? -2.962 -2.315 -13.411 1.00 98.12 352 PHE A N 1
ATOM 2771 C CA . PHE A 1 352 ? -3.449 -1.599 -12.236 1.00 98.12 352 PHE A CA 1
ATOM 2772 C C . PHE A 1 352 ? -4.564 -0.608 -12.584 1.00 98.12 352 PHE A C 1
ATOM 2774 O O . PHE A 1 352 ? -5.651 -0.681 -12.008 1.00 98.12 352 PHE A O 1
ATOM 2781 N N . ILE A 1 353 ? -4.337 0.265 -13.571 1.00 97.00 353 ILE A N 1
ATOM 2782 C CA . ILE A 1 353 ? -5.340 1.240 -14.013 1.00 97.00 353 ILE A CA 1
ATOM 2783 C C . ILE A 1 353 ? -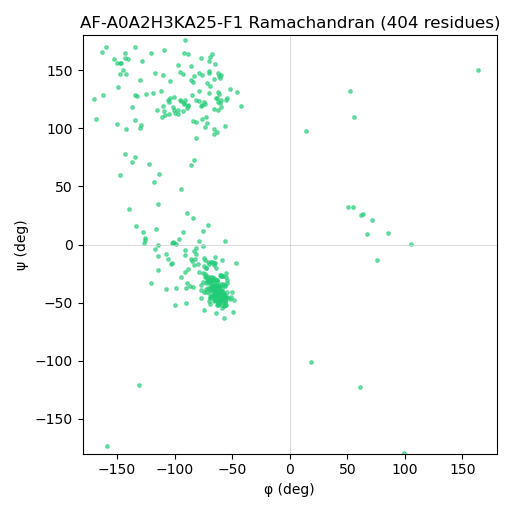6.573 0.527 -14.572 1.00 97.00 353 ILE A C 1
ATOM 2785 O O . ILE A 1 353 ? -7.696 0.893 -14.232 1.00 97.00 353 ILE A O 1
ATOM 2789 N N . ASP A 1 354 ? -6.399 -0.537 -15.359 1.00 96.88 354 ASP A N 1
ATOM 2790 C CA . ASP A 1 354 ? -7.526 -1.322 -15.868 1.00 96.88 354 ASP A CA 1
ATOM 2791 C C . ASP A 1 354 ? -8.375 -1.940 -14.741 1.00 96.88 354 ASP A C 1
ATOM 2793 O O . ASP A 1 354 ? -9.605 -1.858 -14.775 1.00 96.88 354 ASP A O 1
ATOM 2797 N N . ALA A 1 355 ? -7.736 -2.474 -13.694 1.00 97.25 355 ALA A N 1
ATOM 2798 C CA . ALA A 1 355 ? -8.423 -3.022 -12.527 1.00 97.25 355 ALA A CA 1
ATOM 2799 C C . ALA A 1 355 ? -9.231 -1.956 -11.763 1.00 97.25 355 ALA A C 1
ATOM 2801 O O . ALA A 1 355 ? -10.387 -2.202 -11.409 1.00 97.25 355 ALA A O 1
ATOM 2802 N N . LEU A 1 356 ? -8.665 -0.762 -11.542 1.00 97.12 356 LEU A N 1
ATOM 2803 C CA . LEU A 1 356 ? -9.367 0.341 -10.873 1.00 97.12 356 LEU A CA 1
ATOM 2804 C C . LEU A 1 356 ? -10.587 0.805 -11.679 1.00 97.12 356 LEU A C 1
ATOM 2806 O O . LEU A 1 356 ? -11.678 0.963 -11.122 1.00 97.12 356 LEU A O 1
ATOM 2810 N N . LEU A 1 357 ? -10.417 0.982 -12.992 1.00 94.50 357 LEU A N 1
ATOM 2811 C CA . LEU A 1 357 ? -11.480 1.409 -13.905 1.00 94.50 357 LEU A CA 1
ATOM 2812 C C . LEU A 1 357 ? -12.601 0.375 -14.013 1.00 94.50 357 LEU A C 1
ATOM 2814 O O . LEU A 1 357 ? -13.780 0.739 -14.035 1.00 94.50 357 LEU A O 1
ATOM 2818 N N . HIS A 1 358 ? -12.257 -0.915 -14.017 1.00 95.88 358 HIS A N 1
ATOM 2819 C CA . HIS A 1 358 ? -13.243 -1.989 -13.952 1.00 95.88 358 HIS A CA 1
ATOM 2820 C C . HIS A 1 358 ? -14.125 -1.846 -12.711 1.00 95.88 358 HIS A C 1
ATOM 2822 O O . HIS A 1 358 ? -15.347 -1.866 -12.843 1.00 95.88 358 HIS A O 1
ATOM 2828 N N . VAL A 1 359 ? -13.542 -1.618 -11.530 1.00 96.75 359 VAL A N 1
ATOM 2829 C CA . VAL A 1 359 ? -14.306 -1.455 -10.280 1.00 96.75 359 VAL A CA 1
ATOM 2830 C C . VAL A 1 359 ? -15.121 -0.158 -10.265 1.00 96.75 359 VAL A C 1
ATOM 2832 O O . VAL A 1 359 ? -16.227 -0.158 -9.737 1.00 96.75 359 VAL A O 1
ATOM 2835 N N . VAL A 1 360 ? -14.673 0.921 -10.920 1.00 94.12 360 VAL A N 1
ATOM 2836 C CA . VAL A 1 360 ? -15.533 2.109 -11.115 1.00 94.12 360 VAL A CA 1
ATOM 2837 C C . VAL A 1 360 ? -16.813 1.737 -11.874 1.00 94.12 360 VAL A C 1
ATOM 2839 O O . VAL A 1 360 ? -17.899 2.184 -11.510 1.00 94.12 360 VAL A O 1
ATOM 2842 N N . SER A 1 361 ? -16.707 0.887 -12.902 1.00 93.31 361 SER A N 1
ATOM 2843 C CA . SER A 1 361 ? -17.868 0.411 -13.672 1.00 93.31 361 SER A CA 1
ATOM 2844 C C . SER A 1 361 ? -18.663 -0.710 -12.984 1.00 93.31 361 SER A C 1
ATOM 2846 O O . SER A 1 361 ? -19.849 -0.889 -13.266 1.00 93.31 361 SER A O 1
ATOM 2848 N N . LYS A 1 362 ? -18.026 -1.465 -12.081 1.00 96.12 362 LYS A N 1
ATOM 2849 C CA . LYS A 1 362 ? -18.601 -2.588 -11.326 1.00 96.12 362 LYS A CA 1
ATOM 2850 C C . LYS A 1 362 ? -18.215 -2.492 -9.842 1.00 96.12 362 LYS A C 1
ATOM 2852 O O . LYS A 1 362 ? -17.368 -3.260 -9.386 1.00 96.12 362 LYS A O 1
ATOM 2857 N N . PRO A 1 363 ? -18.851 -1.585 -9.079 1.00 95.44 363 PRO A N 1
ATOM 2858 C CA . PRO A 1 363 ? -18.458 -1.254 -7.704 1.00 95.44 363 PRO A CA 1
ATOM 2859 C C . PRO A 1 363 ? -18.360 -2.412 -6.708 1.00 95.44 363 PRO A C 1
ATOM 2861 O O . PRO A 1 363 ? -17.558 -2.357 -5.776 1.00 95.44 363 PRO A O 1
ATOM 2864 N N . GLU A 1 364 ? -19.178 -3.444 -6.900 1.00 94.50 364 GLU A N 1
ATOM 2865 C CA . GLU A 1 364 ? -19.262 -4.612 -6.013 1.00 94.50 364 GLU A CA 1
ATOM 2866 C C . GLU A 1 364 ? -18.159 -5.652 -6.270 1.00 94.50 364 GLU A C 1
ATOM 2868 O O . GLU A 1 364 ? -18.043 -6.626 -5.530 1.00 94.50 364 GLU A O 1
ATOM 2873 N N . ASP A 1 365 ? -17.374 -5.483 -7.337 1.00 95.69 365 ASP A N 1
ATOM 2874 C CA . ASP A 1 365 ? -16.287 -6.392 -7.695 1.00 95.69 365 ASP A CA 1
ATOM 2875 C C . ASP A 1 365 ? -14.974 -5.981 -7.005 1.00 95.69 365 ASP A C 1
ATOM 2877 O O . ASP A 1 365 ? -14.822 -4.859 -6.516 1.00 95.69 365 ASP A O 1
ATOM 2881 N N . MET A 1 366 ? -14.015 -6.902 -6.989 1.00 94.19 366 MET A N 1
ATOM 2882 C CA . MET A 1 366 ? -12.698 -6.726 -6.382 1.00 94.19 366 MET A CA 1
ATOM 2883 C C . MET A 1 366 ? -11.697 -6.053 -7.335 1.00 94.19 366 MET A C 1
ATOM 2885 O O . MET A 1 366 ? -11.775 -6.229 -8.563 1.00 94.19 366 MET A O 1
ATOM 2889 N N . ILE A 1 367 ? -10.695 -5.370 -6.772 1.00 96.44 367 ILE A N 1
ATOM 2890 C CA . ILE A 1 367 ? -9.534 -4.876 -7.527 1.00 96.44 367 ILE A CA 1
ATOM 2891 C C . ILE A 1 367 ? -8.617 -6.063 -7.867 1.00 96.44 367 ILE A C 1
ATOM 2893 O O . ILE A 1 367 ? -7.860 -6.552 -7.036 1.00 96.44 367 ILE A O 1
ATOM 2897 N N . ALA A 1 368 ? -8.695 -6.556 -9.103 1.00 94.62 368 ALA A N 1
ATOM 2898 C CA . ALA A 1 368 ? -7.896 -7.687 -9.578 1.00 94.62 368 ALA A CA 1
ATOM 2899 C C . ALA A 1 368 ? -7.555 -7.543 -11.064 1.00 94.62 368 ALA A C 1
ATOM 2901 O O . ALA A 1 368 ? -8.285 -6.890 -11.812 1.00 94.62 368 ALA A O 1
ATOM 2902 N N . ALA A 1 369 ? -6.479 -8.199 -11.508 1.00 95.50 369 ALA A N 1
ATOM 2903 C CA . ALA A 1 369 ? -6.048 -8.161 -12.903 1.00 95.50 369 ALA A CA 1
ATOM 2904 C C . ALA A 1 369 ? -7.125 -8.695 -13.863 1.00 95.50 369 ALA A C 1
ATOM 2906 O O . ALA A 1 369 ? -7.496 -9.873 -13.818 1.00 95.50 369 ALA A O 1
ATOM 2907 N N . ARG A 1 370 ? -7.589 -7.835 -14.777 1.00 94.94 370 ARG A N 1
ATOM 2908 C CA . ARG A 1 370 ? -8.570 -8.177 -15.828 1.00 94.94 370 ARG A CA 1
ATOM 2909 C C . ARG A 1 370 ? -7.942 -8.364 -17.205 1.00 94.94 370 ARG A C 1
ATOM 2911 O O . ARG A 1 370 ? -8.532 -9.013 -18.065 1.00 94.94 370 ARG A O 1
ATOM 2918 N N . ILE A 1 371 ? -6.719 -7.880 -17.371 1.00 96.00 371 ILE A N 1
ATOM 2919 C CA . ILE A 1 371 ? -5.915 -8.016 -18.582 1.00 96.00 371 ILE A CA 1
ATOM 2920 C C . ILE A 1 371 ? -4.606 -8.752 -18.289 1.00 96.00 371 ILE A C 1
ATOM 2922 O O . ILE A 1 371 ? -4.205 -8.932 -17.138 1.00 96.00 371 ILE A O 1
ATOM 2926 N N . ASP A 1 372 ? -3.953 -9.210 -19.353 1.00 95.50 372 ASP A N 1
ATOM 2927 C CA . ASP A 1 372 ? -2.682 -9.930 -19.293 1.00 95.50 372 ASP A CA 1
ATOM 2928 C C . ASP A 1 372 ? -1.797 -9.519 -20.486 1.00 95.50 372 ASP A C 1
ATOM 2930 O O . ASP A 1 372 ? -1.759 -10.222 -21.506 1.00 95.50 372 ASP A O 1
ATOM 2934 N N . PRO A 1 373 ? -1.159 -8.333 -20.422 1.00 95.31 373 PRO A N 1
ATOM 2935 C CA . PRO A 1 373 ? -0.318 -7.845 -21.505 1.00 95.31 373 PRO A CA 1
ATOM 2936 C C . PRO A 1 373 ? 0.834 -8.817 -21.787 1.00 95.31 373 PRO A C 1
ATOM 2938 O O . PRO A 1 373 ? 1.374 -9.468 -20.890 1.00 95.31 373 PRO A O 1
ATOM 2941 N N . ASN A 1 374 ? 1.218 -8.923 -23.060 1.00 97.62 374 ASN A N 1
ATOM 2942 C CA . ASN A 1 374 ? 2.392 -9.708 -23.429 1.00 97.62 374 ASN A CA 1
ATOM 2943 C C . ASN A 1 374 ? 3.662 -9.061 -22.847 1.00 97.62 374 ASN A C 1
ATOM 2945 O O . ASN A 1 374 ? 3.764 -7.833 -22.885 1.00 97.62 374 ASN A O 1
ATOM 2949 N N . PRO A 1 375 ? 4.640 -9.863 -22.380 1.00 97.69 375 PRO A N 1
ATOM 2950 C CA . PRO A 1 375 ? 5.919 -9.346 -21.914 1.00 97.69 375 PRO A CA 1
ATOM 2951 C C . PRO A 1 375 ? 6.596 -8.487 -22.982 1.00 97.69 375 PRO A C 1
ATOM 2953 O O . PRO A 1 375 ? 6.839 -8.940 -24.105 1.00 97.69 375 PRO A O 1
ATOM 2956 N N . LYS A 1 376 ? 6.916 -7.249 -22.626 1.00 97.56 376 LYS A N 1
ATOM 2957 C CA . LYS A 1 376 ? 7.691 -6.328 -23.445 1.00 97.56 376 LYS A CA 1
ATOM 2958 C C . LYS A 1 376 ? 9.176 -6.709 -23.399 1.00 97.56 376 LYS A C 1
ATOM 2960 O O . LYS A 1 376 ? 9.670 -7.189 -22.372 1.00 97.56 376 LYS A O 1
ATOM 2965 N N . PRO A 1 377 ? 9.913 -6.511 -24.506 1.00 96.62 377 PRO A N 1
ATOM 2966 C CA . PRO A 1 377 ? 11.345 -6.773 -24.539 1.00 96.62 377 PRO A CA 1
ATOM 2967 C C . PRO A 1 377 ? 12.100 -5.824 -23.602 1.00 96.62 377 PRO A C 1
ATOM 2969 O O . PRO A 1 377 ? 11.655 -4.709 -23.328 1.00 96.62 377 PRO A O 1
ATOM 2972 N N . LYS A 1 378 ? 13.279 -6.257 -23.143 1.00 96.00 378 LYS A N 1
ATOM 2973 C CA . LYS A 1 378 ? 14.175 -5.412 -22.348 1.00 96.00 378 LYS A CA 1
ATOM 2974 C C . LYS A 1 378 ? 14.639 -4.187 -23.142 1.00 96.00 378 LYS A C 1
ATOM 2976 O O . LYS A 1 378 ? 14.868 -4.279 -24.349 1.00 96.00 378 LYS A O 1
ATOM 2981 N N . VAL A 1 379 ? 14.862 -3.076 -22.451 1.00 96.31 379 VAL A N 1
ATOM 2982 C CA . VAL A 1 379 ? 15.415 -1.836 -23.005 1.00 96.31 379 VAL A CA 1
ATOM 2983 C C . VAL A 1 379 ? 16.771 -1.590 -22.354 1.00 96.31 379 VAL A C 1
ATOM 2985 O O . VAL A 1 379 ? 16.854 -1.405 -21.146 1.00 96.31 379 VAL A O 1
ATOM 2988 N N . GLU A 1 380 ? 17.853 -1.612 -23.137 1.00 93.12 380 GLU A N 1
ATOM 2989 C CA . GLU A 1 380 ? 19.201 -1.449 -22.580 1.00 93.12 380 GLU A CA 1
ATOM 2990 C C . GLU A 1 380 ? 19.419 -0.054 -21.980 1.00 93.12 380 GLU A C 1
ATOM 2992 O O . GLU A 1 380 ? 19.452 0.952 -22.701 1.00 93.12 380 GLU A O 1
ATOM 2997 N N . THR A 1 381 ? 19.654 -0.008 -20.669 1.00 91.62 381 THR A N 1
ATOM 2998 C CA . THR A 1 381 ? 19.909 1.237 -19.939 1.00 91.62 381 THR A CA 1
ATOM 2999 C C . THR A 1 381 ? 21.332 1.755 -20.167 1.00 91.62 381 THR A C 1
ATOM 3001 O O . THR A 1 381 ? 22.244 1.017 -20.551 1.00 91.62 381 THR A O 1
ATOM 3004 N N . LEU A 1 382 ? 21.565 3.046 -19.896 1.00 89.50 382 LEU A N 1
ATOM 3005 C CA . LEU A 1 382 ? 22.923 3.611 -19.891 1.00 89.50 382 LEU A CA 1
ATOM 3006 C C . LEU A 1 382 ? 23.825 2.901 -18.874 1.00 89.50 382 LEU A C 1
ATOM 3008 O O . LEU A 1 382 ? 24.979 2.607 -19.185 1.00 89.50 382 LEU A O 1
ATOM 3012 N N . ARG A 1 383 ? 23.281 2.566 -17.695 1.00 87.62 383 ARG A N 1
ATOM 3013 C CA . ARG A 1 383 ? 23.969 1.785 -16.656 1.00 87.62 383 ARG A CA 1
ATOM 3014 C C . ARG A 1 383 ? 24.441 0.442 -17.205 1.00 87.62 383 ARG A C 1
ATOM 3016 O O . ARG A 1 383 ? 25.609 0.092 -17.043 1.00 87.62 383 ARG A O 1
ATOM 3023 N N . TYR A 1 384 ? 23.560 -0.277 -17.895 1.00 90.25 384 TYR A N 1
ATOM 3024 C CA . TYR A 1 384 ? 23.892 -1.553 -18.515 1.00 90.25 384 TYR A CA 1
ATOM 3025 C C . TYR A 1 384 ? 24.986 -1.420 -19.576 1.00 90.25 384 TYR A C 1
ATOM 3027 O O . TYR A 1 384 ? 25.987 -2.136 -19.539 1.00 90.25 384 TYR A O 1
ATOM 3035 N N . LYS A 1 385 ? 24.836 -0.455 -20.490 1.00 92.12 385 LYS A N 1
ATOM 3036 C CA . LYS A 1 385 ? 25.815 -0.193 -21.555 1.00 92.12 385 LYS A CA 1
ATOM 3037 C C . LYS A 1 385 ? 27.193 0.159 -20.990 1.00 92.12 385 LYS A C 1
ATOM 3039 O O . LYS A 1 385 ? 28.201 -0.350 -21.479 1.00 92.12 385 LYS A O 1
ATOM 3044 N N . ALA A 1 386 ? 27.244 0.980 -19.941 1.00 90.62 386 ALA A N 1
ATOM 3045 C CA . ALA A 1 386 ? 28.484 1.331 -19.255 1.00 90.62 386 ALA A CA 1
ATOM 3046 C C . ALA A 1 386 ? 29.137 0.110 -18.586 1.00 90.62 386 ALA A C 1
ATOM 3048 O O . ALA A 1 386 ? 30.330 -0.123 -18.777 1.00 90.62 386 ALA A O 1
ATOM 3049 N N . ALA A 1 387 ? 28.358 -0.707 -17.869 1.00 90.19 387 ALA A N 1
ATOM 3050 C CA . ALA A 1 387 ? 28.849 -1.928 -17.230 1.00 90.19 387 ALA A CA 1
ATOM 3051 C C . ALA A 1 387 ? 29.386 -2.943 -18.252 1.00 90.19 387 ALA A C 1
ATOM 3053 O O . ALA A 1 387 ? 30.460 -3.515 -18.059 1.00 90.19 387 ALA A O 1
ATOM 3054 N N . LYS A 1 388 ? 28.682 -3.120 -19.376 1.00 91.31 388 LYS A N 1
ATOM 3055 C CA . LYS A 1 388 ? 29.121 -3.968 -20.490 1.00 91.31 388 LYS A CA 1
ATOM 3056 C C . LYS A 1 388 ? 30.457 -3.489 -21.062 1.00 91.31 388 LYS A C 1
ATOM 3058 O O . LYS A 1 388 ? 31.389 -4.282 -21.160 1.00 91.31 388 LYS A O 1
ATOM 3063 N N . LYS A 1 389 ? 30.586 -2.189 -21.349 1.00 91.81 389 LYS A N 1
ATOM 3064 C CA . LYS A 1 389 ? 31.829 -1.596 -21.868 1.00 91.81 389 LYS A CA 1
ATOM 3065 C C . LYS A 1 389 ? 32.995 -1.718 -20.881 1.00 91.81 389 LYS A C 1
ATOM 3067 O O . LYS A 1 389 ? 34.116 -2.003 -21.291 1.00 91.81 389 LYS A O 1
ATOM 3072 N N . ALA A 1 390 ? 32.746 -1.535 -19.584 1.00 89.31 390 ALA A N 1
ATOM 3073 C CA . ALA A 1 390 ? 33.761 -1.718 -18.547 1.00 89.31 390 ALA A CA 1
ATOM 3074 C C . ALA A 1 390 ? 34.248 -3.175 -18.479 1.00 89.31 390 ALA A C 1
ATOM 3076 O O . ALA A 1 390 ? 35.450 -3.419 -18.384 1.00 89.31 390 ALA A O 1
ATOM 3077 N N . LYS A 1 391 ? 33.329 -4.142 -18.593 1.00 89.69 391 LYS A N 1
ATOM 3078 C CA . LYS A 1 391 ? 33.664 -5.569 -18.655 1.00 89.69 391 LYS A CA 1
ATOM 3079 C C . LYS A 1 391 ? 34.488 -5.904 -19.900 1.00 89.69 391 LYS A C 1
ATOM 3081 O O . LYS A 1 391 ? 35.492 -6.596 -19.787 1.00 89.69 391 LYS A O 1
ATOM 3086 N N . GLU A 1 392 ? 34.105 -5.388 -21.066 1.00 91.19 392 GLU A N 1
ATOM 3087 C CA . GLU A 1 392 ? 34.866 -5.554 -22.312 1.00 91.19 392 GLU A CA 1
ATOM 3088 C C . GLU A 1 392 ? 36.287 -4.983 -22.192 1.00 91.19 392 GLU A C 1
ATOM 3090 O O . GLU A 1 392 ? 37.250 -5.652 -22.559 1.00 91.19 392 GLU A O 1
ATOM 3095 N N . LEU A 1 393 ? 36.437 -3.782 -21.622 1.00 90.62 393 LEU A N 1
ATOM 3096 C CA . LEU A 1 393 ? 37.747 -3.175 -21.375 1.00 90.62 393 LEU A CA 1
ATOM 3097 C C . LEU A 1 393 ? 38.596 -4.028 -20.426 1.00 90.62 393 LEU A C 1
ATOM 3099 O O . LEU A 1 393 ? 39.764 -4.270 -20.710 1.00 90.62 393 LEU A O 1
ATOM 3103 N N . TYR A 1 394 ? 38.016 -4.502 -19.324 1.00 87.44 394 TYR A N 1
ATOM 3104 C CA . TYR A 1 394 ? 38.713 -5.340 -18.351 1.00 87.44 394 TYR A CA 1
ATOM 3105 C C . TYR A 1 394 ? 39.201 -6.662 -18.958 1.00 87.44 394 TYR A C 1
ATOM 3107 O O . TYR A 1 394 ? 40.354 -7.045 -18.764 1.00 87.44 394 TYR A O 1
ATOM 3115 N N . GLU A 1 395 ? 38.358 -7.335 -19.744 1.00 89.75 395 GLU A N 1
ATOM 3116 C CA . GLU A 1 395 ? 38.744 -8.561 -20.449 1.00 89.75 395 GLU A CA 1
ATOM 3117 C C . GLU A 1 395 ? 39.798 -8.301 -21.534 1.00 89.75 395 GLU A C 1
ATOM 3119 O O . GLU A 1 395 ? 40.641 -9.158 -21.786 1.00 89.75 395 GLU A O 1
ATOM 3124 N N . ASN A 1 396 ? 39.800 -7.120 -22.157 1.00 86.94 396 ASN A N 1
ATOM 3125 C CA . ASN A 1 396 ? 40.863 -6.725 -23.079 1.00 86.94 396 ASN A CA 1
ATOM 3126 C C . ASN A 1 396 ? 42.183 -6.454 -22.345 1.00 86.94 396 ASN A C 1
ATOM 3128 O O . ASN A 1 396 ? 43.219 -6.914 -22.806 1.00 86.94 396 ASN A O 1
ATOM 3132 N N . VAL A 1 397 ? 42.156 -5.782 -21.189 1.00 84.19 397 VAL A N 1
ATOM 3133 C CA . VAL A 1 397 ? 43.352 -5.544 -20.359 1.00 84.19 397 VAL A CA 1
ATOM 3134 C C . VAL A 1 397 ? 43.944 -6.855 -19.845 1.00 84.19 397 VAL A C 1
ATOM 3136 O O . VAL A 1 397 ? 45.153 -7.022 -19.894 1.00 84.19 397 VAL A O 1
ATOM 3139 N N . LYS A 1 398 ? 43.119 -7.824 -19.431 1.00 82.62 398 LYS A N 1
ATOM 3140 C CA . LYS A 1 398 ? 43.589 -9.167 -19.040 1.00 82.62 398 LYS A CA 1
ATOM 3141 C C . LYS A 1 398 ? 44.331 -9.922 -20.142 1.00 82.62 398 LYS A C 1
ATOM 3143 O O . LYS A 1 398 ? 45.113 -10.815 -19.837 1.00 82.62 398 LYS A O 1
ATOM 3148 N N . LYS A 1 399 ? 44.024 -9.626 -21.405 1.00 81.69 399 LYS A N 1
ATOM 3149 C CA . LYS A 1 399 ? 44.667 -10.243 -22.574 1.00 81.69 399 LYS A CA 1
ATOM 3150 C C . LYS A 1 399 ? 45.953 -9.532 -22.980 1.00 81.69 399 LYS A C 1
ATOM 3152 O O . LYS A 1 399 ? 46.680 -10.059 -23.815 1.00 81.69 399 LYS A O 1
ATOM 3157 N N . ILE A 1 400 ? 46.211 -8.342 -22.438 1.00 77.62 400 ILE A N 1
ATOM 3158 C CA . ILE A 1 400 ? 47.504 -7.686 -22.574 1.00 77.62 400 ILE A CA 1
ATOM 3159 C C . ILE A 1 400 ? 48.431 -8.409 -21.602 1.00 77.62 400 ILE A C 1
ATOM 3161 O O . ILE A 1 400 ? 48.274 -8.293 -20.388 1.00 77.62 400 ILE A O 1
ATOM 3165 N N . ASP A 1 401 ? 49.354 -9.195 -22.149 1.00 60.56 401 ASP A N 1
ATOM 3166 C CA . ASP A 1 401 ? 50.423 -9.821 -21.384 1.00 60.56 401 ASP A CA 1
ATOM 3167 C C . ASP A 1 401 ? 51.337 -8.712 -20.853 1.00 60.56 401 ASP A C 1
ATOM 3169 O O . ASP A 1 401 ? 52.187 -8.173 -21.559 1.00 60.56 401 ASP A O 1
ATOM 3173 N N . VAL A 1 402 ? 51.091 -8.282 -19.619 1.00 61.88 402 VAL A N 1
ATOM 3174 C CA . VAL A 1 402 ? 52.035 -7.461 -18.865 1.00 61.88 402 VAL A CA 1
ATOM 3175 C C . VAL A 1 402 ? 53.027 -8.429 -18.240 1.00 61.88 402 VAL A C 1
ATOM 3177 O O . VAL A 1 402 ? 52.979 -8.687 -17.040 1.00 61.88 402 VAL A O 1
ATOM 3180 N N . ASN A 1 403 ? 53.903 -9.001 -19.066 1.00 57.31 403 ASN A N 1
ATOM 3181 C CA . ASN A 1 403 ? 55.149 -9.563 -18.576 1.00 57.31 403 ASN A CA 1
ATOM 3182 C C . ASN A 1 403 ? 56.045 -8.367 -18.211 1.00 57.31 403 ASN A C 1
ATOM 3184 O O . ASN A 1 403 ? 56.474 -7.643 -19.106 1.00 57.31 403 ASN A O 1
ATOM 3188 N N . PRO A 1 404 ? 56.320 -8.086 -16.924 1.00 54.91 404 PRO A N 1
ATOM 3189 C CA . PRO A 1 404 ? 57.168 -6.957 -16.546 1.00 54.91 404 PRO A CA 1
ATOM 3190 C C . PRO A 1 404 ? 58.664 -7.232 -16.802 1.00 54.91 404 PRO A C 1
ATOM 3192 O O . PRO A 1 404 ? 59.505 -6.479 -16.313 1.00 54.91 404 PRO A O 1
ATOM 3195 N N . PHE A 1 405 ? 58.996 -8.309 -17.526 1.00 54.53 405 PHE A N 1
ATOM 3196 C CA . PHE A 1 405 ? 60.359 -8.771 -17.790 1.00 54.53 405 PHE A CA 1
ATOM 3197 C C . PHE A 1 405 ? 60.642 -9.137 -19.262 1.00 54.53 405 PHE A C 1
ATOM 3199 O O . PHE A 1 405 ? 61.660 -9.783 -19.506 1.00 54.53 405 PHE A O 1
ATOM 3206 N N . ASP A 1 406 ? 59.798 -8.721 -20.217 1.00 49.56 406 ASP A N 1
ATOM 3207 C CA . ASP A 1 406 ? 60.164 -8.675 -21.649 1.00 49.56 406 ASP A CA 1
ATOM 3208 C C . ASP A 1 406 ? 60.583 -7.263 -22.084 1.00 49.56 406 ASP A C 1
ATOM 3210 O O . ASP A 1 406 ? 59.913 -6.284 -21.670 1.00 49.56 406 ASP A O 1
#

Sequence (406 aa):
MSKESYIGGDYIEWTGGKNEEYAKVIRISSNEKNNFTAVKEQTYGESKDPSEEDDKLCTCKVSKKATNFKTLIELVKQAEEMLIQNEYSDMGDRISIIRGVYYGTEWSLDYSTEKSSIRNKFFNIYTGSSVKADARKVLKCSENCKAKLFESLFATPEVFENSYKAVDFGHLIIGLDSRRSSVAKNITQPGQGGTGLELNTWIGDLGGGTANLSRQRIKNSTIRAKTIFPVGGHSYGAMVNLEGDVAAYVVGMNDNKPNDIVDATDNFKTIHEALKDYFDKKWNKRTFYFLAMLGAKVSGNNIIYTKSELESECAEKFEDFAEPYITLRNPTDLIEASNYFKPVSEEVATIFIDALLHVVSKPEDMIAARIDPNPKPKVETLRYKAAKKAKELYENVKKIDVNPFD

Mean predicted aligned error: 10.65 Å

Radius of gyration: 31.42 Å; Cα contacts (8 Å, |Δi|>4): 701; chains: 1; bounding box: 82×35×103 Å

Organism: NCBI:txid55197

Secondary structure (DSSP, 8-state):
---------EEEEEEEETTEEEEEEEEEE--TT---EE----BPP----TTSS------S-------SHHHHHHHHHHHHHHHHHTT--SHHHHHHHHHTTTSSSTTSHHHHHH--HHHHHHHHHHHTS---S-HHHHT---TT----HHHHHHT-SEEEEETTEEEEHHHHHHHHHHHH-HHHHH-BPTTSSSBHHHHTTHHHHHHHHHHHHHHHHHH-TT--GGGG--SSSSSTT-HHHHHHHHHHHHTT--TT-TT----GGGG-S-HHHHHHHIIIIIGGGHHHHHHHHTTPEEETTEEE--HHHHHHHHHHHHHHHHHHHHHHH-GGGHHHHGGGHHHHHHHHHHHHHHHHHHHHHSTTS-------PPPPPP---HHHHHHHHHHHHHHHHHTS---TT-

pLDDT: mean 85.92, std 18.57, range [26.22, 98.69]

Solvent-accessible surface area (backbone atoms only — not comparable to full-atom values): 21619 Å² total; per-residue (Å²): 133,87,80,86,78,89,88,72,62,78,45,74,48,79,55,62,58,103,88,51,80,41,65,45,52,46,50,54,56,76,54,104,77,78,57,82,56,85,78,59,87,62,83,72,77,81,83,74,73,91,83,77,85,76,81,66,71,56,81,56,68,76,55,62,54,34,68,26,64,71,47,40,33,52,52,47,38,53,49,51,54,39,29,40,76,65,72,38,69,52,68,63,48,44,40,28,19,59,23,26,37,34,45,48,36,88,80,4,49,49,28,73,74,70,70,41,68,66,57,22,51,49,48,26,58,23,19,58,44,71,60,69,51,63,37,78,62,55,39,52,65,37,97,84,35,85,30,38,48,44,61,15,50,55,66,32,44,56,35,41,70,49,101,45,43,49,30,18,49,42,35,18,36,42,17,43,40,1,30,55,24,68,58,9,56,70,42,62,43,87,75,39,51,28,20,19,23,38,46,56,24,57,42,36,25,45,2,42,34,29,29,53,51,17,48,49,33,71,81,41,62,75,66,46,56,51,75,42,32,37,81,68,69,95,46,46,43,3,21,35,46,50,38,3,31,39,38,19,59,53,41,29,44,47,86,93,43,55,53,54,91,53,48,26,72,84,59,43,93,46,71,30,58,28,48,49,48,28,68,76,71,36,51,66,42,37,50,49,42,37,45,20,51,73,68,31,44,74,56,90,95,41,76,51,72,56,70,68,56,56,25,49,56,45,13,52,25,18,29,34,23,15,53,59,47,29,53,74,76,42,53,89,49,39,57,65,18,52,22,24,27,63,45,41,11,45,45,45,19,46,31,51,53,51,13,40,53,48,24,58,79,37,38,81,49,50,55,44,61,82,58,71,66,78,56,57,72,70,51,86,36,71,68,36,54,51,53,52,51,51,50,53,51,50,57,50,53,71,68,52,81,80,60,93,83,118

Foldseek 3Di:
DDDDDDDWDWDWDWDDDPPDIWTWTFTWDDDPVRDTDGDDTDTDDDPDDPPPDFPPPQPDDAAAAAAALVSVLVLQVRQQVLLVVVVVQDQLLSLLQLLCCDALHCNHLCCVPVVDNVRSVLLCVLLVHHNNDHNQPSSDRGPPHNHRSSVNSNNHQKYDNDLFDIARQSLQSSLLSSLQDPQNQPPADPLALDRSSCCSAQLVQLLLLLLVVLLVCLVPLFDWLQVQFDCDDDHRNHQRRNRHSLNNQQQQHDPVQLLDSHNSCVRDSGSSVSSVCCVPPVLLCSLVSSVSVLVFDDDPLDTHDDLVVQLVSQLSNSLSNSQVSCCVPPVVSNLSSNQRSNQSSSSSSNQQSVLSVVCSVVSSGISGGPDIDGRDDGHRDPSNVVVVVVVVVVVVVVPPPPPVPD